Protein AF-0000000081444045 (afdb_homodimer)

Sequence (394 aa):
MTAVPDPQPTTPLEPADQRRAVAESLGADDFKALFRGHPGGVAVITADAGDGPVALTATSVASVSADPPLLIFSVSATSSATPTIMAADTVVVHFLDVHDLDLARLGATSGVDRFADTDAWSKLTTGEAVYHGVRAWVRCRIINRMDAGGSTVIAAHALQASINRDVAAGDPGDALVYHNRTWHRLDEASRIDGPVRMTAVPDPQPTTPLEPADQRRAVAESLGADDFKALFRGHPGGVAVITADAGDGPVALTATSVASVSADPPLLIFSVSATSSATPTIMAADTVVVHFLDVHDLDLARLGATSGVDRFADTDAWSKLTTGEAVYHGVRAWVRCRIINRMDAGGSTVIAAHALQASINRDVAAGDPGDALVYHNRTWHRLDEASRIDGPVR

InterPro domains:
  IPR002563 Flavin reductase like domain [PF01613] (36-185)
  IPR002563 Flavin reductase like domain [SM00903] (35-185)
  IPR012349 FMN-binding split barrel [G3DSA:2.30.110.10] (13-192)
  IPR050268 NADH-dependent flavin reductase [PTHR30466] (20-190)

Structure (mmCIF, N/CA/C/O backbone):
data_AF-0000000081444045-model_v1
#
loop_
_entity.id
_entity.type
_entity.pdbx_description
1 polymer 'Flavin reductase like domain-containing protein'
#
loop_
_atom_site.group_PDB
_atom_site.id
_atom_site.type_symbol
_atom_site.label_atom_id
_atom_site.label_alt_id
_atom_site.label_comp_id
_atom_site.label_asym_id
_atom_site.label_entity_id
_atom_site.label_seq_id
_atom_site.pdbx_PDB_ins_code
_atom_site.Cartn_x
_atom_site.Cartn_y
_atom_site.Cartn_z
_atom_site.occupancy
_atom_site.B_iso_or_equiv
_atom_site.auth_seq_id
_atom_site.auth_comp_id
_atom_site.auth_asym_id
_atom_site.auth_atom_id
_atom_site.pdbx_PDB_model_num
ATOM 1 N N . MET A 1 1 ? -3.154 -23.688 37.094 1 35.78 1 MET A N 1
ATOM 2 C CA . MET A 1 1 ? -2.09 -22.703 36.938 1 35.78 1 MET A CA 1
ATOM 3 C C . MET A 1 1 ? -1.374 -22.875 35.594 1 35.78 1 MET A C 1
ATOM 5 O O . MET A 1 1 ? -0.585 -23.812 35.438 1 35.78 1 MET A O 1
ATOM 9 N N . THR A 1 2 ? -2.041 -22.625 34.406 1 33.84 2 THR A N 1
ATOM 10 C CA . THR A 1 2 ? -1.564 -22.938 33.062 1 33.84 2 THR A CA 1
ATOM 11 C C . THR A 1 2 ? -0.422 -22.016 32.656 1 33.84 2 THR A C 1
ATOM 13 O O . THR A 1 2 ? -0.585 -20.781 32.656 1 33.84 2 THR A O 1
ATOM 16 N N . ALA A 1 3 ? 0.855 -22.422 32.812 1 43.84 3 ALA A N 1
ATOM 17 C CA . ALA A 1 3 ? 2.09 -21.703 32.531 1 43.84 3 ALA A CA 1
ATOM 18 C C . ALA A 1 3 ? 2.102 -21.172 31.109 1 43.84 3 ALA A C 1
ATOM 20 O O . ALA A 1 3 ? 1.742 -21.891 30.172 1 43.84 3 ALA A O 1
ATOM 21 N N . VAL A 1 4 ? 1.938 -19.859 30.953 1 47 4 VAL A N 1
ATOM 22 C CA . VAL A 1 4 ? 2.145 -19.188 29.672 1 47 4 VAL A CA 1
ATOM 23 C C . VAL A 1 4 ? 3.473 -19.625 29.062 1 47 4 VAL A C 1
ATOM 25 O O . VAL A 1 4 ? 4.516 -19.562 29.719 1 47 4 VAL A O 1
ATOM 28 N N . PRO A 1 5 ? 3.51 -20.375 27.984 1 48.19 5 PRO A N 1
ATOM 29 C CA . PRO A 1 5 ? 4.812 -20.797 27.469 1 48.19 5 PRO A CA 1
ATOM 30 C C . PRO A 1 5 ? 5.758 -19.625 27.219 1 48.19 5 PRO A C 1
ATOM 32 O O . PRO A 1 5 ? 5.305 -18.516 26.906 1 48.19 5 PRO A O 1
ATOM 35 N N . ASP A 1 6 ? 6.934 -19.516 27.734 1 42.19 6 ASP A N 1
ATOM 36 C CA . ASP A 1 6 ? 8.008 -18.547 27.547 1 42.19 6 ASP A CA 1
ATOM 37 C C . ASP A 1 6 ? 8.242 -18.281 26.047 1 42.19 6 ASP A C 1
ATOM 39 O O . ASP A 1 6 ? 8.172 -19.203 25.234 1 42.19 6 ASP A O 1
ATOM 43 N N . PRO A 1 7 ? 8.062 -17.047 25.516 1 45.38 7 PRO A N 1
ATOM 44 C CA . PRO A 1 7 ? 8.383 -16.828 24.109 1 45.38 7 PRO A CA 1
ATOM 45 C C . PRO A 1 7 ? 9.711 -17.469 23.703 1 45.38 7 PRO A C 1
ATOM 47 O O . PRO A 1 7 ? 10.68 -17.422 24.453 1 45.38 7 PRO A O 1
ATOM 50 N N . GLN A 1 8 ? 9.766 -18.562 23.016 1 44.34 8 GLN A N 1
ATOM 51 C CA . GLN A 1 8 ? 11 -19.188 22.562 1 44.34 8 GLN A CA 1
ATOM 52 C C . GLN A 1 8 ? 11.961 -18.172 21.969 1 44.34 8 GLN A C 1
ATOM 54 O O . GLN A 1 8 ? 11.547 -17.25 21.25 1 44.34 8 GLN A O 1
ATOM 59 N N . PRO A 1 9 ? 13.109 -17.922 22.516 1 44.91 9 PRO A N 1
ATOM 60 C CA . PRO A 1 9 ? 14.109 -17 21.953 1 44.91 9 PRO A CA 1
ATOM 61 C C . PRO A 1 9 ? 14.359 -17.234 20.469 1 44.91 9 PRO A C 1
ATOM 63 O O . PRO A 1 9 ? 14.242 -18.375 20 1 44.91 9 PRO A O 1
ATOM 66 N N . THR A 1 10 ? 14.023 -16.344 19.531 1 48.31 10 THR A N 1
ATOM 67 C CA . THR A 1 10 ? 14.461 -16.453 18.141 1 48.31 10 THR A CA 1
ATOM 68 C C . THR A 1 10 ? 15.938 -16.828 18.078 1 48.31 10 THR A C 1
ATOM 70 O O . THR A 1 10 ? 16.797 -16.031 18.438 1 48.31 10 THR A O 1
ATOM 73 N N . THR A 1 11 ? 16.328 -17.938 18.344 1 51.38 11 THR A N 1
ATOM 74 C CA . THR A 1 11 ? 17.703 -18.391 18.156 1 51.38 11 THR A CA 1
ATOM 75 C C . THR A 1 11 ? 18.266 -17.844 16.844 1 51.38 11 THR A C 1
ATOM 77 O O . THR A 1 11 ? 17.656 -18.016 15.781 1 51.38 11 THR A O 1
ATOM 80 N N . PRO A 1 12 ? 19.172 -16.938 17 1 54.06 12 PRO A N 1
ATOM 81 C CA . PRO A 1 12 ? 19.797 -16.5 15.75 1 54.06 12 PRO A CA 1
ATOM 82 C C . PRO A 1 12 ? 20.078 -17.672 14.805 1 54.06 12 PRO A C 1
ATOM 84 O O . PRO A 1 12 ? 20.5 -18.734 15.242 1 54.06 12 PRO A O 1
ATOM 87 N N . LEU A 1 13 ? 19.562 -17.578 13.648 1 59.56 13 LEU A N 1
ATOM 88 C CA . LEU A 1 13 ? 19.812 -18.609 12.656 1 59.56 13 LEU A CA 1
ATOM 89 C C . LEU A 1 13 ? 21.297 -18.984 12.633 1 59.56 13 LEU A C 1
ATOM 91 O O . LEU A 1 13 ? 22.156 -18.109 12.711 1 59.56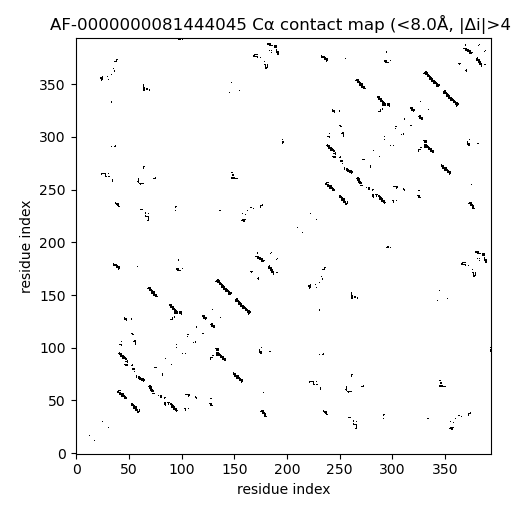 13 LEU A O 1
ATOM 95 N N . GLU A 1 14 ? 21.641 -20.156 12.734 1 64.62 14 GLU A N 1
ATOM 96 C CA . GLU A 1 14 ? 23 -20.672 12.5 1 64.62 14 GLU A CA 1
ATOM 97 C C . GLU A 1 14 ? 23.578 -20.078 11.219 1 64.62 14 GLU A C 1
ATOM 99 O O . GLU A 1 14 ? 22.859 -19.75 10.289 1 64.62 14 GLU A O 1
ATOM 104 N N . PRO A 1 15 ? 24.859 -19.734 11.281 1 60.31 15 PRO A N 1
ATOM 105 C CA . PRO A 1 15 ? 25.516 -19.156 10.109 1 60.31 15 PRO A CA 1
ATOM 106 C C . PRO A 1 15 ? 25.141 -19.859 8.812 1 60.31 15 PRO A C 1
ATOM 108 O O . PRO A 1 15 ? 24.953 -19.203 7.781 1 60.31 15 PRO A O 1
ATOM 111 N N . ALA A 1 16 ? 25.016 -21.203 8.711 1 65.19 16 ALA A N 1
ATOM 112 C CA . ALA A 1 16 ? 24.641 -21.922 7.5 1 65.19 16 ALA A CA 1
ATOM 113 C C . ALA A 1 16 ? 23.219 -21.562 7.082 1 65.19 16 ALA A C 1
ATOM 115 O O . ALA A 1 16 ? 22.922 -21.453 5.891 1 65.19 16 ALA A O 1
ATOM 116 N N . ASP A 1 17 ? 22.375 -21.438 8.086 1 63.12 17 ASP A N 1
ATOM 117 C CA . ASP A 1 17 ? 20.984 -21.078 7.82 1 63.12 17 ASP A CA 1
ATOM 118 C C . ASP A 1 17 ? 20.875 -19.656 7.273 1 63.12 17 ASP A C 1
ATOM 120 O O . ASP A 1 17 ? 20.047 -19.375 6.406 1 63.12 17 ASP A O 1
ATOM 124 N N . GLN A 1 18 ? 21.797 -18.859 7.809 1 62.12 18 GLN A N 1
ATOM 125 C CA . GLN A 1 18 ? 21.844 -17.484 7.305 1 62.12 18 GLN A CA 1
ATOM 126 C C . GLN A 1 18 ? 22.297 -17.438 5.852 1 62.12 18 GLN A C 1
ATOM 128 O O . GLN A 1 18 ? 21.766 -16.688 5.043 1 62.12 18 GLN A O 1
ATOM 133 N N . ARG A 1 19 ? 23.359 -18.203 5.605 1 59.72 19 ARG A N 1
ATOM 134 C CA . ARG A 1 19 ? 23.875 -18.281 4.238 1 59.72 19 ARG A CA 1
ATOM 135 C C . ARG A 1 19 ? 22.812 -18.812 3.287 1 59.72 19 ARG A C 1
ATOM 137 O O . ARG A 1 19 ? 22.672 -18.328 2.158 1 59.72 19 ARG A O 1
ATOM 144 N N . ARG A 1 20 ? 22.172 -19.828 3.748 1 60.25 20 ARG A N 1
ATOM 145 C CA . ARG A 1 20 ? 21.094 -20.359 2.916 1 60.25 20 ARG A CA 1
ATOM 146 C C . ARG A 1 20 ? 20 -19.328 2.705 1 60.25 20 ARG A C 1
ATOM 148 O O . ARG A 1 20 ? 19.438 -19.219 1.607 1 60.25 20 ARG A O 1
ATOM 155 N N . ALA A 1 21 ? 19.797 -18.672 3.787 1 63.75 21 ALA A N 1
ATOM 156 C CA . ALA A 1 21 ? 18.766 -17.641 3.701 1 63.75 21 ALA A CA 1
ATOM 157 C C . ALA A 1 21 ? 19.156 -16.562 2.693 1 63.75 21 ALA A C 1
ATOM 159 O O . ALA A 1 21 ? 18.297 -16.078 1.936 1 63.75 21 ALA A O 1
ATOM 160 N N . VAL A 1 22 ? 20.391 -16.203 2.783 1 59.75 22 VAL A N 1
ATOM 161 C CA . VAL A 1 22 ? 20.875 -15.18 1.858 1 59.75 22 VAL A CA 1
ATOM 162 C C . VAL A 1 22 ? 20.891 -15.734 0.437 1 59.75 22 VAL A C 1
ATOM 164 O O . VAL A 1 22 ? 20.547 -15.039 -0.516 1 59.75 22 VAL A O 1
ATOM 167 N N . ALA A 1 23 ? 21.312 -16.938 0.352 1 67.31 23 ALA A N 1
ATOM 168 C CA . ALA A 1 23 ? 21.375 -17.562 -0.967 1 67.31 23 ALA A CA 1
ATOM 169 C C . ALA A 1 23 ? 19.984 -17.734 -1.567 1 67.31 23 ALA A C 1
ATOM 171 O O . ALA A 1 23 ? 19.828 -17.766 -2.791 1 67.31 23 ALA A O 1
ATOM 172 N N . GLU A 1 24 ? 19.125 -17.578 -0.716 1 85.56 24 GLU A N 1
ATOM 173 C CA . GLU A 1 24 ? 17.75 -17.844 -1.164 1 85.56 24 GLU A CA 1
ATOM 174 C C . GLU A 1 24 ? 16.953 -16.547 -1.274 1 85.56 24 GLU A C 1
ATOM 176 O O . GLU A 1 24 ? 15.766 -16.562 -1.578 1 85.56 24 GLU A O 1
ATOM 181 N N . SER A 1 25 ? 17.75 -15.469 -1.27 1 94.44 25 SER A N 1
ATOM 182 C CA . SER A 1 25 ? 17.078 -14.172 -1.306 1 94.44 25 SER A CA 1
ATOM 183 C C . SER A 1 25 ? 17.125 -13.57 -2.705 1 94.44 25 SER A C 1
ATOM 185 O O . SER A 1 25 ? 18.125 -13.672 -3.404 1 94.44 25 SER A O 1
ATOM 187 N N . LEU A 1 26 ? 16.031 -12.969 -3.096 1 97.5 26 LEU A N 1
ATOM 188 C CA . LEU A 1 26 ? 16 -12.203 -4.34 1 97.5 26 LEU A CA 1
ATOM 189 C C . LEU A 1 26 ? 16.953 -11.016 -4.266 1 97.5 26 LEU A C 1
ATOM 191 O O . LEU A 1 26 ? 17.031 -10.344 -3.236 1 97.5 26 LEU A O 1
ATOM 195 N N . GLY A 1 27 ? 17.688 -10.719 -5.348 1 96.62 27 GLY A N 1
ATOM 196 C CA . GLY A 1 27 ? 18.562 -9.547 -5.395 1 96.62 27 GLY A CA 1
ATOM 197 C C . GLY A 1 27 ? 17.797 -8.242 -5.312 1 96.62 27 GLY A C 1
ATOM 198 O O . GLY A 1 27 ? 16.656 -8.141 -5.781 1 96.62 27 GLY A O 1
ATOM 199 N N . ALA A 1 28 ? 18.5 -7.234 -4.789 1 95.94 28 ALA A N 1
ATOM 200 C CA . ALA A 1 28 ? 17.891 -5.922 -4.602 1 95.94 28 ALA A CA 1
ATOM 201 C C . ALA A 1 28 ? 17.422 -5.336 -5.934 1 95.94 28 ALA A C 1
ATOM 203 O O . ALA A 1 28 ? 16.359 -4.734 -6.016 1 95.94 28 ALA A O 1
ATOM 204 N N . ASP A 1 29 ? 18.203 -5.523 -6.98 1 95 29 ASP A N 1
ATOM 205 C CA . ASP A 1 29 ? 17.875 -4.934 -8.273 1 95 29 ASP A CA 1
ATOM 206 C C . ASP A 1 29 ? 16.625 -5.574 -8.867 1 95 29 ASP A C 1
ATOM 208 O O . ASP A 1 29 ? 15.773 -4.883 -9.422 1 95 29 ASP A O 1
ATOM 212 N N . ASP A 1 30 ? 16.484 -6.898 -8.711 1 95.5 30 ASP A N 1
ATOM 213 C CA . ASP A 1 30 ? 15.305 -7.602 -9.188 1 95.5 30 ASP A CA 1
ATOM 214 C C . ASP A 1 30 ? 14.062 -7.18 -8.398 1 95.5 30 ASP A C 1
ATOM 216 O O . ASP A 1 30 ? 12.992 -6.992 -8.977 1 95.5 30 ASP A O 1
ATOM 220 N N . PHE A 1 31 ? 14.289 -7.008 -7.16 1 97.5 31 PHE A N 1
ATOM 221 C CA . PHE A 1 31 ? 13.188 -6.586 -6.305 1 97.5 31 PHE A CA 1
ATOM 222 C C . PHE A 1 31 ? 12.719 -5.184 -6.676 1 97.5 31 PHE A C 1
ATOM 224 O O . PHE A 1 31 ? 11.516 -4.941 -6.805 1 97.5 31 PHE A O 1
ATOM 231 N N . LYS A 1 32 ? 13.641 -4.305 -6.926 1 95.75 32 LYS A N 1
ATOM 232 C CA . LYS A 1 32 ? 13.312 -2.943 -7.344 1 95.75 32 LYS A CA 1
ATOM 233 C C . LYS A 1 32 ? 12.586 -2.939 -8.68 1 95.75 32 LYS A C 1
ATOM 235 O O . LYS A 1 32 ? 11.648 -2.164 -8.883 1 95.75 32 LYS A O 1
ATOM 240 N N . ALA A 1 33 ? 13.016 -3.82 -9.523 1 94.38 33 ALA A N 1
ATOM 241 C CA . ALA A 1 33 ? 12.383 -3.898 -10.844 1 94.38 33 ALA A CA 1
ATOM 242 C C . ALA A 1 33 ? 10.93 -4.355 -10.727 1 94.38 33 ALA A C 1
ATOM 244 O O . ALA A 1 33 ? 10.055 -3.844 -11.43 1 94.38 33 ALA A O 1
ATOM 245 N N . LEU A 1 34 ? 10.648 -5.316 -9.828 1 96.19 34 LEU A N 1
ATOM 246 C CA . LEU A 1 34 ? 9.289 -5.789 -9.578 1 96.19 34 LEU A CA 1
ATOM 247 C C . LEU A 1 34 ? 8.383 -4.637 -9.156 1 96.19 34 LEU A C 1
ATOM 249 O O . LEU A 1 34 ? 7.336 -4.406 -9.766 1 96.19 34 LEU A O 1
ATOM 253 N N . PHE A 1 35 ? 8.898 -3.84 -8.242 1 96.62 35 PHE A N 1
ATOM 254 C CA . PHE A 1 35 ? 8.031 -2.83 -7.645 1 96.62 35 PHE A CA 1
ATOM 255 C C . PHE A 1 35 ? 8.031 -1.555 -8.477 1 96.62 35 PHE A C 1
ATOM 257 O O . PHE A 1 35 ? 7.137 -0.719 -8.352 1 96.62 35 PHE A O 1
ATOM 264 N N . ARG A 1 36 ? 9.086 -1.362 -9.312 1 94.5 36 ARG A N 1
ATOM 265 C CA . ARG A 1 36 ? 9.023 -0.2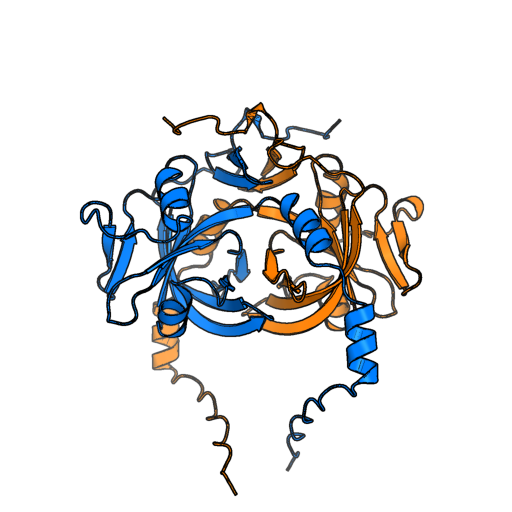73 -10.281 1 94.5 36 ARG A CA 1
ATOM 266 C C . ARG A 1 36 ? 7.781 -0.395 -11.164 1 94.5 36 ARG A C 1
ATOM 268 O O . ARG A 1 36 ? 7.199 0.614 -11.562 1 94.5 36 ARG A O 1
ATOM 275 N N . GLY A 1 37 ? 7.383 -1.626 -11.398 1 95.12 37 GLY A N 1
ATOM 276 C CA . GLY A 1 37 ? 6.227 -1.893 -12.242 1 95.12 37 GLY A CA 1
ATOM 277 C C . GLY A 1 37 ? 4.922 -1.932 -11.469 1 95.12 37 GLY A C 1
ATOM 278 O O . GLY A 1 37 ? 3.861 -2.186 -12.039 1 95.12 37 GLY A O 1
ATOM 279 N N . HIS A 1 38 ? 4.906 -1.728 -10.164 1 96.88 38 HIS A N 1
ATOM 280 C CA . HIS A 1 38 ? 3.713 -1.738 -9.328 1 96.88 38 HIS A CA 1
ATOM 281 C C . HIS A 1 38 ? 3.285 -0.322 -8.961 1 96.88 38 HIS A C 1
ATOM 283 O O . HIS A 1 38 ? 3.973 0.36 -8.195 1 96.88 38 HIS A O 1
ATOM 289 N N . PRO A 1 39 ? 2.143 0.173 -9.508 1 97.12 39 PRO A N 1
ATOM 290 C CA . PRO A 1 39 ? 1.716 1.552 -9.258 1 97.12 39 PRO A CA 1
ATOM 291 C C . PRO A 1 39 ? 1.191 1.754 -7.832 1 97.12 39 PRO A C 1
ATOM 293 O O . PRO A 1 39 ? 0.836 0.784 -7.16 1 97.12 39 PRO A O 1
ATOM 296 N N . GLY A 1 40 ? 1.213 3 -7.375 1 97.69 40 GLY A N 1
ATOM 297 C CA . GLY A 1 40 ? 0.698 3.312 -6.051 1 97.69 40 GLY A CA 1
ATOM 298 C C . GLY A 1 40 ? 0.147 4.723 -5.945 1 97.69 40 GLY A C 1
ATOM 299 O O . GLY A 1 40 ? 0.656 5.645 -6.586 1 97.69 40 GLY A O 1
ATOM 300 N N . GLY A 1 41 ? -0.917 4.836 -5.121 1 98.31 41 GLY A N 1
ATOM 301 C CA . GLY A 1 41 ? -1.379 6.16 -4.734 1 98.31 41 GLY A CA 1
ATOM 302 C C . GLY A 1 41 ? -0.366 6.926 -3.902 1 98.31 41 GLY A C 1
ATOM 303 O O . GLY A 1 41 ? 0.525 6.328 -3.295 1 98.31 41 GLY A O 1
ATOM 304 N N . VAL A 1 42 ? -0.479 8.227 -3.922 1 98.44 42 VAL A N 1
ATOM 305 C CA . VAL A 1 42 ? 0.531 9.078 -3.311 1 98.44 42 VAL A CA 1
ATOM 306 C C . VAL A 1 42 ? -0.072 9.82 -2.121 1 98.44 42 VAL A C 1
ATOM 308 O O . VAL A 1 42 ? -1.179 10.359 -2.211 1 98.44 42 VAL A O 1
ATOM 311 N N . ALA A 1 43 ? 0.67 9.805 -1.084 1 98.88 43 ALA A N 1
ATOM 312 C CA . ALA A 1 43 ? 0.309 10.555 0.114 1 98.88 43 ALA A CA 1
ATOM 313 C C . ALA A 1 43 ? 1.509 11.32 0.664 1 98.88 43 ALA A C 1
ATOM 315 O O . ALA A 1 43 ? 2.658 10.977 0.375 1 98.88 43 ALA A O 1
ATOM 316 N N . VAL A 1 44 ? 1.261 12.375 1.356 1 98.94 44 VAL A N 1
ATOM 317 C CA . VAL A 1 44 ? 2.264 13.055 2.172 1 98.94 44 VAL A CA 1
ATOM 318 C C . VAL A 1 44 ? 1.918 12.898 3.65 1 98.94 44 VAL A C 1
ATOM 320 O O . VAL A 1 44 ? 0.785 13.164 4.062 1 98.94 44 VAL A O 1
ATOM 323 N N . ILE A 1 45 ? 2.873 12.438 4.426 1 98.94 45 ILE A N 1
ATOM 324 C CA . ILE A 1 45 ? 2.689 12.219 5.855 1 98.94 45 ILE A CA 1
ATOM 325 C C . ILE A 1 45 ? 3.445 13.289 6.641 1 98.94 45 ILE A C 1
ATOM 327 O O . ILE A 1 45 ? 4.625 13.539 6.383 1 98.94 45 ILE A O 1
ATOM 331 N N . THR A 1 46 ? 2.76 13.984 7.562 1 98.88 46 THR A N 1
ATOM 332 C CA . THR A 1 46 ? 3.406 14.953 8.438 1 98.88 46 THR A CA 1
ATOM 333 C C . THR A 1 46 ? 3.385 14.477 9.883 1 98.88 46 THR A C 1
ATOM 335 O O . THR A 1 46 ? 2.482 13.734 10.289 1 98.88 46 THR A O 1
ATOM 338 N N . ALA A 1 47 ? 4.34 14.844 10.594 1 98.81 47 ALA A N 1
ATOM 339 C CA . ALA A 1 47 ? 4.457 14.578 12.023 1 98.81 47 ALA A CA 1
ATOM 340 C C . ALA A 1 47 ? 5.215 15.695 12.727 1 98.81 47 ALA A C 1
ATOM 342 O O . ALA A 1 47 ? 6.02 16.406 12.109 1 98.81 47 ALA A O 1
ATOM 343 N N . ASP A 1 48 ? 4.867 15.891 13.961 1 98.44 48 ASP A N 1
ATOM 344 C CA . ASP A 1 48 ? 5.547 16.828 14.852 1 98.44 48 ASP A CA 1
ATOM 345 C C . ASP A 1 48 ? 5.684 16.25 16.25 1 98.44 48 ASP A C 1
ATOM 347 O O . ASP A 1 48 ? 4.684 16.031 16.938 1 98.44 48 ASP A O 1
ATOM 351 N N . ALA A 1 49 ? 6.902 16.031 16.688 1 97.12 49 ALA A N 1
ATOM 352 C CA . ALA A 1 49 ? 7.148 15.453 18 1 97.12 49 ALA A CA 1
ATOM 353 C C . ALA A 1 49 ? 7.52 16.547 19.016 1 97.12 49 ALA A C 1
ATOM 355 O O . ALA A 1 49 ? 8.039 16.25 20.094 1 97.12 49 ALA A O 1
ATOM 356 N N . GLY A 1 50 ? 7.309 17.766 18.672 1 95.75 50 GLY A N 1
ATOM 357 C CA . GLY A 1 50 ? 7.57 18.859 19.594 1 95.75 50 GLY A CA 1
ATOM 358 C C . GLY A 1 50 ? 8.664 19.797 19.125 1 95.75 50 GLY A C 1
ATOM 359 O O . GLY A 1 50 ? 8.781 20.922 19.609 1 95.75 50 GLY A O 1
ATOM 360 N N . ASP A 1 51 ? 9.477 19.438 18.156 1 94.5 51 ASP A N 1
ATOM 361 C CA . ASP A 1 51 ? 10.609 20.25 17.703 1 94.5 51 ASP A CA 1
ATOM 362 C C . ASP A 1 51 ? 10.383 20.766 16.281 1 94.5 51 ASP A C 1
ATOM 364 O O . ASP A 1 51 ? 11.336 21.109 15.586 1 94.5 51 ASP A O 1
ATOM 368 N N . GLY A 1 52 ? 9.164 20.75 15.852 1 96.06 52 GLY A N 1
ATOM 369 C CA . GLY A 1 52 ? 8.859 21.188 14.5 1 96.06 52 GLY A CA 1
ATOM 370 C C . GLY A 1 52 ? 8.406 20.062 13.594 1 96.06 52 GLY A C 1
ATOM 371 O O . GLY A 1 52 ? 8.781 18.906 13.812 1 96.06 52 GLY A O 1
ATOM 372 N N . PRO A 1 53 ? 7.703 20.422 12.578 1 98.19 53 PRO A N 1
ATOM 373 C CA . PRO A 1 53 ? 7.098 19.375 11.742 1 98.19 53 PRO A CA 1
ATOM 374 C C . PRO A 1 53 ? 8.062 18.844 10.68 1 98.19 53 PRO A C 1
ATOM 376 O O . PRO A 1 53 ? 8.984 19.562 10.266 1 98.19 53 PRO A O 1
ATOM 379 N N . VAL A 1 54 ? 7.875 17.609 10.305 1 98.44 54 VAL A N 1
ATOM 380 C CA . VAL A 1 54 ? 8.5 16.969 9.148 1 98.44 54 VAL A CA 1
ATOM 381 C C . VAL A 1 54 ? 7.426 16.469 8.188 1 98.44 54 VAL A C 1
ATOM 383 O O . VAL A 1 54 ? 6.25 16.375 8.555 1 98.44 54 VAL A O 1
ATOM 386 N N . ALA A 1 55 ? 7.82 16.219 6.988 1 98.75 55 ALA A N 1
ATOM 387 C CA . ALA A 1 55 ? 6.941 15.656 5.965 1 98.75 55 ALA A CA 1
ATOM 388 C C . ALA A 1 55 ? 7.695 14.688 5.062 1 98.75 55 ALA A C 1
ATOM 390 O O . ALA A 1 55 ? 8.906 14.828 4.863 1 98.75 55 ALA A O 1
ATOM 391 N N . LEU A 1 56 ? 7.059 13.734 4.566 1 98.44 56 LEU A N 1
ATOM 392 C CA . LEU A 1 56 ? 7.617 12.852 3.547 1 98.44 56 LEU A CA 1
ATOM 393 C C . LEU A 1 56 ? 6.527 12.352 2.604 1 98.44 56 LEU A C 1
ATOM 395 O O . LEU A 1 56 ? 5.391 12.133 3.025 1 98.44 56 LEU A O 1
ATOM 399 N N . THR A 1 57 ? 6.809 12.211 1.357 1 98.44 57 THR A N 1
ATOM 400 C CA . THR A 1 57 ? 5.941 11.547 0.394 1 98.44 57 THR A CA 1
ATOM 401 C C . THR A 1 57 ? 6.043 10.031 0.536 1 98.44 57 THR A C 1
ATOM 403 O O . THR A 1 57 ? 7.137 9.484 0.693 1 98.44 57 THR A O 1
ATOM 406 N N . ALA A 1 58 ? 4.93 9.359 0.579 1 98.19 58 ALA A N 1
ATOM 407 C CA . ALA A 1 58 ? 4.863 7.906 0.711 1 98.19 58 ALA A CA 1
ATOM 408 C C . ALA A 1 58 ? 3.896 7.309 -0.306 1 98.19 58 ALA A C 1
ATOM 410 O O . ALA A 1 58 ? 2.832 7.875 -0.569 1 98.19 58 ALA A O 1
ATOM 411 N N . THR A 1 59 ? 4.262 6.141 -0.853 1 97.81 59 THR A N 1
ATOM 412 C CA . THR A 1 59 ? 3.373 5.375 -1.72 1 97.81 59 THR A CA 1
ATOM 413 C C . THR A 1 59 ? 2.996 4.047 -1.071 1 97.81 59 THR A C 1
ATOM 415 O O . THR A 1 59 ? 2.504 3.139 -1.744 1 97.81 59 THR A O 1
ATOM 418 N N . SER A 1 60 ? 3.234 3.92 0.203 1 98.25 60 SER A N 1
ATOM 419 C CA . SER A 1 60 ? 3.025 2.662 0.912 1 98.25 60 SER A CA 1
ATOM 420 C C . SER A 1 60 ? 1.718 2.68 1.696 1 98.25 60 SER A C 1
ATOM 422 O O . SER A 1 60 ? 1.399 1.722 2.404 1 98.25 60 SER A O 1
ATOM 424 N N . VAL A 1 61 ? 0.904 3.727 1.658 1 98.75 61 VAL A N 1
ATOM 425 C CA . VAL A 1 61 ? -0.292 3.891 2.479 1 98.75 61 VAL A CA 1
ATOM 426 C C . VAL A 1 61 ? -1.383 2.938 1.998 1 98.75 61 VAL A C 1
ATOM 428 O O . VAL A 1 61 ? -1.657 2.852 0.799 1 98.75 61 VAL A O 1
ATOM 431 N N . ALA A 1 62 ? -1.959 2.207 2.924 1 98.44 62 ALA A N 1
ATOM 432 C CA . ALA A 1 62 ? -3.049 1.288 2.604 1 98.44 62 ALA A CA 1
ATOM 433 C C . ALA A 1 62 ? -4.035 1.183 3.762 1 98.44 62 ALA A C 1
ATOM 435 O O . ALA A 1 62 ? -3.645 1.266 4.93 1 98.44 62 ALA A O 1
ATOM 436 N N . SER A 1 63 ? -5.254 1.001 3.426 1 97.94 63 SER A N 1
ATOM 437 C CA . SER A 1 63 ? -6.273 0.681 4.418 1 97.94 63 SER A CA 1
ATOM 438 C C . SER A 1 63 ? -6.176 -0.773 4.867 1 97.94 63 SER A C 1
ATOM 440 O O . SER A 1 63 ? -5.945 -1.666 4.047 1 97.94 63 SER A O 1
ATOM 442 N N . VAL A 1 64 ? -6.43 -0.993 6.211 1 97.06 64 VAL A N 1
ATOM 443 C CA . VAL A 1 64 ? -6.34 -2.375 6.672 1 97.06 64 VAL A CA 1
ATOM 444 C C . VAL A 1 64 ? -7.629 -2.77 7.387 1 97.06 64 VAL A C 1
ATOM 446 O O . VAL A 1 64 ? -7.906 -3.957 7.57 1 97.06 64 VAL A O 1
ATOM 449 N N . SER A 1 65 ? -8.359 -1.802 7.848 1 96 65 SER A N 1
ATOM 450 C CA . SER A 1 65 ? -9.633 -2.051 8.508 1 96 65 SER A CA 1
ATOM 451 C C . SER A 1 65 ? -10.531 -0.817 8.461 1 96 65 SER A C 1
ATOM 453 O O . SER A 1 65 ? -10.062 0.305 8.664 1 96 65 SER A O 1
ATOM 455 N N . ALA A 1 66 ? -11.797 -1.06 8.164 1 94.31 66 ALA A N 1
ATOM 456 C CA . ALA A 1 66 ? -12.734 0.06 8.18 1 94.31 66 ALA A CA 1
ATOM 457 C C . ALA A 1 66 ? -13.359 0.23 9.562 1 94.31 66 ALA A C 1
ATOM 459 O O . ALA A 1 66 ? -13.758 1.336 9.938 1 94.31 66 ALA A O 1
ATOM 460 N N . ASP A 1 67 ? -13.406 -0.903 10.258 1 92.38 67 ASP A N 1
ATOM 461 C CA . ASP A 1 67 ? -13.945 -0.883 11.617 1 92.38 67 ASP A CA 1
ATOM 462 C C . ASP A 1 67 ? -13.219 -1.879 12.516 1 92.38 67 ASP A C 1
ATOM 464 O O . ASP A 1 67 ? -13.477 -3.082 12.453 1 92.38 67 ASP A O 1
ATOM 468 N N . PRO A 1 68 ? -12.359 -1.241 13.5 1 95.88 68 PRO A N 1
ATOM 469 C CA . PRO A 1 68 ? -11.938 0.156 13.625 1 95.88 68 PRO A CA 1
ATOM 470 C C . PRO A 1 68 ? -11.188 0.653 12.391 1 95.88 68 PRO A C 1
ATOM 472 O O . PRO A 1 68 ? -10.633 -0.15 11.633 1 95.88 68 PRO A O 1
ATOM 475 N N . PRO A 1 69 ? -11.258 1.978 12.125 1 98 69 PRO A N 1
ATOM 476 C CA . PRO A 1 69 ? -10.57 2.535 10.961 1 98 69 PRO A CA 1
ATOM 477 C C . PRO A 1 69 ? -9.055 2.584 11.133 1 98 69 PRO A C 1
ATOM 479 O O . PRO A 1 69 ? -8.539 3.436 11.867 1 98 69 PRO A O 1
ATOM 482 N N . LEU A 1 70 ? -8.359 1.701 10.469 1 98.31 70 LEU A N 1
ATOM 483 C CA . LEU A 1 70 ? -6.91 1.554 10.578 1 98.31 70 LEU A CA 1
ATOM 484 C C . LEU A 1 70 ? -6.25 1.617 9.211 1 98.31 70 LEU A C 1
ATOM 486 O O . LEU A 1 70 ? -6.773 1.07 8.234 1 98.31 70 LEU A O 1
ATOM 490 N N . LEU A 1 71 ? -5.156 2.303 9.117 1 98.69 71 LEU A N 1
ATOM 491 C CA . LEU A 1 71 ? -4.297 2.314 7.938 1 98.69 71 LEU A CA 1
ATOM 492 C C . LEU A 1 71 ? -2.859 1.973 8.312 1 98.69 71 LEU A C 1
ATOM 494 O O . LEU A 1 71 ? -2.506 1.955 9.492 1 98.69 71 LEU A O 1
ATOM 498 N N . ILE A 1 72 ? -2.074 1.62 7.285 1 98.69 72 ILE A N 1
ATOM 499 C CA . ILE A 1 72 ? -0.654 1.355 7.484 1 98.69 72 ILE A CA 1
ATOM 500 C C . ILE A 1 72 ? 0.166 2.172 6.488 1 98.69 72 ILE A C 1
ATOM 502 O O . ILE A 1 72 ? -0.349 2.598 5.453 1 98.69 72 ILE A O 1
ATOM 506 N N . PHE A 1 73 ? 1.368 2.418 6.844 1 98.69 73 PHE A N 1
ATOM 507 C CA . PHE A 1 73 ? 2.418 2.926 5.969 1 98.69 73 PHE A CA 1
ATOM 508 C C . PHE A 1 73 ? 3.795 2.529 6.488 1 98.69 73 PHE A C 1
ATOM 510 O O . PHE A 1 73 ? 3.924 2.051 7.617 1 98.69 73 PHE A O 1
ATOM 517 N N . SER A 1 74 ? 4.801 2.701 5.629 1 98.44 74 SER A N 1
ATOM 518 C CA . SER A 1 74 ? 6.16 2.373 6.035 1 98.44 74 SER A CA 1
ATOM 519 C C . SER A 1 74 ? 7.086 3.576 5.887 1 98.44 74 SER A C 1
ATOM 521 O O . SER A 1 74 ? 6.852 4.449 5.047 1 98.44 74 SER A O 1
ATOM 523 N N . VAL A 1 75 ? 8.055 3.637 6.738 1 98.06 75 VAL A N 1
ATOM 524 C CA . VAL A 1 75 ? 9.062 4.688 6.66 1 98.06 75 VAL A CA 1
ATOM 525 C C . VAL A 1 75 ? 10.461 4.066 6.656 1 98.06 75 VAL A C 1
ATOM 527 O O . VAL A 1 75 ? 10.727 3.125 7.406 1 98.06 75 VAL A O 1
ATOM 530 N N . SER A 1 76 ? 11.242 4.562 5.797 1 96.56 76 SER A N 1
ATOM 531 C CA . SER A 1 76 ? 12.617 4.098 5.695 1 96.56 76 SER A CA 1
ATOM 532 C C . SER A 1 76 ? 13.5 4.711 6.781 1 96.56 76 SER A C 1
ATOM 534 O O . SER A 1 76 ? 13.352 5.895 7.105 1 96.56 76 SER A O 1
ATOM 536 N N . ALA A 1 77 ? 14.461 3.967 7.23 1 94.06 77 ALA A N 1
ATOM 537 C CA . ALA A 1 77 ? 15.414 4.461 8.227 1 94.06 77 ALA A CA 1
ATOM 538 C C . ALA A 1 77 ? 16.266 5.582 7.648 1 94.06 77 ALA A C 1
ATOM 540 O O . ALA A 1 77 ? 16.859 6.367 8.398 1 94.06 77 ALA A O 1
ATOM 541 N N . THR A 1 78 ? 16.359 5.672 6.348 1 93.5 78 THR A N 1
ATOM 542 C CA . THR A 1 78 ? 17.219 6.66 5.719 1 93.5 78 THR A CA 1
ATOM 543 C C . THR A 1 78 ? 16.484 7.98 5.516 1 93.5 78 THR A C 1
ATOM 545 O O . THR A 1 78 ? 17.078 8.992 5.156 1 93.5 78 THR A O 1
ATOM 548 N N . SER A 1 79 ? 15.164 7.953 5.715 1 95.44 79 SER A N 1
ATOM 549 C CA . SER A 1 79 ? 14.398 9.188 5.602 1 95.44 79 SER A CA 1
ATOM 550 C C . SER A 1 79 ? 14.672 10.117 6.777 1 95.44 79 SER A C 1
ATOM 552 O O . SER A 1 79 ? 14.672 9.688 7.934 1 95.44 79 SER A O 1
ATOM 554 N N . SER A 1 80 ? 14.906 11.398 6.523 1 96.31 80 SER A N 1
ATOM 555 C CA . SER A 1 80 ? 15.133 12.398 7.566 1 96.31 80 SER A CA 1
ATOM 556 C C . SER A 1 80 ? 13.883 12.602 8.414 1 96.31 80 SER A C 1
ATOM 558 O O . SER A 1 80 ? 13.961 13.148 9.516 1 96.31 80 SER A O 1
ATOM 560 N N . ALA A 1 81 ? 12.719 12.156 7.926 1 97.62 81 ALA A N 1
ATOM 561 C CA . ALA A 1 81 ? 11.453 12.336 8.633 1 97.62 81 ALA A CA 1
ATOM 562 C C . ALA A 1 81 ? 11.25 11.242 9.68 1 97.62 81 ALA A C 1
ATOM 564 O O . ALA A 1 81 ? 10.438 11.398 10.594 1 97.62 81 ALA A O 1
ATOM 565 N N . THR A 1 82 ? 11.969 10.109 9.562 1 97.56 82 THR A N 1
ATOM 566 C CA . THR A 1 82 ? 11.664 8.891 10.297 1 97.56 82 THR A CA 1
ATOM 567 C C . THR A 1 82 ? 11.867 9.094 11.797 1 97.56 82 THR A C 1
ATOM 569 O O . THR A 1 82 ? 11 8.742 12.602 1 97.56 82 THR A O 1
ATOM 572 N N . PRO A 1 83 ? 12.953 9.781 12.328 1 97.44 83 PRO A N 1
ATOM 573 C CA . PRO A 1 83 ? 13.094 9.953 13.781 1 97.44 83 PRO A CA 1
ATOM 574 C C . PRO A 1 83 ? 11.922 10.703 14.398 1 97.44 83 PRO A C 1
ATOM 576 O O . PRO A 1 83 ? 11.43 10.32 15.461 1 97.44 83 PRO A O 1
ATOM 579 N N . THR A 1 84 ? 11.438 11.719 13.711 1 98.31 84 THR A N 1
ATOM 580 C CA . THR A 1 84 ? 10.312 12.5 14.227 1 98.31 84 THR A CA 1
ATOM 581 C C . THR A 1 84 ? 9.031 11.68 14.203 1 98.31 84 THR A C 1
ATOM 583 O O . THR A 1 84 ? 8.258 11.703 15.164 1 98.31 84 THR A O 1
ATOM 586 N N . ILE A 1 85 ? 8.789 10.922 13.156 1 98.5 85 ILE A N 1
ATOM 587 C CA . ILE A 1 85 ? 7.59 10.094 13.039 1 98.5 85 ILE A CA 1
ATOM 588 C C . ILE A 1 85 ? 7.598 9.023 14.125 1 98.5 85 ILE A C 1
ATOM 590 O O . ILE A 1 85 ? 6.57 8.75 14.75 1 98.5 85 ILE A O 1
ATOM 594 N N . MET A 1 86 ? 8.781 8.469 14.391 1 97.44 86 MET A N 1
ATOM 595 C CA . MET A 1 86 ? 8.914 7.422 15.398 1 97.44 86 MET A CA 1
ATOM 596 C C . MET A 1 86 ? 8.695 7.984 16.797 1 97.44 86 MET A C 1
ATOM 598 O O . MET A 1 86 ? 8.234 7.273 17.688 1 97.44 86 MET A O 1
ATOM 602 N N . ALA A 1 87 ? 8.938 9.234 17 1 97.94 87 ALA A N 1
ATOM 603 C CA . ALA A 1 87 ? 8.812 9.867 18.297 1 97.94 87 ALA A CA 1
ATOM 604 C C . ALA A 1 87 ? 7.406 10.438 18.5 1 97.94 87 ALA A C 1
ATOM 606 O O . ALA A 1 87 ? 7.004 10.719 19.641 1 97.94 87 ALA A O 1
ATOM 607 N N . ALA A 1 88 ? 6.691 10.688 17.422 1 98.12 88 ALA A N 1
ATOM 608 C CA . ALA A 1 88 ? 5.371 11.312 17.484 1 98.12 88 ALA A CA 1
ATOM 609 C C . ALA A 1 88 ? 4.305 10.297 17.891 1 98.12 88 ALA A C 1
ATOM 611 O O . ALA A 1 88 ? 4.391 9.117 17.531 1 98.12 88 ALA A O 1
ATOM 612 N N . ASP A 1 89 ? 3.268 10.75 18.594 1 97.75 89 ASP A N 1
ATOM 613 C CA . ASP A 1 89 ? 2.115 9.93 18.938 1 97.75 89 ASP A CA 1
ATOM 614 C C . ASP A 1 89 ? 1.104 9.898 17.797 1 97.75 89 ASP A C 1
ATOM 616 O O . ASP A 1 89 ? 0.385 8.914 17.609 1 97.75 89 ASP A O 1
ATOM 620 N N . THR A 1 90 ? 1.043 11.07 17.109 1 98.44 90 THR A N 1
ATOM 621 C CA . THR A 1 90 ? 0.066 11.227 16.047 1 98.44 90 THR A CA 1
ATOM 622 C C . THR A 1 90 ? 0.744 11.703 14.758 1 98.44 90 THR A C 1
ATOM 624 O O . THR A 1 90 ? 1.835 12.273 14.805 1 98.44 90 THR A O 1
ATOM 627 N N . VAL A 1 91 ? 0.155 11.406 13.648 1 98.88 91 VAL A N 1
ATOM 628 C CA . VAL A 1 91 ? 0.566 11.859 12.32 1 98.88 91 VAL A CA 1
ATOM 629 C C . VAL A 1 91 ? -0.654 12.328 11.539 1 98.88 91 VAL A C 1
ATOM 631 O O . VAL A 1 91 ? -1.794 12.07 11.938 1 98.88 91 VAL A O 1
ATOM 634 N N . VAL A 1 92 ? -0.395 13.047 10.508 1 98.94 92 VAL A N 1
ATOM 635 C CA . VAL A 1 92 ? -1.429 13.359 9.523 1 98.94 92 VAL A CA 1
ATOM 636 C C . VAL A 1 92 ? -1.044 12.781 8.164 1 98.94 92 VAL A C 1
ATOM 638 O O . VAL A 1 92 ? 0.078 12.977 7.695 1 98.94 92 VAL A O 1
ATOM 641 N N . VAL A 1 93 ? -1.938 12 7.57 1 98.94 93 VAL A N 1
ATOM 642 C CA . VAL A 1 93 ? -1.764 11.453 6.227 1 98.94 93 VAL A CA 1
ATOM 643 C C . VAL A 1 93 ? -2.598 12.25 5.23 1 98.94 93 VAL A C 1
ATOM 645 O O . VAL A 1 93 ? -3.822 12.336 5.359 1 98.94 93 VAL A O 1
ATOM 648 N N . HIS A 1 94 ? -1.94 12.93 4.27 1 98.94 94 HIS A N 1
ATOM 649 C CA . HIS A 1 94 ? -2.59 13.68 3.201 1 98.94 94 HIS A CA 1
ATOM 650 C C . HIS A 1 94 ? -2.725 12.836 1.938 1 98.94 94 HIS A C 1
ATOM 652 O O . HIS A 1 94 ? -1.723 12.383 1.38 1 98.94 94 HIS A O 1
ATOM 658 N N . PHE A 1 95 ? -3.951 12.57 1.518 1 98.56 95 PHE A N 1
ATOM 659 C CA . PHE A 1 95 ? -4.219 11.859 0.275 1 98.56 95 PHE A CA 1
ATOM 660 C C . PHE A 1 95 ? -4.242 12.82 -0.908 1 98.56 95 PHE A C 1
ATOM 662 O O . PHE A 1 95 ? -5.035 13.766 -0.933 1 98.56 95 PHE A O 1
ATOM 669 N N . LEU A 1 96 ? -3.426 12.523 -1.943 1 98 96 LEU A N 1
ATOM 670 C CA . LEU A 1 96 ? -3.182 13.523 -2.977 1 98 96 LEU A CA 1
ATOM 671 C C . LEU A 1 96 ? -3.896 13.156 -4.273 1 98 96 LEU A C 1
ATOM 673 O O . LEU A 1 96 ? -4.121 11.977 -4.543 1 98 96 LEU A O 1
ATOM 677 N N . ASP A 1 97 ? -4.363 14.125 -4.973 1 97.12 97 ASP A N 1
ATOM 678 C CA . ASP A 1 97 ? -4.734 13.992 -6.379 1 97.12 97 ASP A CA 1
ATOM 679 C C . ASP A 1 97 ? -3.842 14.852 -7.27 1 97.12 97 ASP A C 1
ATOM 681 O O . ASP A 1 97 ? -2.785 15.312 -6.832 1 97.12 97 ASP A O 1
ATOM 685 N N . VAL A 1 98 ? -4.184 14.984 -8.555 1 96.19 98 VAL A N 1
ATOM 686 C CA . VAL A 1 98 ? -3.273 15.586 -9.523 1 96.19 98 VAL A CA 1
ATOM 687 C C . VAL A 1 98 ? -3.055 17.062 -9.18 1 96.19 98 VAL A C 1
ATOM 689 O O . VAL A 1 98 ? -2.027 17.641 -9.539 1 96.19 98 VAL A O 1
ATOM 692 N N . HIS A 1 99 ? -3.963 17.672 -8.523 1 95.94 99 HIS A N 1
ATOM 693 C CA . HIS A 1 99 ? -3.859 19.094 -8.164 1 95.94 99 HIS A CA 1
ATOM 694 C C . HIS A 1 99 ? -2.871 19.297 -7.023 1 95.94 99 HIS A C 1
ATOM 696 O O . HIS A 1 99 ? -2.514 20.438 -6.711 1 95.94 99 HIS A O 1
ATOM 702 N N . ASP A 1 100 ? -2.408 18.219 -6.445 1 97.44 100 ASP A N 1
ATOM 703 C CA . ASP A 1 100 ? -1.48 18.266 -5.32 1 97.44 100 ASP A CA 1
ATOM 704 C C . ASP A 1 100 ? -0.08 17.828 -5.738 1 97.44 100 ASP A C 1
ATOM 706 O O . ASP A 1 100 ? 0.744 17.484 -4.891 1 97.44 100 ASP A O 1
ATOM 710 N N . LEU A 1 101 ? 0.227 17.781 -7.02 1 97.44 101 LEU A N 1
ATOM 711 C CA . LEU A 1 101 ? 1.474 17.234 -7.543 1 97.44 101 LEU A CA 1
ATOM 712 C C . LEU A 1 101 ? 2.676 17.953 -6.953 1 97.44 101 LEU A C 1
ATOM 714 O O . LEU A 1 101 ? 3.68 17.328 -6.609 1 97.44 101 LEU A O 1
ATOM 718 N N . ASP A 1 102 ? 2.619 19.281 -6.836 1 96.88 102 ASP A N 1
ATOM 719 C CA . ASP A 1 102 ? 3.734 20.062 -6.289 1 96.88 102 ASP A CA 1
ATOM 720 C C . ASP A 1 102 ? 4.043 19.625 -4.855 1 96.88 102 ASP A C 1
ATOM 722 O O . ASP A 1 102 ? 5.211 19.562 -4.461 1 96.88 102 ASP A O 1
ATOM 726 N N . LEU A 1 103 ? 3.037 19.328 -4.113 1 98.19 103 LEU A N 1
ATOM 727 C CA . LEU A 1 103 ? 3.238 18.875 -2.742 1 98.19 103 LEU A CA 1
ATOM 728 C C . LEU A 1 103 ? 3.877 17.484 -2.723 1 98.19 103 LEU A C 1
ATOM 730 O O . LEU A 1 103 ? 4.754 17.219 -1.901 1 98.19 103 LEU A O 1
ATOM 734 N N . ALA A 1 104 ? 3.41 16.578 -3.609 1 98.19 104 ALA A N 1
ATOM 735 C CA . ALA A 1 104 ? 4.02 15.258 -3.727 1 98.19 104 ALA A CA 1
ATOM 736 C C . ALA A 1 104 ? 5.516 15.367 -3.994 1 98.19 104 ALA A C 1
ATOM 738 O O . ALA A 1 104 ? 6.316 14.68 -3.355 1 98.19 104 ALA A O 1
ATOM 739 N N . ARG A 1 105 ? 5.859 16.25 -4.902 1 97 105 ARG A N 1
ATOM 740 C CA . ARG A 1 105 ? 7.262 16.469 -5.25 1 97 105 ARG A CA 1
ATOM 741 C C . ARG A 1 105 ? 8.039 17.047 -4.074 1 97 105 ARG A C 1
ATOM 743 O O . ARG A 1 105 ? 9.164 16.625 -3.797 1 97 105 ARG A O 1
ATOM 750 N N . LEU A 1 106 ? 7.438 18.016 -3.422 1 97.5 106 LEU A N 1
ATOM 751 C CA . LEU A 1 106 ? 8.062 18.641 -2.262 1 97.5 106 LEU A CA 1
ATOM 752 C C . LEU A 1 106 ? 8.398 17.594 -1.199 1 97.5 106 LEU A C 1
ATOM 754 O O . LEU A 1 106 ? 9.523 17.562 -0.69 1 97.5 106 LEU A O 1
ATOM 758 N N . GLY A 1 107 ? 7.484 16.688 -0.867 1 97.75 107 GLY A N 1
ATOM 759 C CA . GLY A 1 107 ? 7.68 15.672 0.153 1 97.75 107 GLY A CA 1
ATOM 760 C C . GLY A 1 107 ? 8.727 14.641 -0.226 1 97.75 107 GLY A C 1
ATOM 761 O O . GLY A 1 107 ? 9.258 13.945 0.639 1 97.75 107 GLY A O 1
ATOM 762 N N . ALA A 1 108 ? 9.008 14.539 -1.539 1 96.25 108 ALA A N 1
ATOM 763 C CA . ALA A 1 108 ? 9.938 13.523 -2.025 1 96.25 108 ALA A CA 1
ATOM 764 C C . ALA A 1 108 ? 11.32 14.125 -2.271 1 96.25 108 ALA A C 1
ATOM 766 O O . ALA A 1 108 ? 12.242 13.414 -2.674 1 96.25 108 ALA A O 1
ATOM 767 N N . THR A 1 109 ? 11.484 15.414 -2.088 1 95.75 109 THR A N 1
ATOM 768 C CA . THR A 1 109 ? 12.742 16.094 -2.383 1 95.75 109 THR A CA 1
ATOM 769 C C . THR A 1 109 ? 13.641 16.125 -1.154 1 95.75 109 THR A C 1
ATOM 771 O O . THR A 1 109 ? 13.203 16.5 -0.063 1 95.75 109 THR A O 1
ATOM 774 N N . SER A 1 110 ? 14.883 15.68 -1.283 1 94.06 110 SER A N 1
ATOM 775 C CA . SER A 1 110 ? 15.844 15.672 -0.18 1 94.06 110 SER A CA 1
ATOM 776 C C . SER A 1 110 ? 16.422 17.062 0.069 1 94.06 110 SER A C 1
ATOM 778 O O . SER A 1 110 ? 16.562 17.844 -0.865 1 94.06 110 SER A O 1
ATOM 780 N N . GLY A 1 111 ? 16.641 17.359 1.295 1 93.56 111 GLY A N 1
ATOM 781 C CA . GLY A 1 111 ? 17.453 18.516 1.671 1 93.56 111 GLY A CA 1
ATOM 782 C C . GLY A 1 111 ? 16.688 19.828 1.592 1 93.56 111 GLY A C 1
ATOM 783 O O . GLY A 1 111 ? 17.297 20.891 1.467 1 93.56 111 GLY A O 1
ATOM 784 N N . VAL A 1 112 ? 15.414 19.828 1.561 1 95.38 112 VAL A N 1
ATOM 785 C CA . VAL A 1 112 ? 14.641 21.062 1.475 1 95.38 112 VAL A CA 1
ATOM 786 C C . VAL A 1 112 ? 13.82 21.25 2.752 1 95.38 112 VAL A C 1
ATOM 788 O O . VAL A 1 112 ? 13.555 20.281 3.471 1 95.38 112 VAL A O 1
ATOM 791 N N . ASP A 1 113 ? 13.57 22.516 3.029 1 96.88 113 ASP A N 1
ATOM 792 C CA . ASP A 1 113 ? 12.609 22.828 4.082 1 96.88 113 ASP A CA 1
ATOM 793 C C . ASP A 1 113 ? 11.18 22.703 3.574 1 96.88 113 ASP A C 1
ATOM 795 O O . ASP A 1 113 ? 10.68 23.609 2.895 1 96.88 113 ASP A O 1
ATOM 799 N N . ARG A 1 114 ? 10.453 21.719 4.02 1 97.88 114 ARG A N 1
ATOM 800 C CA . ARG A 1 114 ? 9.133 21.375 3.494 1 97.88 114 ARG A CA 1
ATOM 801 C C . ARG A 1 114 ? 8.055 22.266 4.117 1 97.88 114 ARG A C 1
ATOM 803 O O . ARG A 1 114 ? 6.891 22.219 3.711 1 97.88 114 ARG A O 1
ATOM 810 N N . PHE A 1 115 ? 8.5 23.078 5.031 1 98.31 115 PHE A N 1
ATOM 811 C CA . PHE A 1 115 ? 7.535 23.922 5.711 1 98.31 115 PHE A CA 1
ATOM 812 C C . PHE A 1 115 ? 7.945 25.391 5.617 1 98.31 115 PHE A C 1
ATOM 814 O O . PHE A 1 115 ? 7.48 26.234 6.395 1 98.31 115 PHE A O 1
ATOM 821 N N . ALA A 1 116 ? 8.789 25.734 4.66 1 97.69 116 ALA A N 1
ATOM 822 C CA . ALA A 1 116 ? 9.281 27.109 4.469 1 97.69 116 ALA A CA 1
ATOM 823 C C . ALA A 1 116 ? 8.141 28.047 4.125 1 97.69 116 ALA A C 1
ATOM 825 O O . ALA A 1 116 ? 8.102 29.188 4.598 1 97.69 116 ALA A O 1
ATOM 826 N N . ASP A 1 117 ? 7.23 27.656 3.242 1 97.88 117 ASP A N 1
ATOM 827 C CA . ASP A 1 117 ? 6.066 28.469 2.893 1 97.88 117 ASP A CA 1
ATOM 828 C C . ASP A 1 117 ? 4.996 28.391 3.977 1 97.88 117 ASP A C 1
ATOM 830 O O . ASP A 1 117 ? 4.133 27.5 3.938 1 97.88 117 ASP A O 1
ATOM 834 N N . THR A 1 118 ? 4.977 29.312 4.852 1 96.81 118 THR A N 1
ATOM 835 C CA . THR A 1 118 ? 4.129 29.266 6.039 1 96.81 118 THR A CA 1
ATOM 836 C C . THR A 1 118 ? 2.664 29.469 5.66 1 96.81 118 THR A C 1
ATOM 838 O O . THR A 1 118 ? 1.769 29.188 6.461 1 96.81 118 THR A O 1
ATOM 841 N N . ASP A 1 119 ? 2.387 29.875 4.457 1 97.75 119 ASP A N 1
ATOM 842 C CA . ASP A 1 119 ? 1.014 30.078 4.008 1 97.75 119 ASP A CA 1
ATOM 843 C C . ASP A 1 119 ? 0.407 28.781 3.482 1 97.75 119 ASP A C 1
ATOM 845 O O . ASP A 1 119 ? -0.808 28.688 3.293 1 97.75 119 ASP A O 1
ATOM 849 N N . ALA A 1 120 ? 1.205 27.766 3.324 1 98.31 120 ALA A N 1
ATOM 850 C CA . ALA A 1 120 ? 0.758 26.547 2.652 1 98.31 120 ALA A CA 1
ATOM 851 C C . ALA A 1 120 ? 0.232 25.531 3.658 1 98.31 120 ALA A C 1
ATOM 853 O O . ALA A 1 120 ? -0.311 24.5 3.271 1 98.31 120 ALA A O 1
ATOM 854 N N . TRP A 1 121 ? 0.417 25.766 4.914 1 98.62 121 TRP A N 1
ATOM 855 C CA . TRP A 1 121 ? 0.02 24.812 5.941 1 98.62 121 TRP A CA 1
ATOM 856 C C . TRP A 1 121 ? -0.366 25.531 7.23 1 98.62 121 TRP A C 1
ATOM 858 O O . TRP A 1 121 ? -0.109 26.719 7.387 1 98.62 121 TRP A O 1
ATOM 868 N N . SER A 1 122 ? -1.075 24.859 8.133 1 98.5 122 SER A N 1
ATOM 869 C CA . SER A 1 122 ? -1.417 25.297 9.477 1 98.5 122 SER A CA 1
ATOM 870 C C . SER A 1 122 ? -1.455 24.141 10.453 1 98.5 122 SER A C 1
ATOM 872 O O . SER A 1 122 ? -1.408 22.969 10.047 1 98.5 122 SER A O 1
ATOM 874 N N . LYS A 1 123 ? -1.471 24.438 11.695 1 98.06 123 LYS A N 1
ATOM 875 C CA . LYS A 1 123 ? -1.573 23.406 12.727 1 98.06 123 LYS A CA 1
ATOM 876 C C . LYS A 1 123 ? -3.029 23.156 13.102 1 98.06 123 LYS A C 1
ATOM 878 O O . LYS A 1 123 ? -3.822 24.094 13.211 1 98.06 123 LYS A O 1
ATOM 883 N N . LEU A 1 124 ? -3.365 21.875 13.25 1 97.88 124 LEU A N 1
ATOM 884 C CA . LEU A 1 124 ? -4.617 21.531 13.922 1 97.88 124 LEU A CA 1
ATOM 885 C C . LEU A 1 124 ? -4.594 21.984 15.375 1 97.88 124 LEU A C 1
ATOM 887 O O . LEU A 1 124 ? -3.541 22.344 15.906 1 97.88 124 LEU A O 1
ATOM 891 N N . THR A 1 125 ? -5.777 21.984 15.992 1 96.62 125 THR A N 1
ATOM 892 C CA . THR A 1 125 ? -5.863 22.312 17.406 1 96.62 125 THR A CA 1
ATOM 893 C C . THR A 1 125 ? -5.023 21.359 18.25 1 96.62 125 THR A C 1
AT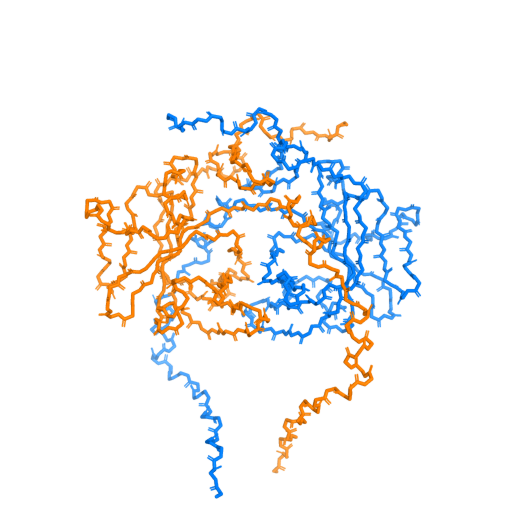OM 895 O O . THR A 1 125 ? -4.512 21.734 19.297 1 96.62 125 THR A O 1
ATOM 898 N N . THR A 1 126 ? -4.781 20.156 17.703 1 95.94 126 THR A N 1
ATOM 899 C CA . THR A 1 126 ? -4.062 19.109 18.422 1 95.94 126 THR A CA 1
ATOM 900 C C . THR A 1 126 ? -2.561 19.219 18.172 1 95.94 126 THR A C 1
ATOM 902 O O . THR A 1 126 ? -1.774 18.484 18.766 1 95.94 126 THR A O 1
ATOM 905 N N . GLY A 1 127 ? -2.119 20.094 17.297 1 97.06 127 GLY A N 1
ATOM 906 C CA . GLY A 1 127 ? -0.706 20.406 17.141 1 97.06 127 GLY A CA 1
ATOM 907 C C . GLY A 1 127 ? -0.117 19.906 15.836 1 97.06 127 GLY A C 1
ATOM 908 O O . GLY A 1 127 ? 0.949 20.359 15.422 1 97.06 127 GLY A O 1
ATOM 909 N N . GLU A 1 128 ? -0.767 19.016 15.102 1 98.19 128 GLU A N 1
ATOM 910 C CA . GLU A 1 128 ? -0.218 18.438 13.875 1 98.19 128 GLU A CA 1
ATOM 911 C C . GLU A 1 128 ? -0.266 19.438 12.727 1 98.19 128 GLU A C 1
ATOM 913 O O . GLU A 1 128 ? -1.22 20.219 12.609 1 98.19 128 GLU A O 1
ATOM 918 N N . ALA A 1 129 ? 0.686 19.469 11.898 1 98.75 129 ALA A N 1
ATOM 919 C CA . ALA A 1 129 ? 0.734 20.312 10.711 1 98.75 129 ALA A CA 1
ATOM 920 C C . ALA A 1 129 ? -0.097 19.703 9.578 1 98.75 129 ALA A C 1
ATOM 922 O O . ALA A 1 129 ? 0.042 18.531 9.258 1 98.75 129 ALA A O 1
ATOM 923 N N . VAL A 1 130 ? -0.95 20.516 8.961 1 98.81 130 VAL A N 1
ATOM 924 C CA . VAL A 1 130 ? -1.79 20.109 7.836 1 98.81 130 VAL A CA 1
ATOM 925 C C . VAL A 1 130 ? -1.574 21.047 6.66 1 98.81 130 VAL A C 1
ATOM 927 O O . VAL A 1 130 ? -1.687 22.266 6.805 1 98.81 130 VAL A O 1
ATOM 930 N N . TYR A 1 131 ? -1.151 20.484 5.508 1 98.88 131 TYR A N 1
ATOM 931 C CA . TYR A 1 131 ? -1.079 21.297 4.289 1 98.88 131 TYR A CA 1
ATOM 932 C C . TYR A 1 131 ? -2.473 21.672 3.803 1 98.88 131 TYR A C 1
ATOM 934 O O . TYR A 1 131 ? -3.396 20.859 3.852 1 98.88 131 TYR A O 1
ATOM 942 N N . HIS A 1 132 ? -2.605 22.844 3.266 1 98.44 132 HIS A N 1
ATOM 943 C CA . HIS A 1 132 ? -3.879 23.344 2.758 1 98.44 132 HIS A CA 1
ATOM 944 C C . HIS A 1 132 ? -4.148 22.828 1.348 1 98.44 132 HIS A C 1
ATOM 946 O O . HIS A 1 132 ? -3.215 22.516 0.607 1 98.44 132 HIS A O 1
ATOM 952 N N . GLY A 1 133 ? -5.418 22.719 1.026 1 97.5 133 GLY A N 1
ATOM 953 C CA . GLY A 1 133 ? -5.84 22.547 -0.355 1 97.5 133 GLY A CA 1
ATOM 954 C C . GLY A 1 133 ? -5.656 21.141 -0.875 1 97.5 133 GLY A C 1
ATOM 955 O O . GLY A 1 133 ? -5.875 20.875 -2.059 1 97.5 133 GLY A O 1
ATOM 956 N N . VAL A 1 134 ? -5.25 20.219 -0.02 1 98.25 134 VAL A N 1
ATOM 957 C CA . VAL A 1 134 ? -5.051 18.844 -0.47 1 98.25 134 VAL A CA 1
ATOM 958 C C . VAL A 1 134 ? -6.406 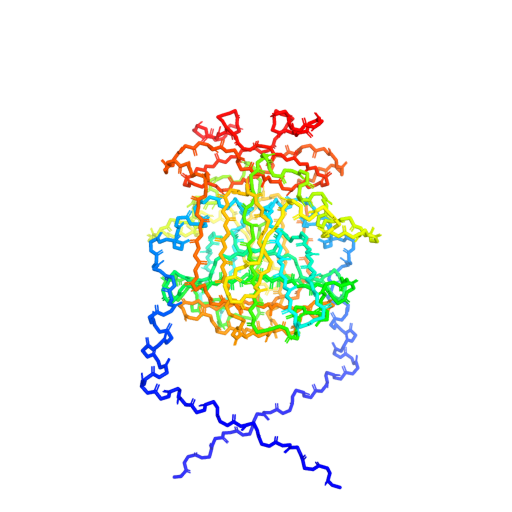18.172 -0.681 1 98.25 134 VAL A C 1
ATOM 960 O O . VAL A 1 134 ? -7.426 18.641 -0.167 1 98.25 134 VAL A O 1
ATOM 963 N N . ARG A 1 135 ? -6.422 17.109 -1.445 1 97.62 135 ARG A N 1
ATOM 964 C CA . ARG A 1 135 ? -7.664 16.391 -1.691 1 97.62 135 ARG A CA 1
ATOM 965 C C . ARG A 1 135 ? -8.344 16 -0.381 1 97.62 135 ARG A C 1
ATOM 967 O O . ARG A 1 135 ? -9.531 16.297 -0.186 1 97.62 135 ARG A O 1
ATOM 974 N N . ALA A 1 136 ? -7.582 15.352 0.473 1 98.56 136 ALA A N 1
ATOM 975 C CA . ALA A 1 136 ? -8.086 14.914 1.773 1 98.56 136 ALA A CA 1
ATOM 976 C C . ALA A 1 136 ? -6.941 14.688 2.758 1 98.56 136 ALA A C 1
ATOM 978 O O . ALA A 1 136 ? -5.785 14.547 2.354 1 98.56 136 ALA A O 1
ATOM 979 N N . TRP A 1 137 ? -7.238 14.742 4.027 1 98.75 137 TRP A N 1
ATOM 980 C CA . TRP A 1 137 ? -6.277 14.344 5.051 1 98.75 137 TRP A CA 1
ATOM 981 C C . TRP A 1 137 ? -6.977 13.648 6.215 1 98.75 137 TRP A C 1
ATOM 983 O O . TRP A 1 137 ? -8.188 13.797 6.398 1 98.75 137 TRP A O 1
ATOM 993 N N . VAL A 1 138 ? -6.223 12.797 6.938 1 98.88 138 VAL A N 1
ATOM 994 C CA . VAL A 1 138 ? -6.715 12.109 8.125 1 98.88 138 VAL A CA 1
ATOM 995 C C . VAL A 1 138 ? -5.664 12.18 9.234 1 98.88 138 VAL A C 1
ATOM 997 O O . VAL A 1 138 ? -4.484 11.93 9 1 98.88 138 VAL A O 1
ATOM 1000 N N . ARG A 1 139 ? -6.066 12.68 10.383 1 98.88 139 ARG A N 1
ATOM 1001 C CA . ARG A 1 139 ? -5.254 12.625 11.594 1 98.88 139 ARG A CA 1
ATOM 1002 C C . ARG A 1 139 ? -5.332 11.25 12.25 1 98.88 139 ARG A C 1
ATOM 1004 O O . ARG A 1 139 ? -6.426 10.711 12.438 1 98.88 139 ARG A O 1
ATOM 1011 N N . CYS A 1 140 ? -4.188 10.734 12.562 1 98.75 140 CYS A N 1
ATOM 1012 C CA . CYS A 1 140 ? -4.148 9.367 13.062 1 98.75 140 CYS A CA 1
ATOM 1013 C C . CYS A 1 140 ? -3.293 9.266 14.32 1 98.75 140 CYS A C 1
ATOM 1015 O O . CYS A 1 140 ? -2.332 10.016 14.484 1 98.75 140 CYS A O 1
ATOM 1017 N N . ARG A 1 141 ? -3.633 8.289 15.148 1 98.56 141 ARG A N 1
ATOM 1018 C CA . ARG A 1 141 ? -2.77 7.859 16.25 1 98.56 141 ARG A CA 1
ATOM 1019 C C . ARG A 1 141 ? -2.014 6.586 15.883 1 98.56 141 ARG A C 1
ATOM 1021 O O . ARG A 1 141 ? -2.615 5.609 15.438 1 98.56 141 ARG A O 1
ATOM 1028 N N . ILE A 1 142 ? -0.688 6.66 16.094 1 98.12 142 ILE A N 1
ATOM 1029 C CA . ILE A 1 142 ? 0.113 5.457 15.875 1 98.12 142 ILE A CA 1
ATOM 1030 C C . ILE A 1 142 ? -0.194 4.43 16.953 1 98.12 142 ILE A C 1
ATOM 1032 O O . ILE A 1 142 ? -0.11 4.73 18.156 1 98.12 142 ILE A O 1
ATOM 1036 N N . ILE A 1 143 ? -0.482 3.172 16.562 1 97.12 143 ILE A N 1
ATOM 1037 C CA . ILE A 1 143 ? -0.928 2.215 17.562 1 97.12 143 ILE A CA 1
ATOM 1038 C C . ILE A 1 143 ? -0.005 0.999 17.562 1 97.12 143 ILE A C 1
ATOM 1040 O O . ILE A 1 143 ? -0.006 0.211 18.516 1 97.12 143 ILE A O 1
ATOM 1044 N N . ASN A 1 144 ? 0.695 0.762 16.531 1 96.62 144 ASN A N 1
ATOM 1045 C CA . ASN A 1 144 ? 1.592 -0.385 16.438 1 96.62 144 ASN A CA 1
ATOM 1046 C C . ASN A 1 144 ? 2.705 -0.145 15.422 1 96.62 144 ASN A C 1
ATOM 1048 O O . ASN A 1 144 ? 2.576 0.71 14.539 1 96.62 144 ASN A O 1
ATOM 1052 N N . ARG A 1 145 ? 3.826 -0.787 15.594 1 96.75 145 ARG A N 1
ATOM 1053 C CA . ARG A 1 145 ? 4.98 -0.739 14.703 1 96.75 145 ARG A CA 1
ATOM 1054 C C . ARG A 1 145 ? 5.562 -2.131 14.484 1 96.75 145 ARG A C 1
ATOM 1056 O O . ARG A 1 145 ? 5.531 -2.973 15.383 1 96.75 145 ARG A O 1
ATOM 1063 N N . MET A 1 146 ? 6.039 -2.357 13.32 1 96.69 146 MET A N 1
ATOM 1064 C CA . MET A 1 146 ? 6.699 -3.613 12.977 1 96.69 146 MET A CA 1
ATOM 1065 C C . MET A 1 146 ? 7.992 -3.355 12.211 1 96.69 146 MET A C 1
ATOM 1067 O O . MET A 1 146 ? 7.984 -2.678 11.18 1 96.69 146 MET A O 1
ATOM 1071 N N . ASP A 1 147 ? 9.094 -3.91 12.742 1 94 147 ASP A N 1
ATOM 1072 C CA . ASP A 1 147 ? 10.367 -3.793 12.039 1 94 147 ASP A CA 1
ATOM 1073 C C . ASP A 1 147 ? 10.344 -4.559 10.719 1 94 147 ASP A C 1
ATOM 1075 O O . ASP A 1 147 ? 9.836 -5.68 10.656 1 94 147 ASP A O 1
ATOM 1079 N N . ALA A 1 148 ? 10.844 -3.938 9.688 1 93.44 148 ALA A N 1
ATOM 1080 C CA . ALA A 1 148 ? 10.906 -4.543 8.359 1 93.44 148 ALA A CA 1
ATOM 1081 C C . ALA A 1 148 ? 12.227 -4.195 7.668 1 93.44 148 ALA A C 1
ATOM 1083 O O . ALA A 1 148 ? 12.227 -3.506 6.645 1 93.44 148 ALA A O 1
ATOM 1084 N N . GLY A 1 149 ? 13.312 -4.762 8.188 1 90.69 149 GLY A N 1
ATOM 1085 C CA . GLY A 1 149 ? 14.617 -4.496 7.598 1 90.69 149 GLY A CA 1
ATOM 1086 C C . GLY A 1 149 ? 15.062 -3.057 7.758 1 90.69 149 GLY A C 1
ATOM 1087 O O . GLY A 1 149 ? 15.219 -2.57 8.883 1 90.69 149 GLY A O 1
ATOM 1088 N N . GLY A 1 150 ? 15.188 -2.344 6.598 1 90.44 150 GLY A N 1
ATOM 1089 C CA . GLY A 1 150 ? 15.617 -0.953 6.582 1 90.44 150 GLY A CA 1
ATOM 1090 C C . GLY A 1 150 ? 14.469 0.024 6.762 1 90.44 150 GLY A C 1
ATOM 1091 O O . GLY A 1 150 ? 14.641 1.233 6.602 1 90.44 150 GLY A O 1
ATOM 1092 N N . SER A 1 151 ? 13.273 -0.502 7.109 1 96.94 151 SER A N 1
ATOM 1093 C CA . SER A 1 151 ? 12.102 0.357 7.297 1 96.94 151 SER A CA 1
ATOM 1094 C C . SER A 1 151 ? 11.281 -0.083 8.5 1 96.94 151 SER A C 1
ATOM 1096 O O . SER A 1 151 ? 11.625 -1.057 9.172 1 96.94 151 SER A O 1
ATOM 1098 N N . THR A 1 152 ? 10.328 0.689 8.875 1 97.31 152 THR A N 1
ATOM 1099 C CA . THR A 1 152 ? 9.336 0.388 9.906 1 97.31 152 THR A CA 1
ATOM 1100 C C . THR A 1 152 ? 7.918 0.513 9.344 1 97.31 152 THR A C 1
ATOM 1102 O O . THR A 1 152 ? 7.586 1.511 8.703 1 97.31 152 THR A O 1
ATOM 1105 N N . VAL A 1 153 ? 7.156 -0.569 9.508 1 98.31 153 VAL A N 1
ATOM 1106 C CA . VAL A 1 153 ? 5.738 -0.526 9.172 1 98.31 153 VAL A CA 1
ATOM 1107 C C . VAL A 1 153 ? 4.941 0.021 10.352 1 98.31 153 VAL A C 1
ATOM 1109 O O . VAL A 1 153 ? 5.098 -0.444 11.484 1 98.31 153 VAL A O 1
ATOM 1112 N N . ILE A 1 154 ? 4.117 0.972 10.102 1 98.44 154 ILE A N 1
ATOM 1113 C CA . ILE A 1 154 ? 3.354 1.654 11.141 1 98.44 154 ILE A CA 1
ATOM 1114 C C . ILE A 1 154 ? 1.858 1.437 10.914 1 98.44 154 ILE A C 1
ATOM 1116 O O . ILE A 1 154 ? 1.365 1.601 9.797 1 98.44 154 ILE A O 1
ATOM 1120 N N . ALA A 1 155 ? 1.164 0.99 11.906 1 98.38 155 ALA A N 1
ATOM 1121 C CA . ALA A 1 155 ? -0.296 0.976 11.93 1 98.38 155 ALA A CA 1
ATOM 1122 C C . ALA A 1 155 ? -0.844 2.176 12.695 1 98.38 155 ALA A C 1
ATOM 1124 O O . ALA A 1 155 ? -0.363 2.498 13.781 1 98.38 155 ALA A O 1
ATOM 1125 N N . ALA A 1 156 ? -1.82 2.824 12.125 1 98.56 156 ALA A N 1
ATOM 1126 C CA . ALA A 1 156 ? -2.348 4.051 12.719 1 98.56 156 ALA A CA 1
ATOM 1127 C C . ALA A 1 156 ? -3.873 4.047 12.727 1 98.56 156 ALA A C 1
ATOM 1129 O O . ALA A 1 156 ? -4.5 3.584 11.773 1 98.56 156 ALA A O 1
ATOM 1130 N N . HIS A 1 157 ? -4.43 4.523 13.805 1 98.5 157 HIS A N 1
ATOM 1131 C CA . HIS A 1 157 ? -5.871 4.637 14 1 98.5 157 HIS A CA 1
ATOM 1132 C C . HIS A 1 157 ? -6.379 6.016 13.586 1 98.5 157 HIS A C 1
ATOM 1134 O O . HIS A 1 157 ? -5.938 7.031 14.133 1 98.5 157 HIS A O 1
ATOM 1140 N N . ALA A 1 158 ? -7.281 6.043 12.633 1 98.75 158 ALA A N 1
ATOM 1141 C CA . ALA A 1 158 ? -7.828 7.297 12.125 1 98.75 158 ALA A CA 1
ATOM 1142 C C . ALA A 1 158 ? -8.727 7.965 13.156 1 98.75 158 ALA A C 1
ATOM 1144 O O . ALA A 1 158 ? -9.648 7.336 13.688 1 98.75 158 ALA A O 1
ATOM 1145 N N . LEU A 1 159 ? -8.539 9.305 13.336 1 98.44 159 LEU A N 1
ATOM 1146 C CA . LEU A 1 159 ? -9.227 10.016 14.406 1 98.44 159 LEU A CA 1
ATOM 1147 C C . LEU A 1 159 ? -10.141 11.102 13.836 1 98.44 159 LEU A C 1
ATOM 1149 O O . LEU A 1 159 ? -11.25 11.312 14.344 1 98.44 159 LEU A O 1
ATOM 1153 N N . GLN A 1 160 ? -9.617 11.812 12.883 1 97.69 160 GLN A N 1
ATOM 1154 C CA . GLN A 1 160 ? -10.258 12.969 12.273 1 97.69 160 GLN A CA 1
ATOM 1155 C C . GLN A 1 160 ? -9.844 13.125 10.812 1 97.69 160 GLN A C 1
ATOM 1157 O O . GLN A 1 160 ? -8.688 12.875 10.461 1 97.69 160 GLN A O 1
ATOM 1162 N N . ALA A 1 161 ? -10.875 13.5 10.023 1 98.12 161 ALA A N 1
ATOM 1163 C CA . ALA A 1 161 ? -10.523 13.633 8.617 1 98.12 161 ALA A CA 1
ATOM 1164 C C . ALA A 1 161 ? -11.227 14.836 7.988 1 98.12 161 ALA A C 1
ATOM 1166 O O . ALA A 1 161 ? -12.195 15.352 8.539 1 98.12 161 ALA A O 1
ATOM 1167 N N . SER A 1 162 ? -10.656 15.289 6.973 1 97.88 162 SER A N 1
ATOM 1168 C CA . SER A 1 162 ? -11.266 16.25 6.062 1 97.88 162 SER A CA 1
ATOM 1169 C C . SER A 1 162 ? -11.102 15.82 4.609 1 97.88 162 SER A C 1
ATOM 1171 O O . SER A 1 162 ? -10.016 15.406 4.195 1 97.88 162 SER A O 1
ATOM 1173 N N . ILE A 1 163 ? -12.211 15.836 3.867 1 97.25 163 ILE A N 1
ATOM 1174 C CA . ILE A 1 163 ? -12.188 15.594 2.428 1 97.25 163 ILE A CA 1
ATOM 1175 C C . ILE A 1 163 ? -12.578 16.875 1.686 1 97.25 163 ILE A C 1
ATOM 1177 O O . ILE A 1 163 ? -13.711 17.344 1.801 1 97.25 163 ILE A O 1
ATOM 1181 N N . ASN A 1 164 ? -11.625 17.391 0.972 1 96.94 164 ASN A N 1
ATOM 1182 C CA . ASN A 1 164 ? -11.852 18.672 0.304 1 96.94 164 ASN A CA 1
ATOM 1183 C C . ASN A 1 164 ? -12.25 18.484 -1.155 1 96.94 164 ASN A C 1
ATOM 1185 O O . ASN A 1 164 ? -12.953 19.312 -1.725 1 96.94 164 ASN A O 1
ATOM 1189 N N . ARG A 1 165 ? -11.75 17.484 -1.798 1 94.94 165 ARG A N 1
ATOM 1190 C CA . ARG A 1 165 ? -12.102 17.094 -3.162 1 94.94 165 ARG A CA 1
ATOM 1191 C C . ARG A 1 165 ? -12.492 15.625 -3.234 1 94.94 165 ARG A C 1
ATOM 1193 O O . ARG A 1 165 ? -11.664 14.75 -2.971 1 94.94 165 ARG A O 1
ATOM 1200 N N . ASP A 1 166 ? -13.742 15.438 -3.408 1 89.19 166 ASP A N 1
ATOM 1201 C CA . ASP A 1 166 ? -14.25 14.07 -3.498 1 89.19 166 ASP A CA 1
ATOM 1202 C C . ASP A 1 166 ? -14.898 13.812 -4.859 1 89.19 166 ASP A C 1
ATOM 1204 O O . ASP A 1 166 ? -15.289 14.75 -5.551 1 89.19 166 ASP A O 1
ATOM 1208 N N . VAL A 1 167 ? -14.742 12.594 -5.219 1 81.69 167 VAL A N 1
ATOM 1209 C CA . VAL A 1 167 ? -15.406 12.195 -6.453 1 81.69 167 VAL A CA 1
ATOM 1210 C C . VAL A 1 167 ? -16.438 11.102 -6.156 1 81.69 167 VAL A C 1
ATOM 1212 O O . VAL A 1 167 ? -16.234 10.281 -5.262 1 81.69 167 VAL A O 1
ATOM 1215 N N . ALA A 1 168 ? -17.562 11.188 -6.891 1 86 168 ALA A N 1
ATOM 1216 C CA . ALA A 1 168 ? -18.609 10.188 -6.703 1 86 168 ALA A CA 1
ATOM 1217 C C . ALA A 1 168 ? -18.094 8.789 -7.027 1 86 168 ALA A C 1
ATOM 1219 O O . ALA A 1 168 ? -17.25 8.617 -7.91 1 86 168 ALA A O 1
ATOM 1220 N N . ALA A 1 169 ? -18.703 7.875 -6.312 1 83.19 169 ALA A N 1
ATOM 1221 C CA . ALA A 1 169 ? -18.328 6.484 -6.566 1 83.19 169 ALA A CA 1
ATOM 1222 C C . ALA A 1 169 ? -18.5 6.129 -8.039 1 83.19 169 ALA A C 1
ATOM 1224 O O . ALA A 1 169 ? -19.531 6.457 -8.648 1 83.19 169 ALA A O 1
ATOM 1225 N N . GLY A 1 170 ? -17.484 5.582 -8.641 1 83.31 170 GLY A N 1
ATOM 1226 C CA . GLY A 1 170 ? -17.562 5.156 -10.031 1 83.31 170 GLY A CA 1
ATOM 1227 C C . GLY A 1 170 ? -17.047 6.203 -11.008 1 83.31 170 GLY A C 1
ATOM 1228 O O . GLY A 1 170 ? -16.781 5.898 -12.172 1 83.31 170 GLY A O 1
ATOM 1229 N N . ASP A 1 171 ? -16.859 7.387 -10.586 1 83.19 171 ASP A N 1
ATOM 1230 C CA . ASP A 1 171 ? -16.297 8.422 -11.453 1 83.19 171 ASP A CA 1
ATOM 1231 C C . ASP A 1 171 ? -14.773 8.375 -11.445 1 83.19 171 ASP A C 1
ATOM 1233 O O . ASP A 1 171 ? -14.164 7.984 -10.445 1 83.19 171 ASP A O 1
ATOM 1237 N N . PRO A 1 172 ? -14.078 8.625 -12.609 1 74.88 172 PRO A N 1
ATOM 1238 C CA . PRO A 1 172 ? -12.625 8.453 -12.727 1 74.88 172 PRO A CA 1
ATOM 1239 C C . PRO A 1 172 ? -11.844 9.43 -11.859 1 74.88 172 PRO A C 1
ATOM 1241 O O . PRO A 1 172 ? -10.688 9.156 -11.508 1 74.88 172 PRO A O 1
ATOM 1244 N N . GLY A 1 173 ? -12.398 10.391 -11.469 1 75.88 173 GLY A N 1
ATOM 1245 C CA . GLY A 1 173 ? -11.797 11.383 -10.594 1 75.88 173 GLY A CA 1
ATOM 1246 C C . GLY A 1 173 ? -10.531 12 -11.172 1 75.88 173 GLY A C 1
ATOM 1247 O O . GLY A 1 173 ? -10.461 12.273 -12.375 1 75.88 173 GLY A O 1
ATOM 1248 N N . ASP A 1 174 ? -9.523 12.453 -10.383 1 91.25 174 ASP A N 1
ATOM 1249 C CA . ASP A 1 174 ? -8.242 13.078 -10.68 1 91.25 174 ASP A CA 1
ATOM 1250 C C . ASP A 1 174 ? -7.141 12.539 -9.766 1 91.25 174 ASP A C 1
ATOM 1252 O O . ASP A 1 174 ? -6.305 13.305 -9.273 1 91.25 174 ASP A O 1
ATOM 1256 N N . ALA A 1 175 ? -7.203 11.188 -9.648 1 95.25 175 ALA A N 1
ATOM 1257 C CA . ALA A 1 175 ? -6.254 10.586 -8.711 1 95.25 175 ALA A CA 1
ATOM 1258 C C . ALA A 1 175 ? -4.824 10.711 -9.227 1 95.25 175 ALA A C 1
ATOM 1260 O O . ALA A 1 175 ? -4.59 10.711 -10.438 1 95.25 175 ALA A O 1
ATOM 1261 N N . LEU A 1 176 ? -3.914 10.898 -8.359 1 97.19 176 LEU A N 1
ATOM 1262 C CA . LEU A 1 176 ? -2.482 10.93 -8.641 1 97.19 176 LEU A CA 1
ATOM 1263 C C . LEU A 1 176 ? -1.847 9.57 -8.375 1 97.19 176 LEU A C 1
ATOM 1265 O O . LEU A 1 176 ? -2.02 9 -7.293 1 97.19 176 LEU A O 1
ATOM 1269 N N . VAL A 1 177 ? -1.212 9.023 -9.406 1 97.31 177 VAL A N 1
ATOM 1270 C CA . VAL A 1 177 ? -0.549 7.73 -9.289 1 97.31 177 VAL A CA 1
ATOM 1271 C C . VAL A 1 177 ? 0.924 7.867 -9.664 1 97.31 177 VAL A C 1
ATOM 1273 O O . VAL A 1 177 ? 1.265 8.578 -10.617 1 97.31 177 VAL A O 1
ATOM 1276 N N . TYR A 1 178 ? 1.773 7.262 -8.828 1 96.56 178 TYR A N 1
ATOM 1277 C CA . TYR A 1 178 ? 3.191 7.133 -9.148 1 96.56 178 TYR A CA 1
ATOM 1278 C C . TYR A 1 178 ? 3.504 5.742 -9.688 1 96.56 178 TYR A C 1
ATOM 1280 O O . TYR A 1 178 ? 3.107 4.734 -9.094 1 96.56 178 TYR A O 1
ATOM 1288 N N . HIS A 1 179 ? 4.145 5.637 -10.852 1 95.88 179 HIS A N 1
ATOM 1289 C CA . HIS A 1 179 ? 4.469 4.375 -11.508 1 95.88 179 HIS A CA 1
ATOM 1290 C C . HIS A 1 179 ? 5.711 4.516 -12.375 1 95.88 179 HIS A C 1
ATOM 1292 O O . HIS A 1 179 ? 5.781 5.402 -13.227 1 95.88 179 HIS A O 1
ATOM 1298 N N . ASN A 1 180 ? 6.68 3.678 -12.109 1 94.12 180 ASN A N 1
ATOM 1299 C CA . ASN A 1 180 ? 7.855 3.566 -12.969 1 94.12 180 ASN A CA 1
ATOM 1300 C C . ASN A 1 180 ? 8.539 4.918 -13.156 1 94.12 180 ASN A C 1
ATOM 1302 O O . ASN A 1 180 ? 8.828 5.316 -14.289 1 94.12 180 ASN A O 1
ATOM 1306 N N . ARG A 1 181 ? 8.688 5.691 -12.117 1 91.31 181 ARG A N 1
ATOM 1307 C CA . ARG A 1 181 ? 9.383 6.973 -12.047 1 91.31 181 ARG A CA 1
ATOM 1308 C C . ARG A 1 181 ? 8.609 8.055 -12.789 1 91.31 181 ARG A C 1
ATOM 1310 O O . ARG A 1 181 ? 9.195 9.023 -13.273 1 91.31 181 ARG A O 1
ATOM 1317 N N . THR A 1 182 ? 7.312 7.801 -12.953 1 92.44 182 THR A N 1
ATOM 1318 C CA . THR A 1 182 ? 6.465 8.75 -13.656 1 92.44 182 THR A CA 1
ATOM 1319 C C . THR A 1 182 ? 5.184 9.016 -12.875 1 92.44 182 THR A C 1
ATOM 1321 O O . THR A 1 182 ? 4.676 8.133 -12.18 1 92.44 182 THR A O 1
ATOM 1324 N N . TRP A 1 183 ? 4.699 10.281 -13.086 1 95.19 183 TRP A N 1
ATOM 1325 C CA . TRP A 1 183 ? 3.42 10.664 -12.5 1 95.19 183 TRP A CA 1
ATOM 1326 C C . TRP A 1 183 ? 2.287 10.492 -13.508 1 95.19 183 TRP A C 1
ATOM 1328 O O . TRP A 1 183 ? 2.441 10.82 -14.68 1 95.19 183 TRP A O 1
ATOM 1338 N N . HIS A 1 184 ? 1.171 9.984 -12.984 1 95.56 184 HIS A N 1
ATOM 1339 C CA . HIS A 1 184 ? 0.022 9.734 -13.852 1 95.56 184 HIS A CA 1
ATOM 1340 C C . HIS A 1 184 ? -1.253 10.32 -13.25 1 95.56 184 HIS A C 1
ATOM 1342 O O . HIS A 1 184 ? -1.39 10.406 -12.031 1 95.56 184 HIS A O 1
ATOM 1348 N N . ARG A 1 185 ? -2.15 10.664 -14.133 1 95.62 185 ARG A N 1
ATOM 1349 C CA . ARG A 1 185 ? -3.506 11.094 -13.797 1 95.62 185 ARG A CA 1
ATOM 1350 C C . ARG A 1 185 ? -4.527 10.023 -14.18 1 95.62 185 ARG A C 1
ATOM 1352 O O . ARG A 1 185 ? -4.477 9.477 -15.281 1 95.62 185 ARG A O 1
ATOM 1359 N N . LEU A 1 186 ? -5.371 9.68 -13.219 1 94.56 186 LEU A N 1
ATOM 1360 C CA . LEU A 1 186 ? -6.508 8.836 -13.57 1 94.56 186 LEU A CA 1
ATOM 1361 C C . LEU A 1 186 ? -7.719 9.68 -13.945 1 94.56 186 LEU A C 1
ATOM 1363 O O . LEU A 1 186 ? -8.133 10.555 -13.18 1 94.56 186 LEU A O 1
ATOM 1367 N N . ASP A 1 187 ? -8.203 9.492 -15.062 1 91.69 187 ASP A N 1
ATOM 1368 C CA . ASP A 1 187 ? -9.414 10.164 -15.523 1 91.69 187 ASP A CA 1
ATOM 1369 C C . ASP A 1 187 ? -10.211 9.273 -16.469 1 91.69 187 ASP A C 1
ATOM 1371 O O . ASP A 1 187 ? -10.07 8.047 -16.438 1 91.69 187 ASP A O 1
ATOM 1375 N N . GLU A 1 188 ? -11.156 9.852 -17.219 1 89.88 188 GLU A N 1
ATOM 1376 C CA . GLU A 1 188 ? -12 9.086 -18.125 1 89.88 188 GLU A CA 1
ATOM 1377 C C . GLU A 1 188 ? -11.164 8.328 -19.156 1 89.88 188 GLU A C 1
ATOM 1379 O O . GLU A 1 188 ? -11.484 7.191 -19.5 1 89.88 188 GLU A O 1
ATOM 1384 N N . ALA A 1 189 ? -10.109 8.906 -19.578 1 89.12 189 ALA A N 1
ATOM 1385 C CA . ALA A 1 189 ? -9.281 8.305 -20.625 1 89.12 189 ALA A CA 1
ATOM 1386 C C . ALA A 1 189 ? -8.555 7.07 -20.109 1 89.12 189 ALA A C 1
ATOM 1388 O O . ALA A 1 189 ? -8.219 6.168 -20.875 1 89.12 189 ALA A O 1
ATOM 1389 N N . SER A 1 190 ? -8.344 7.008 -18.812 1 92.88 190 SER A N 1
ATOM 1390 C CA . SER A 1 190 ? -7.609 5.883 -18.234 1 92.88 190 SER A CA 1
ATOM 1391 C C . SER A 1 190 ? -8.555 4.746 -17.844 1 92.88 190 SER A C 1
ATOM 1393 O O . SER A 1 190 ? -8.109 3.627 -17.578 1 92.88 190 SER A O 1
ATOM 1395 N N . ARG A 1 191 ? -9.828 5.012 -17.828 1 92.81 191 ARG A N 1
ATOM 1396 C CA . ARG A 1 191 ? -10.812 4.031 -17.375 1 92.81 191 ARG A CA 1
ATOM 1397 C C . ARG A 1 191 ? -10.883 2.846 -18.328 1 92.81 191 ARG A C 1
ATOM 1399 O O . ARG A 1 191 ? -10.852 3.023 -19.547 1 92.81 191 ARG A O 1
ATOM 1406 N N . ILE A 1 192 ? -10.867 1.71 -17.781 1 91.12 192 ILE A N 1
ATOM 1407 C CA . ILE A 1 192 ? -11.055 0.5 -18.578 1 91.12 192 ILE A CA 1
ATOM 1408 C C . ILE A 1 192 ? -12.539 0.13 -18.609 1 91.12 192 ILE A C 1
ATOM 1410 O O . ILE A 1 192 ? -13.125 -0.2 -17.562 1 91.12 192 ILE A O 1
ATOM 1414 N N . ASP A 1 193 ? -13.125 0.597 -19.75 1 71.06 193 ASP A N 1
ATOM 1415 C CA . ASP A 1 193 ? -14.531 0.317 -20.031 1 71.06 193 ASP A CA 1
ATOM 1416 C C . ASP A 1 193 ? -14.688 -0.997 -20.781 1 71.06 193 ASP A C 1
ATOM 1418 O O . ASP A 1 193 ? -14.062 -1.193 -21.828 1 71.06 193 ASP A O 1
ATOM 1422 N N . GLY A 1 194 ? -14.781 -2.191 -20.234 1 58.75 194 GLY A N 1
ATOM 1423 C CA . GLY A 1 194 ? -15 -3.424 -20.969 1 58.75 194 GLY A CA 1
ATOM 1424 C C . GLY A 1 194 ? -13.82 -4.379 -20.891 1 58.75 194 GLY A C 1
ATOM 1425 O O . GLY A 1 194 ? -12.883 -4.156 -20.125 1 58.75 194 GLY A O 1
ATOM 1426 N N . PRO A 1 195 ? -14.023 -5.473 -21.562 1 52.28 195 PRO A N 1
ATOM 1427 C CA . PRO A 1 195 ? -12.938 -6.449 -21.609 1 52.28 195 PRO A CA 1
ATOM 1428 C C . PRO A 1 195 ? -11.633 -5.859 -22.141 1 52.28 195 PRO A C 1
ATOM 1430 O O . PRO A 1 195 ? -11.656 -4.961 -22.984 1 52.28 195 PRO A O 1
ATOM 1433 N N . VAL A 1 196 ? -10.617 -5.824 -21.375 1 48.56 196 VAL A N 1
ATOM 1434 C CA . VAL A 1 196 ? -9.32 -5.371 -21.859 1 48.56 196 VAL A CA 1
ATOM 1435 C C . VAL A 1 196 ? -8.906 -6.219 -23.062 1 48.56 196 VAL A C 1
ATOM 1437 O O . VAL A 1 196 ? -8.938 -7.449 -23.016 1 48.56 196 VAL A O 1
ATOM 1440 N N . ARG A 1 197 ? -9.016 -5.805 -24.359 1 42.31 197 ARG A N 1
ATOM 1441 C CA . ARG A 1 197 ? -8.484 -6.52 -25.516 1 42.31 197 ARG A CA 1
ATOM 1442 C C . ARG A 1 197 ? -6.961 -6.57 -25.469 1 42.31 197 ARG A C 1
ATOM 1444 O O . ARG A 1 197 ? -6.32 -5.664 -24.938 1 42.31 197 ARG A O 1
ATOM 1451 N N . MET B 1 1 ? 23.891 -8.836 35.875 1 34.75 1 MET B N 1
ATOM 1452 C CA . MET B 1 1 ? 22.609 -9.492 35.625 1 34.75 1 MET B CA 1
ATOM 1453 C C . MET B 1 1 ? 21.531 -8.477 35.312 1 34.75 1 MET B C 1
ATOM 1455 O O . MET B 1 1 ? 21.062 -7.75 36.188 1 34.75 1 MET B O 1
ATOM 1459 N N . THR B 1 2 ? 21.531 -7.848 34.094 1 42.97 2 THR B N 1
ATOM 1460 C CA . THR B 1 2 ? 20.719 -6.699 33.688 1 42.97 2 THR B CA 1
ATOM 1461 C C . THR B 1 2 ? 19.266 -7.102 33.5 1 42.97 2 THR B C 1
ATOM 1463 O O . THR B 1 2 ? 18.953 -8.023 32.75 1 42.97 2 THR B O 1
ATOM 1466 N N . ALA B 1 3 ? 18.344 -6.875 34.438 1 44.28 3 ALA B N 1
ATOM 1467 C CA . ALA B 1 3 ? 16.922 -7.18 34.5 1 44.28 3 ALA B CA 1
ATOM 1468 C C . ALA B 1 3 ? 16.219 -6.652 33.25 1 44.28 3 ALA B C 1
ATOM 1470 O O . ALA B 1 3 ? 16.391 -5.492 32.875 1 44.28 3 ALA B O 1
ATOM 1471 N N . VAL B 1 4 ? 15.93 -7.504 32.281 1 45.31 4 VAL B N 1
ATOM 1472 C CA . VAL B 1 4 ? 15.031 -7.203 31.188 1 45.31 4 VAL B CA 1
ATOM 1473 C C . VAL B 1 4 ? 13.703 -6.672 31.719 1 45.31 4 VAL B C 1
ATOM 1475 O O . VAL B 1 4 ? 13.078 -7.305 32.562 1 45.31 4 VAL B O 1
ATOM 1478 N N . PRO B 1 5 ? 13.398 -5.402 31.625 1 46.56 5 PRO B N 1
ATOM 1479 C CA . PRO B 1 5 ? 12.117 -4.957 32.188 1 46.56 5 PRO B CA 1
ATOM 1480 C C . PRO B 1 5 ? 10.93 -5.777 31.656 1 46.56 5 PRO B C 1
ATOM 1482 O O . PRO B 1 5 ? 10.977 -6.293 30.531 1 46.56 5 PRO B O 1
ATOM 1485 N N . ASP B 1 6 ? 10.094 -6.367 32.406 1 42.66 6 ASP B N 1
ATOM 1486 C CA . ASP B 1 6 ? 8.852 -7.098 32.156 1 42.66 6 ASP B CA 1
ATOM 1487 C C . ASP B 1 6 ? 7.961 -6.348 31.188 1 42.66 6 ASP B C 1
ATOM 1489 O O . ASP B 1 6 ? 7.875 -5.117 31.234 1 42.66 6 ASP B O 1
ATOM 1493 N N . PRO B 1 7 ? 7.59 -6.898 30.031 1 44.41 7 PRO B N 1
ATOM 1494 C CA . PRO B 1 7 ? 6.645 -6.188 29.156 1 44.41 7 PRO B CA 1
ATOM 1495 C C . PRO B 1 7 ? 5.461 -5.605 29.922 1 44.41 7 PRO B C 1
ATOM 1497 O O . PRO B 1 7 ? 4.926 -6.254 30.828 1 44.41 7 PRO B O 1
ATOM 1500 N N . GLN B 1 8 ? 5.441 -4.391 30.266 1 42.56 8 GLN B N 1
ATOM 1501 C CA . GLN B 1 8 ? 4.301 -3.789 30.953 1 42.56 8 GLN B CA 1
ATOM 1502 C C . GLN B 1 8 ? 2.984 -4.266 30.344 1 42.56 8 GLN B C 1
ATOM 1504 O O . GLN B 1 8 ? 2.842 -4.324 29.125 1 42.56 8 GLN B O 1
ATOM 1509 N N . PRO B 1 9 ? 2.188 -5.031 31 1 44.69 9 PRO B N 1
ATOM 1510 C CA . PRO B 1 9 ? 0.874 -5.453 30.516 1 44.69 9 PRO B CA 1
ATOM 1511 C C . PRO B 1 9 ? 0.071 -4.305 29.906 1 44.69 9 PRO B C 1
ATOM 1513 O O . PRO B 1 9 ? 0.205 -3.156 30.344 1 44.69 9 PRO B O 1
ATOM 1516 N N . THR B 1 10 ? -0.203 -4.266 28.609 1 48.47 10 THR B N 1
ATOM 1517 C CA . THR B 1 10 ? -1.166 -3.316 28.062 1 48.47 10 THR B CA 1
ATOM 1518 C C . THR B 1 10 ? -2.424 -3.268 28.922 1 48.47 10 THR B C 1
ATOM 1520 O O . THR B 1 10 ? -3.188 -4.234 28.984 1 48.47 10 THR B O 1
ATOM 1523 N N . THR B 1 11 ? -2.418 -2.742 30.031 1 51.06 11 THR B N 1
ATOM 1524 C CA . THR B 1 11 ? -3.633 -2.539 30.812 1 51.06 11 THR B CA 1
ATOM 1525 C C . THR B 1 11 ? -4.797 -2.139 29.906 1 51.06 11 THR B C 1
ATOM 1527 O O . THR B 1 11 ? -4.691 -1.183 29.141 1 51.06 11 THR B O 1
ATOM 1530 N N . PRO B 1 12 ? -5.684 -3.07 29.797 1 53.78 12 PRO B N 1
ATOM 1531 C CA . PRO B 1 12 ? -6.867 -2.643 29.047 1 53.78 12 PRO B CA 1
ATOM 1532 C C . PRO B 1 12 ? -7.301 -1.22 29.391 1 53.78 12 PRO B C 1
ATOM 1534 O O . PRO B 1 12 ? -7.273 -0.828 30.562 1 53.78 12 PRO B O 1
ATOM 1537 N N . LEU B 1 13 ? -7.398 -0.414 28.422 1 59.28 13 LEU B N 1
ATOM 1538 C CA . LEU B 1 13 ? -7.859 0.952 28.656 1 59.28 13 LEU B CA 1
ATOM 1539 C C . LEU B 1 13 ? -9.086 0.97 29.547 1 59.28 13 LEU B C 1
ATOM 1541 O O . LEU B 1 13 ? -9.992 0.15 29.391 1 59.28 13 LEU B O 1
ATOM 1545 N N . GLU B 1 14 ? -9.109 1.661 30.562 1 64.19 14 GLU B N 1
ATOM 1546 C CA . GLU B 1 14 ? -10.297 1.939 31.359 1 64.19 14 GLU B CA 1
ATOM 1547 C C . GLU B 1 14 ? -11.5 2.268 30.469 1 64.19 14 GLU B C 1
ATOM 1549 O O . GLU B 1 14 ? -11.336 2.799 29.375 1 64.19 14 GLU B O 1
ATOM 1554 N N . PRO B 1 15 ? -12.641 1.741 30.859 1 59.97 15 PRO B N 1
ATOM 1555 C CA . PRO B 1 15 ? -13.844 1.983 30.062 1 59.97 15 PRO B CA 1
ATOM 1556 C C . PRO B 1 15 ? -13.969 3.434 29.594 1 59.97 15 PRO B C 1
ATOM 1558 O O . PRO B 1 15 ? -14.383 3.691 28.469 1 59.97 15 PRO B O 1
ATOM 1561 N N . ALA B 1 16 ? -13.672 4.48 30.391 1 64.88 16 ALA B N 1
ATOM 1562 C CA . ALA B 1 16 ? -13.742 5.883 29.984 1 64.88 16 ALA B CA 1
ATOM 1563 C C . ALA B 1 16 ? -12.742 6.18 28.875 1 64.88 16 ALA B C 1
ATOM 1565 O O . ALA B 1 16 ? -13.039 6.953 27.953 1 64.88 16 ALA B O 1
ATOM 1566 N N . ASP B 1 17 ? -11.586 5.57 29 1 62.78 17 ASP B N 1
ATOM 1567 C CA . ASP B 1 17 ? -10.547 5.754 27.984 1 62.78 17 ASP B CA 1
ATOM 1568 C C . ASP B 1 17 ? -10.961 5.125 26.656 1 62.78 17 ASP B C 1
ATOM 1570 O O . ASP B 1 17 ? -10.672 5.664 25.594 1 62.78 17 ASP B O 1
ATOM 1574 N N . GLN B 1 18 ? -11.695 4.008 26.844 1 61.94 18 GLN B N 1
ATOM 1575 C CA . GLN B 1 18 ? -12.203 3.354 25.641 1 61.94 18 GLN B CA 1
ATOM 1576 C C . GLN B 1 18 ? -13.266 4.215 24.953 1 61.94 18 GLN B C 1
ATOM 1578 O O . GLN B 1 18 ? -13.297 4.305 23.734 1 61.94 18 GLN B O 1
ATOM 1583 N N . ARG B 1 19 ? -14.164 4.73 25.797 1 59.22 19 ARG B N 1
ATOM 1584 C CA . ARG B 1 19 ? -15.203 5.605 25.266 1 59.22 19 ARG B CA 1
ATOM 1585 C C . ARG B 1 19 ? -14.594 6.828 24.578 1 59.22 19 ARG B C 1
ATOM 1587 O O . ARG B 1 19 ? -15.07 7.262 23.531 1 59.22 19 ARG B O 1
ATOM 1594 N N . ARG B 1 20 ? -13.648 7.367 25.25 1 59.75 20 ARG B N 1
ATOM 1595 C CA . ARG B 1 20 ? -12.984 8.516 24.656 1 59.75 20 ARG B CA 1
ATOM 1596 C C . ARG B 1 20 ? -12.305 8.125 23.344 1 59.75 20 ARG B C 1
ATOM 1598 O O . ARG B 1 20 ? -12.328 8.883 22.375 1 59.75 20 ARG B O 1
ATOM 1605 N N . ALA B 1 21 ? -11.781 6.957 23.453 1 63.09 21 ALA B N 1
ATOM 1606 C CA . ALA B 1 21 ? -11.109 6.469 22.25 1 63.09 21 ALA B CA 1
ATOM 1607 C C . ALA B 1 21 ? -12.102 6.289 21.109 1 63.09 21 ALA B C 1
ATOM 1609 O O . ALA B 1 21 ? -11.789 6.605 19.953 1 63.09 21 ALA B O 1
ATOM 1610 N N . VAL B 1 22 ? -13.203 5.73 21.469 1 59 22 VAL B N 1
ATOM 1611 C CA . VAL B 1 22 ? -14.234 5.523 20.453 1 59 22 VAL B CA 1
ATOM 1612 C C . VAL B 1 22 ? -14.781 6.871 20 1 59 22 VAL B C 1
ATOM 1614 O O . VAL B 1 22 ? -15.031 7.07 18.812 1 59 22 VAL B O 1
ATOM 1617 N N . ALA B 1 23 ? -14.977 7.723 20.938 1 66.94 23 ALA B N 1
ATOM 1618 C CA . ALA B 1 23 ? -15.508 9.039 20.594 1 66.94 23 ALA B CA 1
ATOM 1619 C C . ALA B 1 23 ? -14.531 9.82 19.719 1 66.94 23 ALA B C 1
ATOM 1621 O O . ALA B 1 23 ? -14.938 10.688 18.953 1 66.94 23 ALA B O 1
ATOM 1622 N N . GLU B 1 24 ? -13.406 9.297 19.734 1 85.44 24 GLU B N 1
ATOM 1623 C CA . GLU B 1 24 ? -12.367 10.031 19.031 1 85.44 24 GLU B CA 1
ATOM 1624 C C . GLU B 1 24 ? -11.961 9.312 17.734 1 85.44 24 GLU B C 1
ATOM 1626 O O . GLU B 1 24 ? -11.023 9.734 17.062 1 85.44 24 GLU B O 1
ATOM 1631 N N . SER B 1 25 ? -12.883 8.398 17.375 1 94.44 25 SER B N 1
ATOM 1632 C CA . SER B 1 25 ? -12.555 7.617 16.188 1 94.44 25 SER B CA 1
ATOM 1633 C C . SER B 1 25 ? -13.328 8.109 14.969 1 94.44 25 SER B C 1
ATOM 1635 O O . SER B 1 25 ? -14.508 8.461 15.07 1 94.44 25 SER B O 1
ATOM 1637 N N . LEU B 1 26 ? -12.656 8.141 13.852 1 97.56 26 LEU B N 1
ATOM 1638 C CA . LEU B 1 26 ? -13.32 8.43 12.586 1 97.56 26 LEU B CA 1
ATOM 1639 C C . LEU B 1 26 ? -14.344 7.352 12.258 1 97.56 26 LEU B C 1
ATOM 1641 O O . LEU B 1 26 ? -14.086 6.16 12.461 1 97.56 26 LEU B O 1
ATOM 1645 N N . GLY B 1 27 ? -15.539 7.707 11.758 1 96.69 27 GLY B N 1
ATOM 1646 C CA . GLY B 1 27 ? -16.531 6.734 11.328 1 96.69 27 GLY B CA 1
ATOM 1647 C C . GLY B 1 27 ? -16.078 5.883 10.164 1 96.69 27 GLY B C 1
ATOM 1648 O O . GLY B 1 27 ? -15.312 6.344 9.312 1 96.69 27 GLY B O 1
ATOM 1649 N N . ALA B 1 28 ? -16.656 4.68 10.109 1 95.94 28 ALA B N 1
ATOM 1650 C CA . ALA B 1 28 ? -16.281 3.725 9.062 1 95.94 28 ALA B CA 1
ATOM 1651 C C . ALA B 1 28 ? -16.578 4.285 7.676 1 95.94 28 ALA B C 1
ATOM 1653 O O . ALA B 1 28 ? -15.797 4.109 6.742 1 95.94 28 ALA B O 1
ATOM 1654 N N . ASP B 1 29 ? -17.688 4.98 7.531 1 95 29 ASP B N 1
ATOM 1655 C CA . ASP B 1 29 ? -18.094 5.488 6.227 1 95 29 ASP B CA 1
ATOM 1656 C C . ASP B 1 29 ? -17.141 6.582 5.742 1 95 29 ASP B C 1
ATOM 1658 O O . ASP B 1 29 ? -16.781 6.621 4.566 1 95 29 ASP B O 1
ATOM 1662 N N . ASP B 1 30 ? -16.719 7.453 6.664 1 95.5 30 ASP B N 1
ATOM 1663 C CA . ASP B 1 30 ? -15.75 8.5 6.32 1 95.5 30 ASP B CA 1
ATOM 1664 C C . ASP B 1 30 ? -14.398 7.902 5.953 1 95.5 30 ASP B C 1
ATOM 1666 O O . ASP B 1 30 ? -13.75 8.352 5.008 1 95.5 30 ASP B O 1
ATOM 1670 N N . PHE B 1 31 ? -14.078 6.895 6.672 1 97.5 31 PHE B N 1
ATOM 1671 C CA . PHE B 1 31 ? -12.812 6.227 6.402 1 97.5 31 PHE B CA 1
ATOM 1672 C C . PHE B 1 31 ? -12.828 5.562 5.031 1 97.5 31 PHE B C 1
ATOM 1674 O O . PHE B 1 31 ? -11.883 5.703 4.254 1 97.5 31 PHE B O 1
ATOM 1681 N N . LYS B 1 32 ? -13.906 4.934 4.699 1 95.81 32 LYS B N 1
ATOM 1682 C CA . LYS B 1 32 ? -14.062 4.301 3.395 1 95.81 32 LYS B CA 1
ATOM 1683 C C . LYS B 1 32 ? -14.023 5.336 2.273 1 95.81 32 LYS B C 1
ATOM 1685 O O . LYS B 1 32 ? -13.438 5.09 1.216 1 95.81 32 LYS B O 1
ATOM 1690 N N . ALA B 1 33 ? -14.617 6.445 2.561 1 94.44 33 ALA B N 1
ATOM 1691 C CA . ALA B 1 33 ? -14.633 7.504 1.558 1 94.44 33 ALA B CA 1
ATOM 1692 C C . ALA B 1 33 ? -13.227 8.023 1.282 1 94.44 33 ALA B C 1
ATOM 1694 O O . ALA B 1 33 ? -12.875 8.297 0.132 1 94.44 33 ALA B O 1
ATOM 1695 N N . LEU B 1 34 ? -12.398 8.164 2.336 1 96.25 34 LEU B N 1
ATOM 1696 C CA . LEU B 1 34 ? -11.008 8.594 2.191 1 96.25 34 LEU B CA 1
ATOM 1697 C C . LEU B 1 34 ? -10.25 7.652 1.265 1 96.25 34 LEU B C 1
ATOM 1699 O O . LEU B 1 34 ? -9.648 8.094 0.282 1 96.25 34 LEU B O 1
ATOM 1703 N N . PHE B 1 35 ? -10.445 6.367 1.499 1 96.62 35 PHE B N 1
ATOM 1704 C CA . PHE B 1 35 ? -9.609 5.406 0.785 1 96.62 35 PHE B CA 1
ATOM 1705 C C . PHE B 1 35 ? -10.227 5.055 -0.563 1 96.62 35 PHE B C 1
ATOM 1707 O O . PHE B 1 35 ? -9.539 4.539 -1.449 1 96.62 35 PHE B O 1
ATOM 1714 N N . ARG B 1 36 ? -11.547 5.281 -0.721 1 94.56 36 ARG B N 1
ATOM 1715 C CA . ARG B 1 36 ? -12.125 5.164 -2.055 1 94.56 36 ARG B CA 1
ATOM 1716 C C . ARG B 1 36 ? -11.414 6.078 -3.045 1 94.56 36 ARG B C 1
ATOM 1718 O O . ARG B 1 36 ? -11.273 5.742 -4.223 1 94.56 36 ARG B O 1
ATOM 1725 N N . GLY B 1 37 ? -10.938 7.191 -2.535 1 95.19 37 GLY B N 1
ATOM 1726 C CA . GLY B 1 37 ? -10.25 8.164 -3.365 1 95.19 37 GLY B CA 1
ATOM 1727 C C . GLY B 1 37 ? -8.758 7.922 -3.463 1 95.19 37 GLY B C 1
ATOM 1728 O O . GLY B 1 37 ? -8.039 8.695 -4.098 1 95.19 37 GLY B O 1
ATOM 1729 N N . HIS B 1 38 ? -8.203 6.906 -2.844 1 96.88 38 HIS B N 1
ATOM 1730 C CA . HIS B 1 38 ? -6.785 6.574 -2.873 1 96.88 38 HIS B CA 1
ATOM 1731 C C . HIS B 1 38 ? -6.516 5.391 -3.797 1 96.88 38 HIS B C 1
ATOM 1733 O O . HIS B 1 38 ? -6.906 4.262 -3.496 1 96.88 38 HIS B O 1
ATOM 1739 N N . PRO B 1 39 ? -5.852 5.617 -4.969 1 97.19 39 PRO B N 1
ATOM 1740 C CA . PRO B 1 39 ? -5.621 4.539 -5.934 1 97.19 39 PRO B CA 1
ATOM 1741 C C . PRO B 1 39 ? -4.57 3.539 -5.457 1 97.19 39 PRO B C 1
ATOM 1743 O O . PRO B 1 39 ? -3.779 3.846 -4.562 1 97.19 39 PRO B O 1
ATOM 1746 N N . GLY B 1 40 ? -4.625 2.328 -6.012 1 97.69 40 GLY B N 1
ATOM 1747 C CA . GLY B 1 40 ? -3.645 1.31 -5.668 1 97.69 40 GLY B CA 1
ATOM 1748 C C . GLY B 1 40 ? -3.375 0.335 -6.801 1 97.69 40 GLY B C 1
ATOM 1749 O O . GLY B 1 40 ? -4.277 0.01 -7.574 1 97.69 40 GLY B O 1
ATOM 1750 N N . GLY B 1 41 ? -2.09 -0.092 -6.859 1 98.31 41 GLY B N 1
ATOM 1751 C CA . GLY B 1 41 ? -1.762 -1.212 -7.727 1 98.31 41 GLY B CA 1
ATOM 1752 C C . GLY B 1 41 ? -2.42 -2.51 -7.301 1 98.31 41 GLY B C 1
ATOM 1753 O O . GLY B 1 41 ? -2.826 -2.656 -6.145 1 98.31 41 GLY B O 1
ATOM 1754 N N . VAL B 1 42 ? -2.57 -3.41 -8.234 1 98.44 42 VAL B N 1
ATOM 1755 C CA . VAL B 1 42 ? -3.344 -4.625 -8 1 98.44 42 VAL B CA 1
ATOM 1756 C C . VAL B 1 42 ? -2.424 -5.844 -8.062 1 98.44 42 VAL B C 1
ATOM 1758 O O . VAL B 1 42 ? -1.594 -5.957 -8.969 1 98.44 42 VAL B O 1
ATOM 1761 N N . ALA B 1 43 ? -2.605 -6.664 -7.102 1 98.88 43 ALA B N 1
ATOM 1762 C CA . ALA B 1 43 ? -1.897 -7.938 -7.059 1 98.88 43 ALA B CA 1
ATOM 1763 C C . ALA B 1 43 ? -2.846 -9.078 -6.711 1 98.88 43 ALA B C 1
ATOM 1765 O O . ALA B 1 43 ? -3.914 -8.859 -6.137 1 98.88 43 ALA B O 1
ATOM 1766 N N . VAL B 1 44 ? -2.514 -10.258 -7.117 1 98.94 44 VAL B N 1
ATOM 1767 C CA . VAL B 1 44 ? -3.154 -11.477 -6.641 1 98.94 44 VAL B CA 1
ATOM 1768 C C . VAL B 1 44 ? -2.162 -12.297 -5.816 1 98.94 44 VAL B C 1
ATOM 1770 O O . VAL B 1 44 ? -1.035 -12.539 -6.25 1 98.94 44 VAL B O 1
ATOM 1773 N N . ILE B 1 45 ? -2.564 -12.672 -4.621 1 98.94 45 ILE B N 1
ATOM 1774 C CA . ILE B 1 45 ? -1.723 -13.438 -3.711 1 98.94 45 ILE B CA 1
ATOM 1775 C C . ILE B 1 45 ? -2.234 -14.875 -3.627 1 98.94 45 ILE B C 1
ATOM 1777 O O . ILE B 1 45 ? -3.43 -15.109 -3.42 1 98.94 45 ILE B O 1
ATOM 1781 N N . THR B 1 46 ? -1.354 -15.852 -3.85 1 98.94 46 THR B N 1
ATOM 1782 C CA . THR B 1 46 ? -1.708 -17.266 -3.693 1 98.94 46 THR B CA 1
ATOM 1783 C C . THR B 1 46 ? -0.949 -17.891 -2.525 1 98.94 46 THR B C 1
ATOM 1785 O O . THR B 1 46 ? 0.161 -17.453 -2.201 1 98.94 46 THR B O 1
ATOM 1788 N N . ALA B 1 47 ? -1.55 -18.797 -1.928 1 98.81 47 ALA B N 1
ATOM 1789 C CA . ALA B 1 47 ? -0.959 -19.594 -0.853 1 98.81 47 ALA B CA 1
ATOM 1790 C C . ALA B 1 47 ? -1.521 -21.016 -0.846 1 98.81 47 ALA B C 1
ATOM 1792 O O . ALA B 1 47 ? -2.635 -21.25 -1.317 1 98.81 47 ALA B O 1
ATOM 1793 N N . ASP B 1 48 ? -0.696 -21.906 -0.402 1 98.5 48 ASP B N 1
ATOM 1794 C CA . ASP B 1 48 ? -1.073 -23.297 -0.197 1 98.5 48 ASP B CA 1
ATOM 1795 C C . ASP B 1 48 ? -0.456 -23.859 1.085 1 98.5 48 ASP B C 1
ATOM 1797 O O . ASP B 1 48 ? 0.767 -23.969 1.193 1 98.5 48 ASP B O 1
ATOM 1801 N N . ALA B 1 49 ? -1.297 -24.219 2.031 1 97.06 49 ALA B N 1
ATOM 1802 C CA . ALA B 1 49 ? -0.815 -24.75 3.307 1 97.06 49 ALA B CA 1
ATOM 1803 C C . ALA B 1 49 ? -0.889 -26.266 3.336 1 97.06 49 ALA B C 1
ATOM 1805 O O . ALA B 1 49 ? -0.794 -26.891 4.402 1 97.06 49 ALA B O 1
ATOM 1806 N N . GLY B 1 50 ? -1.09 -26.875 2.217 1 95.75 50 GLY B N 1
ATOM 1807 C CA . GLY B 1 50 ? -1.108 -28.328 2.145 1 95.75 50 GLY B CA 1
ATOM 1808 C C . GLY B 1 50 ? -2.453 -28.891 1.721 1 95.75 50 GLY B C 1
ATOM 1809 O O . GLY B 1 50 ? -2.549 -30.047 1.312 1 95.75 50 GLY B O 1
ATOM 1810 N N . ASP B 1 51 ? -3.537 -28.156 1.753 1 94.44 51 ASP B N 1
ATOM 1811 C CA . ASP B 1 51 ? -4.879 -28.641 1.443 1 94.44 51 ASP B CA 1
ATOM 1812 C C . ASP B 1 51 ? -5.414 -28 0.163 1 94.44 51 ASP B C 1
ATOM 1814 O O . ASP B 1 51 ? -6.625 -27.953 -0.049 1 94.44 51 ASP B O 1
ATOM 1818 N N . GLY B 1 52 ? -4.551 -27.5 -0.655 1 96 52 GLY B N 1
ATOM 1819 C CA . GLY B 1 52 ? -4.969 -26.828 -1.88 1 96 52 GLY B CA 1
ATOM 1820 C C . GLY B 1 52 ? -4.758 -25.328 -1.848 1 96 52 GLY B C 1
ATOM 1821 O O . GLY B 1 52 ? -4.762 -24.719 -0.777 1 96 52 GLY B O 1
ATOM 1822 N N . PRO B 1 53 ? -4.664 -24.766 -2.998 1 98.19 53 PRO B N 1
ATOM 1823 C CA . PRO B 1 53 ? -4.312 -23.359 -3.064 1 98.19 53 PRO B CA 1
ATOM 1824 C C . PRO B 1 53 ? -5.523 -22.438 -2.9 1 98.19 53 PRO B C 1
ATOM 1826 O O . PRO B 1 53 ? -6.652 -22.844 -3.195 1 98.19 53 PRO B O 1
ATOM 1829 N N . VAL B 1 54 ? -5.297 -21.266 -2.385 1 98.44 54 VAL B N 1
ATOM 1830 C CA . VAL B 1 54 ? -6.234 -20.141 -2.354 1 98.44 54 VAL B CA 1
ATOM 1831 C C . VAL B 1 54 ? -5.629 -18.938 -3.07 1 98.44 54 VAL B C 1
ATOM 1833 O O . VAL B 1 54 ? -4.422 -18.906 -3.318 1 98.44 54 VAL B O 1
ATOM 1836 N N . ALA B 1 55 ? -6.461 -18.016 -3.439 1 98.75 55 ALA B N 1
ATOM 1837 C CA . ALA B 1 55 ? -6.043 -16.766 -4.066 1 98.75 55 ALA B CA 1
ATOM 1838 C C . ALA B 1 55 ? -6.922 -15.609 -3.607 1 98.75 55 ALA B C 1
ATOM 1840 O O . ALA B 1 55 ? -8.094 -15.805 -3.285 1 98.75 55 ALA B O 1
ATOM 1841 N N . LEU B 1 56 ? -6.414 -14.477 -3.541 1 98.44 56 LEU B N 1
ATOM 1842 C CA . LEU B 1 56 ? -7.191 -13.266 -3.301 1 98.44 56 LEU B CA 1
ATOM 1843 C C . LEU B 1 56 ? -6.566 -12.07 -4.008 1 98.44 56 LEU B C 1
ATOM 1845 O O . LEU B 1 56 ? -5.34 -11.977 -4.113 1 98.44 56 LEU B O 1
ATOM 1849 N N . THR B 1 57 ? -7.332 -11.18 -4.531 1 98.44 57 THR B N 1
ATOM 1850 C CA . THR B 1 57 ? -6.879 -9.891 -5.043 1 98.44 57 THR B CA 1
ATOM 1851 C C . THR B 1 57 ? -6.621 -8.922 -3.898 1 98.44 57 THR B C 1
ATOM 1853 O O . THR B 1 57 ? -7.41 -8.844 -2.953 1 98.44 57 THR B O 1
ATOM 1856 N N . ALA B 1 58 ? -5.508 -8.258 -3.924 1 98.25 58 ALA B N 1
ATOM 1857 C CA . ALA B 1 58 ? -5.117 -7.297 -2.9 1 98.25 58 ALA B CA 1
ATOM 1858 C C . ALA B 1 58 ? -4.613 -6 -3.531 1 98.25 58 ALA B C 1
ATOM 1860 O O . ALA B 1 58 ? -3.91 -6.031 -4.547 1 98.25 58 ALA B O 1
ATOM 1861 N N . THR B 1 59 ? -4.945 -4.863 -2.908 1 97.88 59 THR B N 1
ATOM 1862 C CA . THR B 1 59 ? -4.41 -3.566 -3.305 1 97.88 59 THR B CA 1
ATOM 1863 C C . THR B 1 59 ? -3.541 -2.979 -2.197 1 97.88 59 THR B C 1
ATOM 1865 O O . THR B 1 59 ? -3.234 -1.784 -2.209 1 97.88 59 THR B O 1
ATOM 1868 N N . SER B 1 60 ? -3.17 -3.789 -1.245 1 98.25 60 SER B N 1
ATOM 1869 C CA . SER B 1 60 ? -2.434 -3.322 -0.075 1 98.25 60 SER B CA 1
ATOM 1870 C C . SER B 1 60 ? -0.943 -3.621 -0.205 1 98.25 60 SER B C 1
ATOM 1872 O O . SER B 1 60 ? -0.169 -3.359 0.719 1 98.25 60 SER B O 1
ATOM 1874 N N . VAL B 1 61 ? -0.448 -4.184 -1.3 1 98.81 61 VAL B N 1
ATOM 1875 C CA . VAL B 1 61 ? 0.933 -4.629 -1.459 1 98.81 61 VAL B CA 1
ATOM 1876 C C . VAL B 1 61 ? 1.854 -3.418 -1.589 1 98.81 61 VAL B C 1
ATOM 1878 O O . VAL B 1 61 ? 1.576 -2.498 -2.363 1 98.81 61 VAL B O 1
ATOM 1881 N N . ALA B 1 62 ? 2.91 -3.398 -0.808 1 98.44 62 ALA B N 1
ATOM 1882 C CA . ALA B 1 62 ? 3.893 -2.318 -0.866 1 98.44 62 ALA B CA 1
ATOM 1883 C C . ALA B 1 62 ? 5.293 -2.834 -0.553 1 98.44 62 ALA B C 1
ATOM 1885 O O . ALA B 1 62 ? 5.461 -3.75 0.256 1 98.44 62 ALA B O 1
ATOM 1886 N N . SER B 1 63 ? 6.242 -2.26 -1.184 1 97.88 63 SER B N 1
ATOM 1887 C CA . SER B 1 63 ? 7.641 -2.504 -0.838 1 97.88 63 SER B CA 1
ATOM 1888 C C . SER B 1 63 ? 8.023 -1.777 0.445 1 97.88 63 SER B C 1
ATOM 1890 O O . SER B 1 63 ? 7.629 -0.631 0.66 1 97.88 63 SER B O 1
ATOM 1892 N N . VAL B 1 64 ? 8.891 -2.469 1.279 1 97.06 64 VAL B N 1
ATOM 1893 C CA . VAL B 1 64 ? 9.273 -1.801 2.52 1 97.06 64 VAL B CA 1
ATOM 1894 C C . VAL B 1 64 ? 10.797 -1.757 2.637 1 97.06 64 VAL B C 1
ATOM 1896 O O . VAL B 1 64 ? 11.344 -0.972 3.416 1 97.06 64 VAL B O 1
ATOM 1899 N N . SER B 1 65 ? 11.469 -2.615 1.939 1 95.88 65 SER B N 1
ATOM 1900 C CA . SER B 1 65 ? 12.922 -2.639 1.929 1 95.88 65 SER B CA 1
ATOM 1901 C C . SER B 1 65 ? 13.461 -3.324 0.675 1 95.88 65 SER B C 1
ATOM 1903 O O . SER B 1 65 ? 12.922 -4.348 0.247 1 95.88 65 SER B O 1
ATOM 1905 N N . ALA B 1 66 ? 14.469 -2.719 0.091 1 94.19 66 ALA B N 1
ATOM 1906 C CA . ALA B 1 66 ? 15.086 -3.352 -1.071 1 94.19 66 ALA B CA 1
ATOM 1907 C C . ALA B 1 66 ? 16.219 -4.281 -0.651 1 94.19 66 ALA B C 1
ATOM 1909 O O . ALA B 1 66 ? 16.531 -5.254 -1.346 1 94.19 66 ALA B O 1
ATOM 1910 N N . ASP B 1 67 ? 16.797 -3.916 0.499 1 92.5 67 ASP B N 1
ATOM 1911 C CA . ASP B 1 67 ? 17.859 -4.742 1.049 1 92.5 67 ASP B CA 1
ATOM 1912 C C . ASP B 1 67 ? 17.797 -4.773 2.574 1 92.5 67 ASP B C 1
ATOM 1914 O O . ASP B 1 67 ? 18.234 -3.824 3.236 1 92.5 67 ASP B O 1
ATOM 1918 N N . PRO B 1 68 ? 17.375 -6.051 3.111 1 95.88 68 PRO B N 1
ATOM 1919 C CA . PRO B 1 68 ? 16.812 -7.211 2.428 1 95.88 68 PRO B CA 1
ATOM 1920 C C . PRO B 1 68 ? 15.508 -6.883 1.698 1 95.88 68 PRO B C 1
ATOM 1922 O O . PRO B 1 68 ? 14.836 -5.902 2.031 1 95.88 68 PRO B O 1
ATOM 1925 N N . PRO B 1 69 ? 15.195 -7.656 0.629 1 98 69 PRO B N 1
ATOM 1926 C CA . PRO B 1 69 ? 13.969 -7.402 -0.13 1 98 69 PRO B CA 1
ATOM 1927 C C . PRO B 1 69 ? 12.711 -7.844 0.617 1 98 69 PRO B C 1
ATOM 1929 O O . PRO B 1 69 ? 12.43 -9.039 0.702 1 98 69 PRO B O 1
ATOM 1932 N N . LEU B 1 70 ? 11.977 -6.891 1.126 1 98.25 70 LEU B N 1
ATOM 1933 C CA . LEU B 1 70 ? 10.789 -7.137 1.938 1 98.25 70 LEU B CA 1
ATOM 1934 C C . LEU B 1 70 ? 9.578 -6.387 1.38 1 98.25 70 LEU B C 1
ATOM 1936 O O . LEU B 1 70 ? 9.703 -5.246 0.938 1 98.25 70 LEU B O 1
ATOM 1940 N N . LEU B 1 71 ? 8.461 -7.035 1.363 1 98.69 71 LEU B N 1
ATOM 1941 C CA . LEU B 1 71 ? 7.18 -6.414 1.043 1 98.69 71 LEU B CA 1
ATOM 1942 C C . LEU B 1 71 ? 6.156 -6.691 2.137 1 98.69 71 LEU B C 1
ATOM 1944 O O . LEU B 1 71 ? 6.379 -7.535 3.006 1 98.69 71 LEU B O 1
ATOM 1948 N N . ILE B 1 72 ? 5.078 -5.898 2.117 1 98.69 72 ILE B N 1
ATOM 1949 C CA . ILE B 1 72 ? 3.975 -6.109 3.047 1 98.69 72 ILE B CA 1
ATOM 1950 C C . ILE B 1 72 ? 2.658 -6.18 2.277 1 98.69 72 ILE B C 1
ATOM 1952 O O . ILE B 1 72 ? 2.564 -5.691 1.148 1 98.69 72 ILE B O 1
ATOM 1956 N N . PHE B 1 73 ? 1.711 -6.824 2.865 1 98.75 73 PHE B N 1
ATOM 1957 C CA . PHE B 1 73 ? 0.306 -6.801 2.473 1 98.75 73 PHE B CA 1
ATOM 1958 C C . PHE B 1 73 ? -0.593 -7.117 3.662 1 98.75 73 PHE B C 1
ATOM 1960 O O . PHE B 1 73 ? -0.113 -7.547 4.711 1 98.75 73 PHE B O 1
ATOM 1967 N N . SER B 1 74 ? -1.884 -6.848 3.484 1 98.44 74 SER B N 1
ATOM 1968 C CA . SER B 1 74 ? -2.836 -7.137 4.551 1 98.44 74 SER B CA 1
ATOM 1969 C C . SER B 1 74 ? -3.936 -8.078 4.07 1 98.44 74 SER B C 1
ATOM 1971 O O . SER B 1 74 ? -4.273 -8.094 2.885 1 98.44 74 SER B O 1
ATOM 1973 N N . VAL B 1 75 ? -4.414 -8.875 4.965 1 98.12 75 VAL B N 1
ATOM 1974 C CA . VAL B 1 75 ? -5.531 -9.766 4.664 1 98.12 75 VAL B CA 1
ATOM 1975 C C . VAL B 1 75 ? -6.637 -9.586 5.703 1 98.12 75 VAL B C 1
ATOM 1977 O O . VAL B 1 75 ? -6.359 -9.469 6.898 1 98.12 75 VAL B O 1
ATOM 1980 N N . SER B 1 76 ? -7.797 -9.508 5.211 1 96.69 76 SER B N 1
ATOM 1981 C CA . SER B 1 76 ? -8.961 -9.367 6.078 1 96.69 76 SER B CA 1
ATOM 1982 C C . SER B 1 76 ? -9.359 -10.703 6.695 1 96.69 76 SER B C 1
ATOM 1984 O O . SER B 1 76 ? -9.312 -11.742 6.027 1 96.69 76 SER B O 1
ATOM 1986 N N . ALA B 1 77 ? -9.859 -10.656 7.883 1 94.25 77 ALA B N 1
ATOM 1987 C CA . ALA B 1 77 ? -10.344 -11.859 8.562 1 94.25 77 ALA B CA 1
ATOM 1988 C C . ALA B 1 77 ? -11.562 -12.438 7.855 1 94.25 77 ALA B C 1
ATOM 1990 O O . ALA B 1 77 ? -11.891 -13.609 8.023 1 94.25 77 ALA B O 1
ATOM 1991 N N . THR B 1 78 ? -12.242 -11.633 7.078 1 93.69 78 THR B N 1
ATOM 1992 C CA . THR B 1 78 ? -13.461 -12.086 6.43 1 93.69 78 THR B CA 1
ATOM 1993 C C . THR B 1 78 ? -13.148 -12.758 5.094 1 93.69 78 THR B C 1
ATOM 1995 O O . THR B 1 78 ? -14.031 -13.352 4.469 1 93.69 78 THR B O 1
ATOM 1998 N N . SER 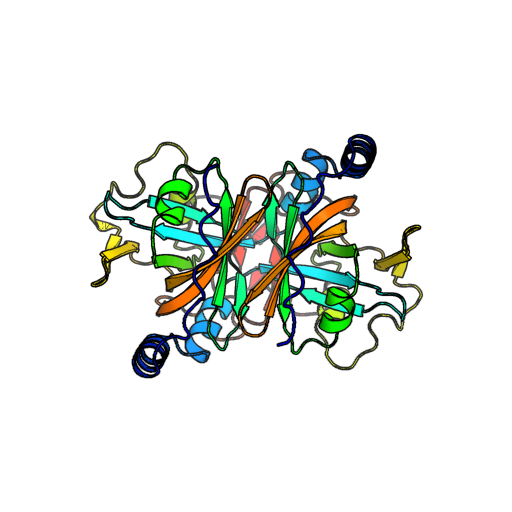B 1 79 ? -11.906 -12.625 4.641 1 95.5 79 SER B N 1
ATOM 1999 C CA . SER B 1 79 ? -11.516 -13.297 3.402 1 95.5 79 SER B CA 1
ATOM 2000 C C . SER B 1 79 ? -11.406 -14.805 3.6 1 95.5 79 SER B C 1
ATOM 2002 O O . SER B 1 79 ? -10.805 -15.266 4.566 1 95.5 79 SER B O 1
ATOM 2004 N N . SER B 1 80 ? -11.961 -15.586 2.686 1 96.38 80 SER B N 1
ATOM 2005 C CA . SER B 1 80 ? -11.875 -17.047 2.738 1 96.38 80 SER B CA 1
ATOM 2006 C C . SER B 1 80 ? -10.445 -17.531 2.537 1 96.38 80 SER B C 1
ATOM 2008 O O . SER B 1 80 ? -10.117 -18.672 2.854 1 96.38 80 SER B O 1
ATOM 2010 N N . ALA B 1 81 ? -9.562 -16.656 2.029 1 97.62 81 ALA B N 1
ATOM 2011 C CA . ALA B 1 81 ? -8.18 -17.031 1.764 1 97.62 81 ALA B CA 1
ATOM 2012 C C . ALA B 1 81 ? -7.328 -16.906 3.025 1 97.62 81 ALA B C 1
ATOM 2014 O O . ALA B 1 81 ? -6.234 -17.469 3.104 1 97.62 81 ALA B O 1
ATOM 2015 N N . THR B 1 82 ? -7.793 -16.141 4.043 1 97.5 82 THR B N 1
ATOM 2016 C CA . THR B 1 82 ? -6.973 -15.711 5.164 1 97.5 82 THR B CA 1
ATOM 2017 C C . THR B 1 82 ? -6.516 -16.906 6 1 97.5 82 THR B C 1
ATOM 2019 O O . THR B 1 82 ? -5.332 -17.016 6.324 1 97.5 82 THR B O 1
ATOM 2022 N N . PRO B 1 83 ? -7.352 -17.969 6.344 1 97.5 83 PRO B N 1
ATOM 2023 C CA . PRO B 1 83 ? -6.863 -19.078 7.148 1 97.5 83 PRO B CA 1
ATOM 2024 C C . PRO B 1 83 ? -5.699 -19.812 6.484 1 97.5 83 PRO B C 1
ATOM 2026 O O . PRO B 1 83 ? -4.723 -20.172 7.156 1 97.5 83 PRO B O 1
ATOM 2029 N N . THR B 1 84 ? -5.773 -20 5.188 1 98.25 84 THR B N 1
ATOM 2030 C CA . THR B 1 84 ? -4.711 -20.688 4.461 1 98.25 84 THR B CA 1
ATOM 2031 C C . THR B 1 84 ? -3.439 -19.844 4.43 1 98.25 84 THR B C 1
ATOM 2033 O O . THR B 1 84 ? -2.34 -20.359 4.637 1 98.25 84 THR B O 1
ATOM 2036 N N . ILE B 1 85 ? -3.566 -18.547 4.203 1 98.5 85 ILE B N 1
ATOM 2037 C CA . ILE B 1 85 ? -2.412 -17.656 4.156 1 98.5 85 ILE B CA 1
ATOM 2038 C C . ILE B 1 85 ? -1.733 -17.609 5.523 1 98.5 85 ILE B C 1
ATOM 2040 O O . ILE B 1 85 ? -0.504 -17.641 5.613 1 98.5 85 ILE B O 1
ATOM 2044 N N . MET B 1 86 ? -2.533 -17.625 6.582 1 97.44 86 MET B N 1
ATOM 2045 C CA . MET B 1 86 ? -1.998 -17.562 7.941 1 97.44 86 MET B CA 1
ATOM 2046 C C . MET B 1 86 ? -1.291 -18.875 8.297 1 97.44 86 MET B C 1
ATOM 2048 O O . MET B 1 86 ? -0.359 -18.875 9.102 1 97.44 86 MET B O 1
ATOM 2052 N N . ALA B 1 87 ? -1.652 -19.938 7.672 1 97.94 87 ALA B N 1
ATOM 2053 C CA . ALA B 1 87 ? -1.077 -21.25 7.961 1 97.94 87 ALA B CA 1
ATOM 2054 C C . ALA B 1 87 ? 0.133 -21.531 7.074 1 97.94 87 ALA B C 1
ATOM 2056 O O . ALA B 1 87 ? 0.937 -22.406 7.371 1 97.94 87 ALA B O 1
ATOM 2057 N N . ALA B 1 88 ? 0.235 -20.844 5.953 1 98.12 88 ALA B N 1
ATOM 2058 C CA . ALA B 1 88 ? 1.299 -21.078 4.984 1 98.12 88 ALA B CA 1
ATOM 2059 C C . ALA B 1 88 ? 2.604 -20.422 5.426 1 98.12 88 ALA B C 1
ATOM 2061 O O . ALA B 1 88 ? 2.592 -19.359 6.043 1 98.12 88 ALA B O 1
ATOM 2062 N N . ASP B 1 89 ? 3.74 -21.031 5.082 1 97.75 89 ASP B N 1
ATOM 2063 C CA . ASP B 1 89 ? 5.059 -20.453 5.316 1 97.75 89 ASP B CA 1
ATOM 2064 C C . ASP B 1 89 ? 5.434 -19.469 4.203 1 97.75 89 ASP B C 1
ATOM 2066 O O . ASP B 1 89 ? 6.168 -18.516 4.438 1 97.75 89 ASP B O 1
ATOM 2070 N N . THR B 1 90 ? 4.957 -19.844 2.994 1 98.5 90 THR B N 1
ATOM 2071 C CA . THR B 1 90 ? 5.297 -19.062 1.813 1 98.5 90 THR B CA 1
ATOM 2072 C C . THR B 1 90 ? 4.043 -18.672 1.041 1 98.5 90 THR B C 1
ATOM 2074 O O . THR B 1 90 ? 3 -19.312 1.174 1 98.5 90 THR B O 1
ATOM 2077 N N . VAL B 1 91 ? 4.129 -17.594 0.323 1 98.88 91 VAL B N 1
ATOM 2078 C CA . VAL B 1 91 ? 3.092 -17.109 -0.582 1 98.88 91 VAL B CA 1
ATOM 2079 C C . VAL B 1 91 ? 3.721 -16.688 -1.909 1 98.88 91 VAL B C 1
ATOM 2081 O O . VAL B 1 91 ? 4.945 -16.562 -2.012 1 98.88 91 VAL B O 1
ATOM 2084 N N . VAL B 1 92 ? 2.902 -16.562 -2.891 1 98.94 92 VAL B N 1
ATOM 2085 C CA . VAL B 1 92 ? 3.311 -15.93 -4.145 1 98.94 92 VAL B CA 1
ATOM 2086 C C . VAL B 1 92 ? 2.475 -14.672 -4.387 1 98.94 92 VAL B C 1
ATOM 2088 O O . VAL B 1 92 ? 1.245 -14.711 -4.301 1 98.94 92 VAL B O 1
ATOM 2091 N N . VAL B 1 93 ? 3.127 -13.547 -4.617 1 98.94 93 VAL B N 1
ATOM 2092 C CA . VAL B 1 93 ? 2.477 -12.289 -4.965 1 98.94 93 VAL B CA 1
ATOM 2093 C C . VAL B 1 93 ? 2.609 -12.039 -6.465 1 98.94 93 VAL B C 1
ATOM 2095 O O . VAL B 1 93 ? 3.721 -11.953 -6.992 1 98.94 93 VAL B O 1
ATOM 2098 N N . HIS B 1 94 ? 1.493 -12 -7.199 1 98.94 94 HIS B N 1
ATOM 2099 C CA . HIS B 1 94 ? 1.44 -11.695 -8.625 1 98.94 94 HIS B CA 1
ATOM 2100 C C . HIS B 1 94 ? 1.154 -10.219 -8.867 1 98.94 94 HIS B C 1
ATOM 2102 O O . HIS B 1 94 ? 0.114 -9.703 -8.445 1 98.94 94 HIS B O 1
ATOM 2108 N N . PHE B 1 95 ? 2.078 -9.531 -9.477 1 98.56 95 PHE B N 1
ATOM 2109 C CA . PHE B 1 95 ? 1.89 -8.133 -9.852 1 98.56 95 PHE B CA 1
ATOM 2110 C C . PHE B 1 95 ? 1.199 -8.023 -11.203 1 98.56 95 PHE B C 1
ATOM 2112 O O . PHE B 1 95 ? 1.702 -8.531 -12.211 1 98.56 95 PHE B O 1
ATOM 2119 N N . LEU B 1 96 ? 0.081 -7.27 -11.258 1 98.06 96 LEU B N 1
ATOM 2120 C CA . LEU B 1 96 ? -0.783 -7.34 -12.43 1 98.06 96 LEU B CA 1
ATOM 2121 C C . LEU B 1 96 ? -0.669 -6.07 -13.266 1 98.06 96 LEU B C 1
ATOM 2123 O O . LEU B 1 96 ? -0.374 -4.996 -12.742 1 98.06 96 LEU B O 1
ATOM 2127 N N . ASP B 1 97 ? -0.762 -6.203 -14.539 1 97.06 97 ASP B N 1
ATOM 2128 C CA . ASP B 1 97 ? -1.033 -5.094 -15.445 1 97.06 97 ASP B CA 1
ATOM 2129 C C . ASP B 1 97 ? -2.373 -5.281 -16.156 1 97.06 97 ASP B C 1
ATOM 2131 O O . ASP B 1 97 ? -3.193 -6.102 -15.734 1 97.06 97 ASP B O 1
ATOM 2135 N N . VAL B 1 98 ? -2.67 -4.449 -17.156 1 96.25 98 VAL B N 1
ATOM 2136 C CA . VAL B 1 98 ? -4.012 -4.402 -17.734 1 96.25 98 VAL B CA 1
ATOM 2137 C C . VAL B 1 98 ? -4.328 -5.73 -18.406 1 96.25 98 VAL B C 1
ATOM 2139 O O . VAL B 1 98 ? -5.5 -6.094 -18.562 1 96.25 98 VAL B O 1
ATOM 2142 N N . HIS B 1 99 ? -3.361 -6.441 -18.844 1 95.94 99 HIS B N 1
ATOM 2143 C CA . HIS B 1 99 ? -3.561 -7.711 -19.547 1 95.94 99 HIS B CA 1
ATOM 2144 C C . HIS B 1 99 ? -3.955 -8.812 -18.562 1 95.94 99 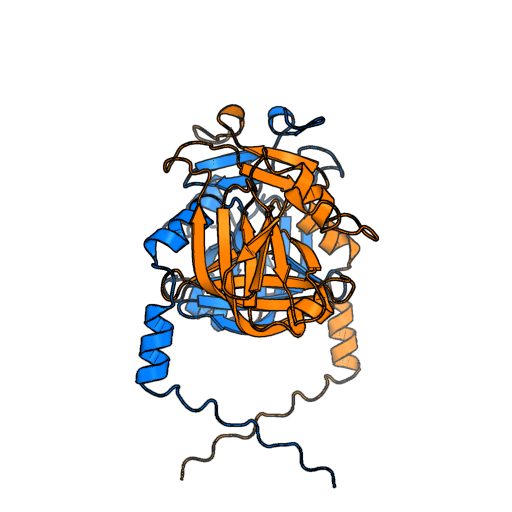HIS B C 1
ATOM 2146 O O . HIS B 1 99 ? -4.344 -9.906 -18.984 1 95.94 99 HIS B O 1
ATOM 2152 N N . ASP B 1 100 ? -3.898 -8.516 -17.281 1 97.44 100 ASP B N 1
ATOM 2153 C CA . ASP B 1 100 ? -4.219 -9.484 -16.25 1 97.44 100 ASP B CA 1
ATOM 2154 C C . ASP B 1 100 ? -5.547 -9.148 -15.57 1 97.44 100 ASP B C 1
ATOM 2156 O O . ASP B 1 100 ? -5.824 -9.625 -14.469 1 97.44 100 ASP B O 1
ATOM 2160 N N . LEU B 1 101 ? -6.371 -8.305 -16.156 1 97.44 101 LEU B N 1
ATOM 2161 C CA . LEU B 1 101 ? -7.594 -7.797 -15.539 1 97.44 101 LEU B CA 1
ATOM 2162 C C . LEU B 1 101 ? -8.516 -8.945 -15.148 1 97.44 101 LEU B C 1
ATOM 2164 O O . LEU B 1 101 ? -9.125 -8.914 -14.07 1 97.44 101 LEU B O 1
ATOM 2168 N N . ASP B 1 102 ? -8.664 -9.961 -15.984 1 96.88 102 ASP B N 1
ATOM 2169 C CA . ASP B 1 102 ? -9.539 -11.086 -15.68 1 96.88 102 ASP B CA 1
ATOM 2170 C C . ASP B 1 102 ? -9.086 -11.812 -14.414 1 96.88 102 ASP B C 1
ATOM 2172 O O . ASP B 1 102 ? -9.914 -12.258 -13.617 1 96.88 102 ASP B O 1
ATOM 2176 N N . LEU B 1 103 ? -7.82 -11.906 -14.227 1 98.19 103 LEU B N 1
ATOM 2177 C CA . LEU B 1 103 ? -7.297 -12.539 -13.023 1 98.19 103 LEU B CA 1
ATOM 2178 C C . LEU B 1 103 ? -7.586 -11.68 -11.797 1 98.19 103 LEU B C 1
ATOM 2180 O O . LEU B 1 103 ? -7.938 -12.203 -10.734 1 98.19 103 LEU B O 1
ATOM 2184 N N . ALA B 1 104 ? -7.406 -10.344 -11.922 1 98.19 104 ALA B N 1
ATOM 2185 C CA . ALA B 1 104 ? -7.742 -9.438 -10.828 1 98.19 104 ALA B CA 1
ATOM 2186 C C . ALA B 1 104 ? -9.195 -9.617 -10.391 1 98.19 104 ALA B C 1
ATOM 2188 O O . ALA B 1 104 ? -9.477 -9.703 -9.195 1 98.19 104 ALA B O 1
ATOM 2189 N N . ARG B 1 105 ? -10.062 -9.711 -11.367 1 97 105 ARG B N 1
ATOM 2190 C CA . ARG B 1 105 ? -11.484 -9.891 -11.086 1 97 105 ARG B CA 1
ATOM 2191 C C . ARG B 1 105 ? -11.75 -11.242 -10.438 1 97 105 ARG B C 1
ATOM 2193 O O . ARG B 1 105 ? -12.531 -11.344 -9.492 1 97 105 ARG B O 1
ATOM 2200 N N . LEU B 1 106 ? -11.117 -12.258 -10.977 1 97.5 106 LEU B N 1
ATOM 2201 C CA . LEU B 1 106 ? -11.266 -13.602 -10.43 1 97.5 106 LEU B CA 1
ATOM 2202 C C . LEU B 1 106 ? -10.883 -13.633 -8.953 1 97.5 106 LEU B C 1
ATOM 2204 O O . LEU B 1 106 ? -11.633 -14.156 -8.125 1 97.5 106 LEU B O 1
ATOM 2208 N N . GLY B 1 107 ? -9.758 -13.031 -8.555 1 97.81 107 GLY B N 1
ATOM 2209 C CA . GLY B 1 107 ? -9.281 -13.023 -7.18 1 97.81 107 GLY B CA 1
ATOM 2210 C C . GLY B 1 107 ? -10.18 -12.234 -6.242 1 97.81 107 GLY B C 1
ATOM 2211 O O . GLY B 1 107 ? -10.125 -12.414 -5.023 1 97.81 107 GLY B O 1
ATOM 2212 N N . ALA B 1 108 ? -10.984 -11.328 -6.828 1 96.31 108 ALA B N 1
ATOM 2213 C CA . ALA B 1 108 ? -11.828 -10.453 -6.016 1 96.31 108 ALA B CA 1
ATOM 2214 C C . ALA B 1 108 ? -13.258 -10.984 -5.945 1 96.31 108 ALA B C 1
ATOM 2216 O O . ALA B 1 108 ? -14.109 -10.383 -5.285 1 96.31 108 ALA B O 1
ATOM 2217 N N . THR B 1 109 ? -13.57 -12.055 -6.629 1 95.81 109 THR B N 1
ATOM 2218 C CA . THR B 1 109 ? -14.93 -12.586 -6.699 1 95.81 109 THR B CA 1
ATOM 2219 C C . THR B 1 109 ? -15.172 -13.602 -5.586 1 95.81 109 THR B C 1
ATOM 2221 O O . THR B 1 109 ? -14.367 -14.508 -5.375 1 95.81 109 THR B O 1
ATOM 2224 N N . SER B 1 110 ? -16.234 -13.43 -4.816 1 94.12 110 SER B N 1
ATOM 2225 C CA . SER B 1 110 ? -16.578 -14.336 -3.725 1 94.12 110 SER B CA 1
ATOM 2226 C C . SER B 1 110 ? -17.219 -15.609 -4.25 1 94.12 110 SER B C 1
ATOM 2228 O O . SER B 1 110 ? -17.906 -15.586 -5.273 1 94.12 110 SER B O 1
ATOM 2230 N N . GLY B 1 111 ? -16.938 -16.688 -3.619 1 93.69 111 GLY B N 1
ATOM 2231 C CA . GLY B 1 111 ? -17.688 -17.922 -3.809 1 93.69 111 GLY B CA 1
ATOM 2232 C C . GLY B 1 111 ? -17.297 -18.672 -5.074 1 93.69 111 GLY B C 1
ATOM 2233 O O . GLY B 1 111 ? -18.078 -19.469 -5.594 1 93.69 111 GLY B O 1
ATOM 2234 N N . VAL B 1 112 ? -16.219 -18.406 -5.676 1 95.5 112 VAL B N 1
ATOM 2235 C CA . VAL B 1 112 ? -15.797 -19.094 -6.902 1 95.5 112 VAL B CA 1
ATOM 2236 C C . VAL B 1 112 ? -14.547 -19.922 -6.637 1 95.5 112 VAL B C 1
ATOM 2238 O O . VAL B 1 112 ? -13.805 -19.656 -5.691 1 95.5 112 VAL B O 1
ATOM 2241 N N . ASP B 1 113 ? -14.453 -20.969 -7.426 1 96.94 113 ASP B N 1
ATOM 2242 C CA . ASP B 1 113 ? -13.195 -21.719 -7.438 1 96.94 113 ASP B CA 1
ATOM 2243 C C . ASP B 1 113 ? -12.148 -21.031 -8.305 1 96.94 113 ASP B C 1
ATOM 2245 O O . ASP B 1 113 ? -12.188 -21.125 -9.531 1 96.94 113 ASP B O 1
ATOM 2249 N N . ARG B 1 114 ? -11.141 -20.469 -7.699 1 97.88 114 ARG B N 1
ATOM 2250 C CA . ARG B 1 114 ? -10.156 -19.625 -8.383 1 97.88 114 ARG B CA 1
ATOM 2251 C C . ARG B 1 114 ?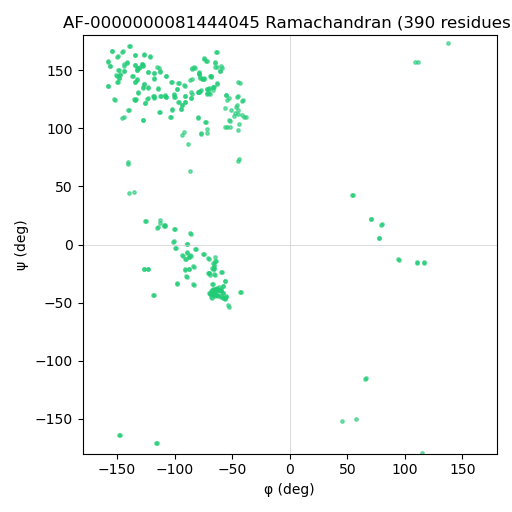 -9.102 -20.484 -9.086 1 97.88 114 ARG B C 1
ATOM 2253 O O . ARG B 1 114 ? -8.266 -19.953 -9.82 1 97.88 114 ARG B O 1
ATOM 2260 N N . PHE B 1 115 ? -9.219 -21.766 -8.883 1 98.31 115 PHE B N 1
ATOM 2261 C CA . PHE B 1 115 ? -8.234 -22.641 -9.484 1 98.31 115 PHE B CA 1
ATOM 2262 C C . PHE B 1 115 ? -8.906 -23.703 -10.344 1 98.31 115 PHE B C 1
ATOM 2264 O O . PHE B 1 115 ? -8.305 -24.734 -10.656 1 98.31 115 PHE B O 1
ATOM 2271 N N . ALA B 1 116 ? -10.148 -23.469 -10.766 1 97.75 116 ALA B N 1
ATOM 2272 C CA . ALA B 1 116 ? -10.922 -24.406 -11.578 1 97.75 116 ALA B CA 1
ATOM 2273 C C . ALA B 1 116 ? -10.25 -24.641 -12.93 1 97.75 116 ALA B C 1
ATOM 2275 O O . ALA B 1 116 ? -10.219 -25.766 -13.422 1 97.75 116 ALA B O 1
ATOM 2276 N N . ASP B 1 117 ? -9.773 -23.594 -13.594 1 97.88 117 ASP B N 1
ATOM 2277 C CA . ASP B 1 117 ? -9.062 -23.719 -14.859 1 97.88 117 ASP B CA 1
ATOM 2278 C C . ASP B 1 117 ? -7.629 -24.188 -14.648 1 97.88 117 ASP B C 1
ATOM 2280 O O . ASP B 1 117 ? -6.723 -23.359 -14.469 1 97.88 117 ASP B O 1
ATOM 2284 N N . THR B 1 118 ? -7.398 -25.438 -14.75 1 96.81 118 THR B N 1
ATOM 2285 C CA . THR B 1 118 ? -6.121 -26.047 -14.398 1 96.81 118 THR B CA 1
ATOM 2286 C C . THR B 1 118 ? -5.043 -25.656 -15.406 1 96.81 118 THR B C 1
ATOM 2288 O O . THR B 1 118 ? -3.852 -25.828 -15.148 1 96.81 118 THR B O 1
ATOM 2291 N N . ASP B 1 119 ? -5.402 -25.094 -16.516 1 97.75 119 ASP B N 1
ATOM 2292 C CA . ASP B 1 119 ? -4.441 -24.688 -17.531 1 97.75 119 ASP B CA 1
ATOM 2293 C C . ASP B 1 119 ? -3.902 -23.281 -17.25 1 97.75 119 ASP B C 1
ATOM 2295 O O . ASP B 1 119 ? -2.91 -22.859 -17.844 1 97.75 119 ASP B O 1
ATOM 2299 N N . ALA B 1 120 ? -4.48 -22.609 -16.297 1 98.38 120 ALA B N 1
ATOM 2300 C CA . ALA B 1 120 ? -4.16 -21.203 -16.078 1 98.38 120 ALA B CA 1
ATOM 2301 C C . ALA B 1 120 ? -3.062 -21.047 -15.031 1 98.38 120 ALA B C 1
ATOM 2303 O O . ALA B 1 120 ? -2.568 -19.938 -14.805 1 98.38 120 ALA B O 1
ATOM 2304 N N . TRP B 1 121 ? -2.707 -22.094 -14.367 1 98.62 121 TRP B N 1
ATOM 2305 C CA . TRP B 1 121 ? -1.722 -22.016 -13.289 1 98.62 121 TRP B CA 1
ATOM 2306 C C . TRP B 1 121 ? -0.944 -23.328 -13.18 1 98.62 121 TRP B C 1
ATOM 2308 O O . TRP B 1 121 ? -1.325 -24.328 -13.773 1 98.62 121 TRP B O 1
ATOM 2318 N N . SER B 1 122 ? 0.209 -23.297 -12.531 1 98.5 122 SER B N 1
ATOM 2319 C CA . SER B 1 122 ? 1.023 -24.469 -12.188 1 98.5 122 SER B CA 1
ATOM 2320 C C . SER B 1 122 ? 1.71 -24.281 -10.844 1 98.5 122 SER B C 1
ATOM 2322 O O . SER B 1 122 ? 1.697 -23.188 -10.273 1 98.5 122 SER B O 1
ATOM 2324 N N . LYS B 1 123 ? 2.223 -25.344 -10.312 1 98.06 123 LYS B N 1
ATOM 2325 C CA . LYS B 1 123 ? 2.961 -25.281 -9.055 1 98.06 123 LYS B CA 1
ATOM 2326 C C . LYS B 1 123 ? 4.453 -25.062 -9.305 1 98.06 123 LYS B C 1
ATOM 2328 O O . LYS B 1 123 ? 5.023 -25.672 -10.219 1 98.06 123 LYS B O 1
ATOM 2333 N N . LEU B 1 124 ? 5.059 -24.188 -8.531 1 97.94 124 LEU B N 1
ATOM 2334 C CA . LEU B 1 124 ? 6.516 -24.156 -8.453 1 97.94 124 LEU B CA 1
ATOM 2335 C C . LEU B 1 124 ? 7.062 -25.453 -7.879 1 97.94 124 LEU B C 1
ATOM 2337 O O . LEU B 1 124 ? 6.309 -26.266 -7.336 1 97.94 124 LEU B O 1
ATOM 2341 N N . THR B 1 125 ? 8.375 -25.625 -8.047 1 96.69 125 THR B N 1
ATOM 2342 C CA . THR B 1 125 ? 9.016 -26.812 -7.469 1 96.69 125 THR B CA 1
ATOM 2343 C C . THR B 1 125 ? 8.836 -26.844 -5.953 1 96.69 125 THR B C 1
ATOM 2345 O O . THR B 1 125 ? 8.781 -27.906 -5.352 1 96.69 125 THR B O 1
ATOM 2348 N N . THR B 1 126 ? 8.609 -25.672 -5.355 1 95.94 126 THR B N 1
ATOM 2349 C CA . THR B 1 126 ? 8.5 -25.531 -3.906 1 95.94 126 THR B CA 1
ATOM 2350 C C . THR B 1 126 ? 7.055 -25.734 -3.455 1 95.94 126 THR B C 1
ATOM 2352 O O . THR B 1 126 ? 6.77 -25.734 -2.256 1 95.94 126 THR B O 1
ATOM 2355 N N . GLY B 1 127 ? 6.109 -25.859 -4.375 1 97 127 GLY B N 1
ATOM 2356 C CA . GLY B 1 127 ? 4.75 -26.25 -4.039 1 97 127 GLY B CA 1
ATOM 2357 C C . GLY B 1 127 ? 3.746 -25.125 -4.215 1 97 127 GLY B C 1
ATOM 2358 O O . GLY B 1 127 ? 2.541 -25.375 -4.297 1 97 127 GLY B O 1
ATOM 2359 N N . GLU B 1 128 ? 4.148 -23.859 -4.336 1 98.19 128 GLU B N 1
ATOM 2360 C CA . GLU B 1 128 ? 3.225 -22.734 -4.434 1 98.19 128 GLU B CA 1
ATOM 2361 C C . GLU B 1 128 ? 2.566 -22.672 -5.809 1 98.19 128 GLU B C 1
ATOM 2363 O O . GLU B 1 128 ? 3.205 -22.969 -6.82 1 98.19 128 GLU B O 1
ATOM 2368 N N . ALA B 1 129 ? 1.37 -22.312 -5.891 1 98.75 129 ALA B N 1
ATOM 2369 C CA . ALA B 1 129 ? 0.636 -22.125 -7.141 1 98.75 129 ALA B CA 1
ATOM 2370 C C . ALA B 1 129 ? 0.972 -20.781 -7.777 1 98.75 129 ALA B C 1
ATOM 2372 O O . ALA B 1 129 ? 0.928 -19.734 -7.113 1 98.75 129 ALA B O 1
ATOM 2373 N N . VAL B 1 130 ? 1.286 -20.781 -9.062 1 98.81 130 VAL B N 1
ATOM 2374 C CA . VAL B 1 130 ? 1.597 -19.578 -9.828 1 98.81 130 VAL B CA 1
ATOM 2375 C C . VAL B 1 130 ? 0.707 -19.5 -11.062 1 98.81 130 VAL B C 1
ATOM 2377 O O . VAL B 1 130 ? 0.644 -20.453 -11.844 1 98.81 130 VAL B O 1
ATOM 2380 N N . TYR B 1 131 ? -0.069 -18.406 -11.188 1 98.88 131 TYR B N 1
ATOM 2381 C CA . TYR B 1 131 ? -0.824 -18.172 -12.414 1 98.88 131 TYR B CA 1
ATOM 2382 C C . TYR B 1 131 ? 0.108 -17.859 -13.578 1 98.88 131 TYR B C 1
ATOM 2384 O O . TYR B 1 131 ? 1.093 -17.125 -13.406 1 98.88 131 TYR B O 1
ATOM 2392 N N . HIS B 1 132 ? -0.243 -18.312 -14.75 1 98.44 132 HIS B N 1
ATOM 2393 C CA . HIS B 1 132 ? 0.551 -18.094 -15.953 1 98.44 132 HIS B CA 1
ATOM 2394 C C . HIS B 1 132 ? 0.253 -16.719 -16.562 1 98.44 132 HIS B C 1
ATOM 2396 O O . HIS B 1 132 ? -0.834 -16.172 -16.375 1 98.44 132 HIS B O 1
ATOM 2402 N N . GLY B 1 133 ? 1.234 -16.188 -17.25 1 97.56 133 GLY B N 1
ATOM 2403 C CA . GLY B 1 133 ? 1.017 -15.062 -18.156 1 97.56 133 GLY B CA 1
ATOM 2404 C C . GLY B 1 133 ? 0.891 -13.734 -17.422 1 97.56 133 GLY B C 1
ATOM 2405 O O . GLY B 1 133 ? 0.595 -12.711 -18.047 1 97.56 133 GLY B O 1
ATOM 2406 N N . VAL B 1 134 ? 1.098 -13.734 -16.109 1 98.25 134 VAL B N 1
ATOM 2407 C CA . VAL B 1 134 ? 0.98 -12.484 -15.367 1 98.25 134 VAL B CA 1
ATOM 2408 C C . VAL B 1 134 ? 2.195 -11.602 -15.641 1 98.25 134 VAL B C 1
ATOM 2410 O O . VAL B 1 134 ? 3.229 -12.086 -16.109 1 98.25 134 VAL B O 1
ATOM 2413 N N . ARG B 1 135 ? 2.062 -10.32 -15.398 1 97.62 135 ARG B N 1
ATOM 2414 C CA . ARG B 1 135 ? 3.176 -9.398 -15.609 1 97.62 135 ARG B CA 1
ATOM 2415 C C . ARG B 1 135 ? 4.43 -9.883 -14.883 1 97.62 135 ARG B C 1
ATOM 2417 O O . ARG B 1 135 ? 5.496 -9.992 -15.484 1 97.62 135 ARG B O 1
ATOM 2424 N N . ALA B 1 136 ? 4.266 -10.133 -13.594 1 98.56 136 ALA B N 1
ATOM 2425 C CA . ALA B 1 136 ? 5.367 -10.594 -12.758 1 98.56 136 ALA B CA 1
ATOM 2426 C C . ALA B 1 136 ? 4.848 -11.312 -11.516 1 98.56 136 ALA B C 1
ATOM 2428 O O . ALA B 1 136 ? 3.68 -11.156 -11.141 1 98.56 136 ALA B O 1
ATOM 2429 N N . TRP B 1 137 ? 5.668 -12.141 -10.93 1 98.75 137 TRP B N 1
ATOM 2430 C CA . TRP B 1 137 ? 5.355 -12.727 -9.625 1 98.75 137 TRP B CA 1
ATOM 2431 C C . TRP B 1 137 ? 6.617 -12.883 -8.781 1 98.75 137 TRP B C 1
ATOM 2433 O O . TRP B 1 137 ? 7.73 -12.883 -9.312 1 98.75 137 TRP B O 1
ATOM 2443 N N . VAL B 1 138 ? 6.449 -12.883 -7.445 1 98.88 138 VAL B N 1
ATOM 2444 C CA . VAL B 1 138 ? 7.535 -13.102 -6.5 1 98.88 138 VAL B CA 1
ATOM 2445 C C . VAL B 1 138 ? 7.102 -14.102 -5.426 1 98.88 138 VAL B C 1
ATOM 2447 O O . VAL B 1 138 ? 6.008 -13.977 -4.867 1 98.88 138 VAL B O 1
ATOM 2450 N N . ARG B 1 139 ? 7.859 -15.148 -5.258 1 98.88 139 ARG B N 1
ATOM 2451 C CA . ARG B 1 139 ? 7.699 -16.078 -4.145 1 98.88 139 ARG B CA 1
ATOM 2452 C C . ARG B 1 139 ? 8.32 -15.516 -2.869 1 98.88 139 ARG B C 1
ATOM 2454 O O . ARG B 1 139 ? 9.461 -15.055 -2.881 1 98.88 139 ARG B O 1
ATOM 2461 N N . CYS B 1 140 ? 7.57 -15.57 -1.826 1 98.75 140 CYS B N 1
ATOM 2462 C CA . CYS B 1 140 ? 8.016 -14.93 -0.596 1 98.75 140 CYS B CA 1
ATOM 2463 C C . CYS B 1 140 ? 7.848 -15.859 0.6 1 98.75 140 CYS B C 1
ATOM 2465 O O . CYS B 1 140 ? 6.938 -16.688 0.623 1 98.75 140 CYS B O 1
ATOM 2467 N N . ARG B 1 141 ? 8.703 -15.648 1.596 1 98.56 141 ARG B N 1
ATOM 2468 C CA . ARG B 1 141 ? 8.516 -16.234 2.916 1 98.56 141 ARG B CA 1
ATOM 2469 C C . ARG B 1 141 ? 7.934 -15.227 3.895 1 98.56 141 ARG B C 1
ATOM 2471 O O . ARG B 1 141 ? 8.445 -14.109 4.016 1 98.56 141 ARG B O 1
ATOM 2478 N N . ILE B 1 142 ? 6.844 -15.68 4.555 1 98.12 142 ILE B N 1
ATOM 2479 C CA . ILE B 1 142 ? 6.27 -14.82 5.59 1 98.12 142 ILE B CA 1
ATOM 2480 C C . ILE B 1 142 ? 7.219 -14.75 6.785 1 98.12 142 ILE B C 1
ATOM 2482 O O . ILE B 1 142 ? 7.621 -15.781 7.328 1 98.12 142 ILE B O 1
ATOM 2486 N N . ILE B 1 143 ? 7.535 -13.508 7.266 1 97.12 143 ILE B N 1
ATOM 2487 C CA . ILE B 1 143 ? 8.555 -13.414 8.305 1 97.12 143 ILE B CA 1
ATOM 2488 C C . ILE B 1 143 ? 7.977 -12.719 9.531 1 97.12 143 ILE B C 1
ATOM 2490 O O . ILE B 1 143 ? 8.555 -12.781 10.617 1 97.12 143 ILE B O 1
ATOM 2494 N N . ASN B 1 144 ? 6.941 -11.984 9.398 1 96.62 144 ASN B N 1
ATOM 2495 C CA . ASN B 1 144 ? 6.332 -11.273 10.516 1 96.62 144 ASN B CA 1
ATOM 2496 C C . ASN B 1 144 ? 4.855 -10.977 10.258 1 96.62 144 ASN B C 1
ATOM 2498 O O . ASN B 1 144 ? 4.418 -10.969 9.102 1 96.62 144 ASN B O 1
ATOM 2502 N N . ARG B 1 145 ? 4.082 -10.844 11.289 1 96.81 145 ARG B N 1
ATOM 2503 C CA . ARG B 1 145 ? 2.664 -10.5 11.242 1 96.81 145 ARG B CA 1
ATOM 2504 C C . ARG B 1 145 ? 2.318 -9.469 12.312 1 96.81 145 ARG B C 1
ATOM 2506 O O . ARG B 1 145 ? 2.914 -9.461 13.391 1 96.81 145 ARG B O 1
ATOM 2513 N N . MET B 1 146 ? 1.418 -8.609 11.984 1 96.69 146 MET B N 1
ATOM 2514 C CA . MET B 1 146 ? 0.921 -7.613 12.922 1 96.69 146 MET B CA 1
ATOM 2515 C C . MET B 1 146 ? -0.601 -7.523 12.867 1 96.69 146 MET B C 1
ATOM 2517 O O . MET B 1 146 ? -1.179 -7.316 11.805 1 96.69 146 MET B O 1
ATOM 2521 N N . ASP B 1 147 ? -1.232 -7.699 14.039 1 94.19 147 ASP B N 1
ATOM 2522 C CA . ASP B 1 147 ? -2.682 -7.547 14.109 1 94.19 147 ASP B CA 1
ATOM 2523 C C . ASP B 1 147 ? -3.098 -6.105 13.836 1 94.19 147 ASP B C 1
ATOM 2525 O O . ASP B 1 147 ? -2.473 -5.168 14.328 1 94.19 147 ASP B O 1
ATOM 2529 N N . ALA B 1 148 ? -4.117 -5.957 13.031 1 93.56 148 ALA B N 1
ATOM 2530 C CA . ALA B 1 148 ? -4.652 -4.645 12.68 1 93.56 148 ALA B CA 1
ATOM 2531 C C . ALA B 1 148 ? -6.176 -4.672 12.617 1 93.56 148 ALA B C 1
ATOM 2533 O O . ALA B 1 148 ? -6.762 -4.484 11.547 1 93.56 148 ALA B O 1
ATOM 2534 N N . GLY B 1 149 ? -6.793 -4.789 13.797 1 90.69 149 GLY B N 1
ATOM 2535 C CA . GLY B 1 149 ? -8.242 -4.832 13.852 1 90.69 149 GLY B CA 1
ATOM 2536 C C . GLY B 1 149 ? -8.828 -6.066 13.188 1 90.69 149 GLY B C 1
ATOM 2537 O O . GLY B 1 149 ? -8.562 -7.191 13.617 1 90.69 149 GLY B O 1
ATOM 2538 N N . GLY B 1 150 ? -9.594 -5.836 12.086 1 90.62 150 GLY B N 1
ATOM 2539 C CA . GLY B 1 150 ? -10.227 -6.91 11.336 1 90.62 150 GLY B CA 1
ATOM 2540 C C . GLY B 1 150 ? -9.328 -7.52 10.281 1 90.62 150 GLY B C 1
ATOM 2541 O O . GLY B 1 150 ? -9.781 -8.32 9.461 1 90.62 150 GLY B O 1
ATOM 2542 N N . SER B 1 151 ? -8.031 -7.148 10.297 1 97 151 SER B N 1
ATOM 2543 C CA . SER B 1 151 ? -7.09 -7.672 9.305 1 97 151 SER B CA 1
ATOM 2544 C C . SER B 1 151 ? -5.746 -8.008 9.945 1 97 151 SER B C 1
ATOM 2546 O O . SER B 1 151 ? -5.562 -7.824 11.148 1 97 151 SER B O 1
ATOM 2548 N N . THR B 1 152 ? -4.887 -8.641 9.227 1 97.31 152 THR B N 1
ATOM 2549 C CA . THR B 1 152 ? -3.502 -8.922 9.586 1 97.31 152 THR B CA 1
ATOM 2550 C C . THR B 1 152 ? -2.543 -8.367 8.539 1 97.31 152 THR B C 1
ATOM 2552 O O . THR B 1 152 ? -2.727 -8.586 7.34 1 97.31 152 THR B O 1
ATOM 2555 N N . VAL B 1 153 ? -1.599 -7.559 9.023 1 98.31 153 VAL B N 1
ATOM 2556 C CA . VAL B 1 153 ? -0.517 -7.094 8.156 1 98.31 153 VAL B CA 1
ATOM 2557 C C . VAL B 1 153 ? 0.606 -8.125 8.133 1 98.31 153 VAL B C 1
ATOM 2559 O O . VAL B 1 153 ? 1.061 -8.586 9.188 1 98.31 153 VAL B O 1
ATOM 2562 N N . ILE B 1 154 ? 1.046 -8.469 6.984 1 98.44 154 ILE B N 1
ATOM 2563 C CA . ILE B 1 154 ? 2.047 -9.516 6.801 1 98.44 154 ILE B CA 1
ATOM 2564 C C . ILE B 1 154 ? 3.293 -8.93 6.145 1 98.44 154 ILE B C 1
ATOM 2566 O O . ILE B 1 154 ? 3.195 -8.203 5.152 1 98.44 154 ILE B O 1
ATOM 2570 N N . ALA B 1 155 ? 4.426 -9.148 6.715 1 98.38 155 ALA B N 1
ATOM 2571 C CA . ALA B 1 155 ? 5.715 -8.875 6.086 1 98.38 155 ALA B CA 1
ATOM 2572 C C . ALA B 1 155 ? 6.309 -10.148 5.484 1 98.38 155 ALA B C 1
ATOM 2574 O O . ALA B 1 155 ? 6.316 -11.203 6.125 1 98.38 155 ALA B O 1
ATOM 2575 N N . ALA B 1 156 ? 6.785 -10.047 4.281 1 98.56 156 ALA B N 1
ATOM 2576 C CA . ALA B 1 156 ? 7.281 -11.227 3.574 1 98.56 156 ALA B CA 1
ATOM 2577 C C . ALA B 1 156 ? 8.617 -10.938 2.9 1 98.56 156 ALA B C 1
ATOM 2579 O O . ALA B 1 156 ? 8.828 -9.844 2.369 1 98.56 156 ALA B O 1
ATOM 2580 N N . HIS B 1 157 ? 9.508 -11.906 2.973 1 98.5 157 HIS B N 1
ATOM 2581 C CA . HIS B 1 157 ? 10.836 -11.844 2.371 1 98.5 157 HIS B CA 1
ATOM 2582 C C . HIS B 1 157 ? 10.836 -12.461 0.975 1 98.5 157 HIS B C 1
ATOM 2584 O O . HIS B 1 157 ? 10.5 -13.633 0.808 1 98.5 157 HIS B O 1
ATOM 2590 N N . ALA B 1 158 ? 11.188 -11.664 -0.014 1 98.75 158 ALA B N 1
ATOM 2591 C CA . ALA B 1 158 ? 11.203 -12.125 -1.402 1 98.75 158 ALA B CA 1
ATOM 2592 C C . ALA B 1 158 ? 12.328 -13.125 -1.643 1 98.75 158 ALA B C 1
ATOM 2594 O O . ALA B 1 158 ? 13.484 -12.859 -1.317 1 98.75 158 ALA B O 1
ATOM 2595 N N . LEU B 1 159 ? 11.984 -14.242 -2.34 1 98.44 159 LEU B N 1
ATOM 2596 C CA . LEU B 1 159 ? 12.938 -15.344 -2.49 1 98.44 159 LEU B CA 1
ATOM 2597 C C . LEU B 1 159 ? 13.273 -15.57 -3.961 1 98.44 159 LEU B C 1
ATOM 2599 O O . LEU B 1 159 ? 14.43 -15.836 -4.301 1 98.44 159 LEU B O 1
ATOM 2603 N N . GLN B 1 160 ? 12.258 -15.531 -4.773 1 97.75 160 GLN B N 1
ATOM 2604 C CA . GLN B 1 160 ? 12.32 -15.836 -6.199 1 97.75 160 GLN B CA 1
ATOM 2605 C C . GLN B 1 160 ? 11.281 -15.047 -6.98 1 97.75 160 GLN B C 1
ATOM 2607 O O . GLN B 1 160 ? 10.156 -14.852 -6.508 1 97.75 160 GLN B O 1
ATOM 2612 N N . ALA B 1 161 ? 11.758 -14.594 -8.164 1 98.12 161 ALA B N 1
ATOM 2613 C CA . ALA B 1 161 ? 10.797 -13.812 -8.93 1 98.12 161 ALA B CA 1
ATOM 2614 C C . ALA B 1 161 ? 10.898 -14.117 -10.422 1 98.12 161 ALA B C 1
ATOM 2616 O O . ALA B 1 161 ? 11.906 -14.672 -10.875 1 98.12 161 ALA B O 1
ATOM 2617 N N . SER B 1 162 ? 9.867 -13.867 -11.078 1 97.88 162 SER B N 1
ATOM 2618 C CA . SER B 1 162 ? 9.812 -13.82 -12.531 1 97.88 162 SER B CA 1
ATOM 2619 C C . SER B 1 162 ? 9.102 -12.562 -13.023 1 97.88 162 SER B C 1
ATOM 2621 O O . SER B 1 162 ? 8.055 -12.188 -12.492 1 97.88 162 SER B O 1
ATOM 2623 N N . ILE B 1 163 ? 9.727 -11.875 -13.969 1 97.19 163 ILE B N 1
ATOM 2624 C CA . ILE B 1 163 ? 9.117 -10.742 -14.648 1 97.19 163 ILE B CA 1
ATOM 2625 C C . ILE B 1 163 ? 8.883 -11.086 -16.109 1 97.19 163 ILE B C 1
ATOM 2627 O O . ILE B 1 163 ? 9.836 -11.289 -16.875 1 97.19 163 ILE B O 1
ATOM 2631 N N . ASN B 1 164 ? 7.645 -11.148 -16.469 1 97 164 ASN B N 1
ATOM 2632 C CA . ASN B 1 164 ? 7.301 -11.578 -17.812 1 97 164 ASN B CA 1
ATOM 2633 C C . ASN B 1 164 ? 7.035 -10.383 -18.734 1 97 164 ASN B C 1
ATOM 2635 O O . ASN B 1 164 ? 7.234 -10.477 -19.953 1 97 164 ASN B O 1
ATOM 2639 N N . ARG B 1 165 ? 6.5 -9.336 -18.219 1 94.88 165 ARG B N 1
ATOM 2640 C CA . ARG B 1 165 ? 6.262 -8.086 -18.922 1 94.88 165 ARG B CA 1
ATOM 2641 C C . ARG B 1 165 ? 6.848 -6.906 -18.156 1 94.88 165 ARG B C 1
ATOM 2643 O O . ARG B 1 165 ? 6.418 -6.605 -17.047 1 94.88 165 ARG B O 1
ATOM 2650 N N . ASP B 1 166 ? 7.906 -6.422 -18.688 1 89.19 166 ASP B N 1
ATOM 2651 C CA . ASP B 1 166 ? 8.57 -5.285 -18.047 1 89.19 166 ASP B CA 1
ATOM 2652 C C . ASP B 1 166 ? 8.578 -4.07 -18.984 1 89.19 166 ASP B C 1
ATOM 2654 O O . ASP B 1 166 ? 8.453 -4.207 -20.203 1 89.19 166 ASP B O 1
ATOM 2658 N N . VAL B 1 167 ? 8.508 -2.979 -18.328 1 81.88 167 VAL B N 1
ATOM 2659 C CA . VAL B 1 167 ? 8.617 -1.736 -19.078 1 81.88 167 VAL B CA 1
ATOM 2660 C C . VAL B 1 167 ? 9.852 -0.958 -18.625 1 81.88 167 VAL B C 1
ATOM 2662 O O . VAL B 1 167 ? 10.227 -1.009 -17.453 1 81.88 167 VAL B O 1
ATOM 2665 N N . ALA B 1 168 ? 10.508 -0.312 -19.594 1 86.25 168 ALA B N 1
ATOM 2666 C CA . ALA B 1 168 ? 11.695 0.479 -19.281 1 86.25 168 ALA B CA 1
ATOM 2667 C C . ALA B 1 168 ? 11.352 1.604 -18.312 1 86.25 168 ALA B C 1
ATOM 2669 O O . ALA B 1 168 ? 10.25 2.156 -18.344 1 86.25 168 ALA B O 1
ATOM 2670 N N . ALA B 1 169 ? 12.367 1.89 -17.547 1 83.44 169 ALA B N 1
ATOM 2671 C CA . ALA B 1 169 ? 12.188 2.99 -16.594 1 83.44 169 ALA B CA 1
ATOM 2672 C C . ALA B 1 169 ? 11.758 4.266 -17.312 1 83.44 169 ALA B C 1
ATOM 2674 O O . ALA B 1 169 ? 12.336 4.625 -18.344 1 83.44 169 ALA B O 1
ATOM 2675 N N . GLY B 1 170 ? 10.695 4.883 -16.844 1 83.56 170 GLY B N 1
ATOM 2676 C CA . GLY B 1 170 ? 10.227 6.133 -17.422 1 83.56 170 GLY B CA 1
ATOM 2677 C C . GLY B 1 170 ? 9.156 5.941 -18.484 1 83.56 170 GLY B C 1
ATOM 2678 O O . GLY B 1 170 ? 8.469 6.891 -18.859 1 83.56 170 GLY B O 1
ATOM 2679 N N . ASP B 1 171 ? 8.945 4.781 -18.938 1 83.19 171 ASP B N 1
ATOM 2680 C CA . ASP B 1 171 ? 7.883 4.52 -19.906 1 83.19 171 ASP B CA 1
ATOM 2681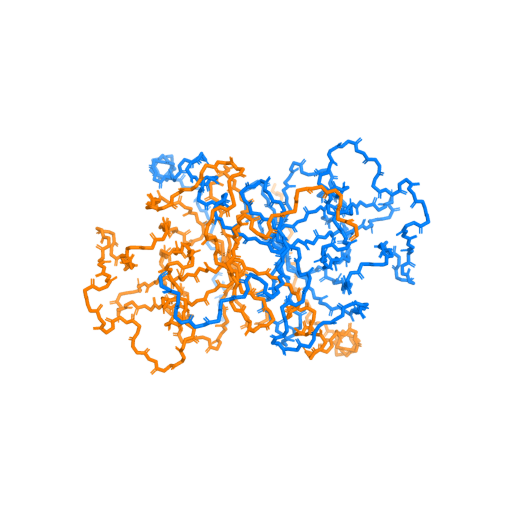 C C . ASP B 1 171 ? 6.559 4.246 -19.203 1 83.19 171 ASP B C 1
ATOM 2683 O O . ASP B 1 171 ? 6.539 3.734 -18.078 1 83.19 171 ASP B O 1
ATOM 2687 N N . PRO B 1 172 ? 5.344 4.719 -19.719 1 74.19 172 PRO B N 1
ATOM 2688 C CA . PRO B 1 172 ? 4.047 4.641 -19.047 1 74.19 172 PRO B CA 1
ATOM 2689 C C . PRO B 1 172 ? 3.564 3.203 -18.859 1 74.19 172 PRO B C 1
ATOM 2691 O O . PRO B 1 172 ? 2.744 2.936 -17.984 1 74.19 172 PRO B O 1
ATOM 2694 N N . GLY B 1 173 ? 4.125 2.322 -19.406 1 75.75 173 GLY B N 1
ATOM 2695 C CA . GLY B 1 173 ? 3.787 0.91 -19.328 1 75.75 173 GLY B CA 1
ATOM 2696 C C . GLY B 1 173 ? 2.303 0.639 -19.484 1 75.75 173 GLY B C 1
ATOM 2697 O O . GLY B 1 173 ? 1.629 1.298 -20.281 1 75.75 173 GLY B O 1
ATOM 2698 N N . ASP B 1 174 ? 1.666 -0.434 -18.938 1 91.12 174 ASP B N 1
ATOM 2699 C CA . ASP B 1 174 ? 0.288 -0.914 -18.969 1 91.12 174 ASP B CA 1
ATOM 2700 C C . ASP B 1 174 ? -0.167 -1.341 -17.562 1 91.12 174 ASP B C 1
ATOM 2702 O O . ASP B 1 174 ? -0.824 -2.371 -17.422 1 91.12 174 ASP B O 1
ATOM 2706 N N . ALA B 1 175 ? 0.188 -0.432 -16.625 1 95.25 175 ALA B N 1
ATOM 2707 C CA . ALA B 1 175 ? -0.11 -0.798 -15.242 1 95.25 175 ALA B CA 1
ATOM 2708 C C . ALA B 1 175 ? -1.616 -0.819 -14.992 1 95.25 175 ALA B C 1
ATOM 2710 O O . ALA B 1 175 ? -2.363 -0.056 -15.609 1 95.25 175 ALA B O 1
ATOM 2711 N N . LEU B 1 176 ? -2.059 -1.689 -14.188 1 97.19 176 LEU B N 1
ATOM 2712 C CA . LEU B 1 176 ? -3.441 -1.795 -13.734 1 97.19 176 LEU B CA 1
ATOM 2713 C C . LEU B 1 176 ? -3.621 -1.121 -12.383 1 97.19 176 LEU B C 1
ATOM 2715 O O . LEU B 1 176 ? -2.881 -1.408 -11.438 1 97.19 176 LEU B O 1
ATOM 2719 N N . VAL B 1 177 ? -4.531 -0.167 -12.352 1 97.31 177 VAL B N 1
ATOM 2720 C CA . VAL B 1 177 ? -4.809 0.555 -11.109 1 97.31 177 VAL B CA 1
ATOM 2721 C C . VAL B 1 177 ? -6.293 0.432 -10.766 1 97.31 177 VAL B C 1
ATOM 2723 O O . VAL B 1 177 ? -7.148 0.496 -11.648 1 97.31 177 VAL B O 1
ATOM 2726 N N . TYR B 1 178 ? -6.551 0.156 -9.484 1 96.62 178 TYR B N 1
ATOM 2727 C CA . TYR B 1 178 ? -7.91 0.194 -8.953 1 96.62 178 TYR B CA 1
ATOM 2728 C C . TYR B 1 178 ? -8.164 1.495 -8.203 1 96.62 178 TYR B C 1
ATOM 2730 O O . TYR B 1 178 ? -7.359 1.896 -7.352 1 96.62 178 TYR B O 1
ATOM 2738 N N . HIS B 1 179 ? -9.219 2.219 -8.531 1 95.88 179 HIS B N 1
ATOM 2739 C CA . HIS B 1 179 ? -9.562 3.502 -7.926 1 95.88 179 HIS B CA 1
ATOM 2740 C C . HIS B 1 179 ? -11.062 3.752 -7.98 1 95.88 179 HIS B C 1
ATOM 2742 O O . HIS B 1 179 ? -11.68 3.66 -9.047 1 95.88 179 HIS B O 1
ATOM 2748 N N . ASN B 1 180 ? -11.633 4.008 -6.82 1 94.12 180 ASN B N 1
ATOM 2749 C CA . ASN B 1 180 ? -13.023 4.434 -6.727 1 94.12 180 ASN B CA 1
ATOM 2750 C C . ASN B 1 180 ? -13.961 3.463 -7.438 1 94.12 180 ASN B C 1
ATOM 2752 O O . ASN B 1 180 ? -14.797 3.875 -8.242 1 94.12 180 ASN B O 1
ATOM 2756 N N . ARG B 1 181 ? -13.758 2.178 -7.273 1 91.44 181 ARG B N 1
ATOM 2757 C CA . ARG B 1 181 ? -14.578 1.078 -7.773 1 91.44 181 ARG B CA 1
ATOM 2758 C C . ARG B 1 181 ? -14.445 0.947 -9.289 1 91.44 181 ARG B C 1
ATOM 2760 O O . ARG B 1 181 ? -15.359 0.461 -9.953 1 91.44 181 ARG B O 1
ATOM 2767 N N . THR B 1 182 ? -13.344 1.481 -9.805 1 92.44 182 THR B N 1
ATOM 2768 C CA . THR B 1 182 ? -13.102 1.431 -11.242 1 92.44 182 THR B CA 1
ATOM 2769 C C . THR B 1 182 ? -11.68 0.958 -11.531 1 92.44 182 THR B C 1
ATOM 2771 O O . THR B 1 182 ? -10.758 1.217 -10.75 1 92.44 182 THR B O 1
ATOM 2774 N N . TRP B 1 183 ? -11.586 0.289 -12.727 1 95.19 183 TRP B N 1
ATOM 2775 C CA . TRP B 1 183 ? -10.273 -0.138 -13.203 1 95.19 183 TRP B CA 1
ATOM 2776 C C . TRP B 1 183 ? -9.703 0.871 -14.195 1 95.19 183 TRP B C 1
ATOM 2778 O O . TRP B 1 183 ? -10.422 1.394 -15.047 1 95.19 183 TRP B O 1
ATOM 2788 N N . HIS B 1 184 ? -8.391 1.104 -14.031 1 95.56 184 HIS B N 1
ATOM 2789 C CA . HIS B 1 184 ? -7.73 2.076 -14.898 1 95.56 184 HIS B CA 1
ATOM 2790 C C . HIS B 1 184 ? -6.461 1.496 -15.508 1 95.56 184 HIS B C 1
ATOM 2792 O O . HIS B 1 184 ? -5.809 0.643 -14.898 1 95.56 184 HIS B O 1
ATOM 2798 N N . ARG B 1 185 ? -6.125 2.008 -16.656 1 95.69 185 ARG B N 1
ATOM 2799 C CA . ARG B 1 185 ? -4.875 1.732 -17.359 1 95.69 185 ARG B CA 1
ATOM 2800 C C . ARG B 1 185 ? -3.949 2.945 -17.312 1 95.69 185 ARG B C 1
ATOM 2802 O O . ARG B 1 185 ? -4.379 4.07 -17.594 1 95.69 185 ARG B O 1
ATOM 2809 N N . LEU B 1 186 ? -2.729 2.715 -16.891 1 94.5 186 LEU B N 1
ATOM 2810 C CA . LEU B 1 186 ? -1.728 3.766 -17.047 1 94.5 186 LEU B CA 1
ATOM 2811 C C . LEU B 1 186 ? -0.994 3.641 -18.375 1 94.5 186 LEU B C 1
ATOM 2813 O O . LEU B 1 186 ? -0.453 2.578 -18.688 1 94.5 186 LEU B O 1
ATOM 2817 N N . ASP B 1 187 ? -1.03 4.617 -19.125 1 91.69 187 ASP B N 1
ATOM 2818 C CA . ASP B 1 187 ? -0.305 4.664 -20.391 1 91.69 187 ASP B CA 1
ATOM 2819 C C . ASP B 1 187 ? 0.138 6.09 -20.719 1 91.69 187 ASP B C 1
ATOM 2821 O O . ASP B 1 187 ? 0.257 6.93 -19.828 1 91.69 187 ASP B O 1
ATOM 2825 N N . GLU B 1 188 ? 0.511 6.332 -21.984 1 89.94 188 GLU B N 1
ATOM 2826 C CA . GLU B 1 188 ? 0.99 7.652 -22.391 1 89.94 188 GLU B CA 1
ATOM 2827 C C . GLU B 1 188 ? -0.057 8.727 -22.109 1 89.94 188 GLU B C 1
ATOM 2829 O O . GLU B 1 188 ? 0.282 9.844 -21.703 1 89.94 188 GLU B O 1
ATOM 2834 N N . ALA B 1 189 ? -1.285 8.406 -22.266 1 89.31 189 ALA B N 1
ATOM 2835 C CA . ALA B 1 189 ? -2.367 9.375 -22.109 1 89.31 189 ALA B CA 1
ATOM 2836 C C . ALA B 1 189 ? -2.531 9.781 -20.656 1 89.31 189 ALA B C 1
ATOM 2838 O O . ALA B 1 189 ? -2.998 10.891 -20.359 1 89.31 189 ALA B O 1
ATOM 2839 N N . SER B 1 190 ? -2.115 8.93 -19.75 1 92.94 190 SER B N 1
ATOM 2840 C CA . SER B 1 190 ? -2.287 9.219 -18.328 1 92.94 190 SER B CA 1
ATOM 2841 C C . SER B 1 190 ? -1.075 9.945 -17.766 1 92.94 190 SER B C 1
ATOM 2843 O O . SER B 1 190 ? -1.132 10.492 -16.656 1 92.94 190 SER B O 1
ATOM 2845 N N . ARG B 1 191 ? 0.006 9.984 -18.516 1 92.88 191 ARG B N 1
ATOM 2846 C CA . ARG B 1 191 ? 1.251 10.57 -18.031 1 92.88 191 ARG B CA 1
ATOM 2847 C C . ARG B 1 191 ? 1.105 12.07 -17.828 1 92.88 191 ARG B C 1
ATOM 2849 O O . ARG B 1 191 ? 0.494 12.758 -18.641 1 92.88 191 ARG B O 1
ATOM 2856 N N . ILE B 1 192 ? 1.589 12.523 -16.75 1 91.19 192 ILE B N 1
ATOM 2857 C CA . ILE B 1 192 ? 1.625 13.953 -16.5 1 91.19 192 ILE B CA 1
ATOM 2858 C C . ILE B 1 192 ? 2.973 14.523 -16.938 1 91.19 192 ILE B C 1
ATOM 2860 O O . ILE B 1 192 ? 4.016 14.164 -16.375 1 91.19 192 ILE B O 1
ATOM 2864 N N . ASP B 1 193 ? 3.014 15.039 -18.219 1 70.38 193 ASP B N 1
ATOM 2865 C CA . ASP B 1 193 ? 4.172 15.656 -18.875 1 70.38 193 ASP B CA 1
ATOM 2866 C C . ASP B 1 193 ? 4.254 17.141 -18.547 1 70.38 193 ASP B C 1
ATOM 2868 O O . ASP B 1 193 ? 3.352 17.906 -18.875 1 70.38 193 ASP B O 1
ATOM 2872 N N . GLY B 1 194 ? 4.441 17.656 -17.328 1 58.28 194 GLY B N 1
ATOM 2873 C CA . GLY B 1 194 ? 4.531 19.078 -17.047 1 58.28 194 GLY B CA 1
ATOM 2874 C C . GLY B 1 194 ? 3.76 19.469 -15.797 1 58.28 194 GLY B C 1
ATOM 2875 O O . GLY B 1 194 ? 3.252 18.625 -15.07 1 58.28 194 GLY B O 1
ATOM 2876 N N . PRO B 1 195 ? 3.959 20.75 -15.477 1 51.16 195 PRO B N 1
ATOM 2877 C CA . PRO B 1 195 ? 3.176 21.266 -14.352 1 51.16 195 PRO B CA 1
ATOM 2878 C C . PRO B 1 195 ? 1.682 20.984 -14.492 1 51.16 195 PRO B C 1
ATOM 2880 O O . PRO B 1 195 ? 1.163 20.938 -15.609 1 51.16 195 PRO B O 1
ATOM 2883 N N . VAL B 1 196 ? 1.129 20.234 -13.648 1 47.41 196 VAL B N 1
ATOM 2884 C CA . VAL B 1 196 ? -0.316 20.031 -13.688 1 47.41 196 VAL B CA 1
ATOM 2885 C C . VAL B 1 196 ? -1.023 21.391 -13.656 1 47.41 196 VAL B C 1
ATOM 2887 O O . VAL B 1 196 ? -0.732 22.234 -12.797 1 47.41 196 VAL B O 1
ATOM 2890 N N . ARG B 1 197 ? -1.532 22 -14.742 1 41.69 197 ARG B N 1
ATOM 2891 C CA . ARG B 1 197 ? -2.346 23.203 -14.711 1 41.69 197 ARG B CA 1
ATOM 2892 C C . ARG B 1 197 ? -3.652 22.969 -13.961 1 41.69 197 ARG B C 1
ATOM 2894 O O . ARG B 1 197 ? -4.176 21.844 -13.953 1 41.69 197 ARG B O 1
#

Foldseek 3Di:
DPDPPDPPPPPPPDPVRVVVVVVPDDDPVVVCVVCLAPKFFKKKKWAALPPDIAIAIFRAWDWDDVVQTKIKGKDFLPDPRVVRVVNGQKMKIFGAFPVCVVLNVLRHDPPDDSCPPVVQWDADPVGIIDGPPGQKMFMWGWDDWDDDPRMIMTMTGTDDMDGDHDDDPPAQGGTWMDHNNDIDTGHPVNDDDDDDD/DDDPPDPPPPPDPDPVRVVVVVVPDDDPVVVCVVCLAPKFFKKKKWAALPPDIAIAIFRAWDWDDVVQTKIKGKDFLPDPRVVRVVNGQKMKIFGAFPVCVVLNVLRHDPPDDSCPPVVQWDADPVGIIDGPPGQKMFMWGWDDWDDDPRMIMTMTGTDDMDGDHDDDPPAQGGTWMDHNNDIDTGHPVNDDPDDPD

Radius of gyration: 21.11 Å; Cα contacts (8 Å, |Δi|>4): 906; chains: 2; bounding box: 44×59×62 Å

Secondary structure (DSSP, 8-state):
--------------HHHHHHHHHTSPPHHHHHHHHHTS-EE-EEEEEESSS-EEEEEES--EEEETTTTEEEEEEETT-TTHHHHHH-SEEEEEE-BGGGHHHHHHHH-TT--TT--TTSEEE-TTS-EEETT-SEEEEEEEEEEEEETTEEEEEEEEEEEEESS---TT--TTBEEEETTEEEE-SGGGB--SS--/--------------HHHHHHHHHTSPPHHHHHHHHHTS-EE-EEEEEESSS-EEEEEES--EEEETTTTEEEEEEETT-TTHHHHHH-SEEEEEE-BGGGHHHHHHHH-TT--TT--TTSEEE-TTS-EEETT-SEEEEEEEEEEEEETTEEEEEEEEEEEEESS---TTS-TTBEEEETTEEEE-SGGGB--S---

Solvent-accessible surface area (backbone atoms only — not comparable to full-atom values): 21163 Å² total; per-residue (Å²): 136,84,76,75,78,72,81,74,76,81,67,75,67,52,71,67,54,44,49,50,49,55,70,42,40,38,53,42,68,60,47,48,53,57,51,37,60,46,38,23,20,41,31,39,38,24,23,40,56,79,84,57,74,41,56,33,43,40,56,40,68,27,77,46,21,50,70,60,29,28,34,34,35,60,44,42,70,83,43,87,40,36,68,40,49,74,64,23,63,45,37,28,45,31,43,37,25,44,92,32,47,70,57,50,51,50,31,64,48,81,95,62,72,87,67,69,61,65,86,49,41,48,63,47,98,87,60,45,59,43,69,61,90,41,27,25,38,35,36,23,37,61,75,49,75,41,86,40,79,47,15,36,39,34,35,27,37,38,36,44,73,48,77,72,58,82,64,61,85,61,45,54,54,48,32,24,34,44,38,29,89,35,48,30,41,35,28,74,89,18,44,58,81,67,81,76,128,136,82,78,74,79,71,81,72,74,80,66,75,67,51,70,69,55,45,50,50,49,55,72,43,40,40,54,42,68,59,48,47,53,57,52,37,61,46,36,20,20,42,29,38,40,24,22,41,57,79,85,58,74,40,55,34,44,41,56,39,68,29,77,47,20,51,71,61,28,30,35,34,35,60,42,41,69,84,43,88,40,35,68,41,50,72,65,20,62,46,38,30,45,31,42,37,25,44,92,34,47,69,57,48,50,50,32,64,47,82,95,63,72,85,67,70,61,65,87,50,41,50,62,47,98,87,60,45,58,41,68,62,90,43,28,24,37,34,35,25,36,62,74,48,76,43,86,39,78,48,15,38,38,36,35,28,39,39,36,44,72,49,77,72,58,83,63,60,85,61,45,52,53,50,31,24,34,42,37,27,91,34,49,30,43,36,27,74,87,19,45,57,87,62,82,74,127

Nearest PDB structures (foldseek):
  4l82-assembly1_B  TM=9.230E-01  e=6.469E-15  Rickettsia felis URRWXCal2
  4l82-assembly2_D  TM=9.305E-01  e=1.195E-14  Rickettsia felis URRWXCal2
  3pft-assembly1_A  TM=8.885E-01  e=9.560E-15  Mycolicibacterium goodii
  4r82-assembly1_B  TM=8.602E-01  e=5.699E-14  Streptomyces globisporus
  9fd5-assembly2_C  TM=9.101E-01  e=6.637E-13  Streptomyces albogriseolus

pLDDT: mean 90.0, std 15.76, range [33.84, 98.94]

Organism: NCBI:txid290746